Protein AF-A0A961AG88-F1 (afdb_monomer_lite)

pLDDT: mean 72.42, std 17.37, range [23.28, 97.0]

Structure (mmCIF, N/CA/C/O backbone):
data_AF-A0A961AG88-F1
#
_entry.id   AF-A0A961AG88-F1
#
loop_
_atom_site.group_PDB
_atom_site.id
_atom_site.type_symbol
_atom_site.label_atom_id
_atom_site.label_alt_id
_atom_site.label_comp_id
_atom_site.label_asym_id
_atom_site.label_entity_id
_atom_site.label_seq_id
_atom_site.pdbx_PDB_ins_code
_atom_site.Cartn_x
_atom_site.Cartn_y
_atom_site.Cartn_z
_atom_site.occupancy
_atom_site.B_iso_or_equiv
_atom_site.auth_seq_id
_atom_site.auth_comp_id
_atom_site.auth_asym_id
_atom_site.auth_atom_id
_atom_site.pdbx_PDB_model_num
ATOM 1 N N . SER A 1 1 ? -13.755 -5.975 45.907 1.00 48.03 1 SER A N 1
ATOM 2 C CA . SER A 1 1 ? -14.496 -4.710 46.078 1.00 48.03 1 SER A CA 1
ATOM 3 C C . SER A 1 1 ? -15.415 -4.742 47.292 1.00 48.03 1 SER A C 1
ATOM 5 O O . SER A 1 1 ? -16.555 -4.309 47.218 1.00 48.03 1 SER A O 1
ATOM 7 N N . ASN A 1 2 ? -14.910 -5.211 48.432 1.00 53.22 2 ASN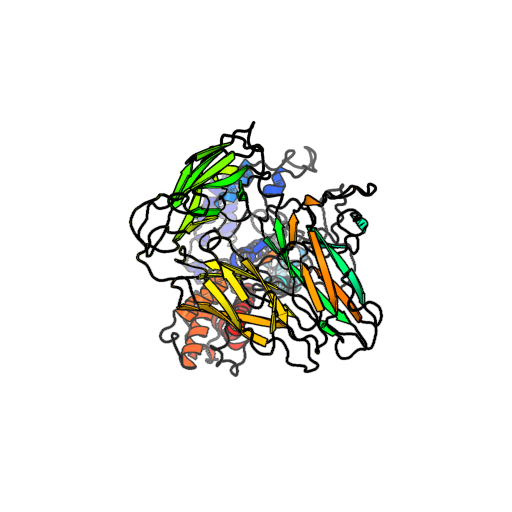 A N 1
ATOM 8 C CA . ASN A 1 2 ? -15.678 -5.271 49.670 1.00 53.22 2 ASN A CA 1
ATOM 9 C C . ASN A 1 2 ? -14.879 -4.540 50.759 1.00 53.22 2 ASN A C 1
ATOM 11 O O . ASN A 1 2 ? -14.230 -5.205 51.568 1.00 53.22 2 ASN A O 1
ATOM 15 N N . PRO A 1 3 ? -14.762 -3.196 50.687 1.00 64.69 3 PRO A N 1
ATOM 16 C CA . PRO A 1 3 ? -14.126 -2.444 51.763 1.00 64.69 3 PRO A CA 1
ATOM 17 C C . PRO A 1 3 ? -14.855 -2.747 53.069 1.00 64.69 3 PRO A C 1
ATOM 19 O O . PRO A 1 3 ? -16.078 -2.906 53.063 1.00 64.69 3 PRO A O 1
ATOM 22 N N . SER A 1 4 ? -14.133 -2.831 54.187 1.00 71.94 4 SER A N 1
ATOM 23 C CA . SER A 1 4 ? -14.816 -3.060 55.455 1.00 71.94 4 SER A CA 1
ATOM 24 C C . SER A 1 4 ? -15.794 -1.911 55.730 1.00 71.94 4 SER A C 1
ATOM 26 O O . SER A 1 4 ? -15.588 -0.768 55.301 1.00 71.94 4 SER A O 1
ATOM 28 N N . ALA A 1 5 ? -16.848 -2.182 56.501 1.00 74.38 5 ALA A N 1
ATOM 29 C CA . ALA A 1 5 ? -17.736 -1.122 56.976 1.00 74.38 5 ALA A CA 1
ATOM 30 C C . ALA A 1 5 ? -16.952 -0.006 57.703 1.00 74.38 5 ALA A C 1
ATOM 32 O O . ALA A 1 5 ? -17.310 1.167 57.615 1.00 74.38 5 ALA A O 1
ATOM 33 N N . GLY A 1 6 ? -15.834 -0.356 58.355 1.00 79.75 6 GLY A N 1
ATOM 34 C CA . GLY A 1 6 ? -14.929 0.600 58.986 1.00 79.75 6 GLY A CA 1
ATOM 35 C C . GLY A 1 6 ? -14.221 1.517 57.985 1.00 79.75 6 GLY A C 1
ATOM 36 O O . GLY A 1 6 ? -14.134 2.718 58.235 1.00 79.75 6 GLY A O 1
ATOM 37 N N . TYR A 1 7 ? -13.750 0.988 56.853 1.00 81.06 7 TYR A N 1
ATOM 38 C CA . TYR A 1 7 ? -13.145 1.785 55.780 1.00 81.06 7 TYR A CA 1
ATOM 39 C C . TYR A 1 7 ? -14.138 2.793 55.200 1.00 81.06 7 TYR A C 1
ATOM 41 O O . TYR A 1 7 ? -13.842 3.986 55.119 1.00 81.06 7 TYR A O 1
ATOM 49 N N . LEU A 1 8 ? -15.343 2.328 54.851 1.00 81.25 8 LEU A N 1
ATOM 50 C CA . LEU A 1 8 ? -16.390 3.192 54.300 1.00 81.25 8 LEU A CA 1
ATOM 51 C C . LEU A 1 8 ? -16.777 4.302 55.279 1.00 81.25 8 LEU A C 1
ATOM 53 O O . LEU A 1 8 ? -16.873 5.461 54.877 1.00 81.25 8 LEU A O 1
ATOM 57 N N . TYR A 1 9 ? -16.926 3.964 56.563 1.00 87.81 9 TYR A N 1
ATOM 58 C CA . TYR A 1 9 ? -17.217 4.938 57.610 1.00 87.81 9 TYR A CA 1
ATOM 59 C C . TYR A 1 9 ? -16.157 6.047 57.657 1.00 87.81 9 TYR A C 1
ATOM 61 O O . TYR A 1 9 ? -16.510 7.222 57.563 1.00 87.81 9 TYR A O 1
ATOM 69 N N . ARG A 1 10 ? -14.863 5.699 57.707 1.00 92.88 10 ARG A N 1
ATOM 70 C CA . ARG A 1 10 ? -13.766 6.683 57.782 1.00 92.88 10 ARG A CA 1
ATOM 71 C C . ARG A 1 10 ? -13.736 7.625 56.576 1.00 92.88 10 ARG A C 1
ATOM 73 O O . ARG A 1 10 ? -13.651 8.836 56.761 1.00 92.88 10 ARG A O 1
ATOM 80 N N . VAL A 1 11 ? -13.871 7.093 55.360 1.00 90.38 11 VAL A N 1
ATOM 81 C CA . VAL A 1 11 ? -13.905 7.908 54.131 1.00 90.38 11 VAL A CA 1
ATOM 82 C C . VAL A 1 11 ? -15.136 8.821 54.102 1.00 90.38 11 VAL A C 1
ATOM 84 O O . VAL A 1 11 ? -15.022 10.006 53.780 1.00 90.38 11 VAL A O 1
ATOM 87 N N . SER A 1 12 ? -16.308 8.294 54.471 1.00 89.06 12 SER A N 1
ATOM 88 C CA . SER A 1 12 ? -17.557 9.065 54.497 1.00 89.06 12 SER A CA 1
ATOM 89 C C . SER A 1 12 ? -17.539 10.188 55.540 1.00 89.06 12 SER A C 1
ATOM 91 O O . SER A 1 12 ? -18.032 11.286 55.275 1.00 89.06 12 SER A O 1
ATOM 93 N N . GLU A 1 13 ? -16.901 9.958 56.690 1.00 95.06 13 GLU A N 1
ATOM 94 C CA . GLU A 1 13 ? -16.718 10.978 57.717 1.00 95.06 13 GLU A CA 1
ATOM 95 C C . GLU A 1 13 ? -15.782 12.089 57.240 1.00 95.06 13 GLU A C 1
ATOM 97 O O . GLU A 1 13 ? -16.112 13.259 57.416 1.00 95.06 13 GLU A O 1
ATOM 102 N N . THR A 1 14 ? -14.682 11.772 56.543 1.00 94.88 14 THR A N 1
ATOM 103 C CA . THR A 1 14 ? -13.840 12.809 55.921 1.00 94.88 14 THR A CA 1
ATOM 104 C C . THR A 1 14 ? -14.620 13.624 54.891 1.00 94.88 14 THR A C 1
ATOM 106 O O . THR A 1 14 ? -14.507 14.848 54.876 1.00 94.88 14 THR A O 1
ATOM 109 N N . PHE A 1 15 ? -15.459 12.990 54.064 1.00 92.25 15 PHE A N 1
ATOM 110 C CA . PHE A 1 15 ? -16.312 13.710 53.112 1.00 92.25 15 PHE A CA 1
ATOM 111 C C . PHE A 1 15 ? -17.271 14.678 53.821 1.00 92.25 15 PHE A C 1
ATOM 113 O O . PHE A 1 15 ? -17.354 15.845 53.437 1.00 92.25 15 PHE A O 1
ATOM 120 N N . ARG A 1 16 ? -17.948 14.232 54.888 1.00 93.50 16 ARG A N 1
ATOM 121 C CA . ARG A 1 16 ? -18.853 15.084 55.680 1.00 93.50 16 ARG A CA 1
ATOM 122 C C . ARG A 1 16 ? -18.123 16.224 56.385 1.00 93.50 16 ARG A C 1
ATOM 124 O O . ARG A 1 16 ? -18.576 17.361 56.316 1.00 93.50 16 ARG A O 1
ATOM 131 N N . GLN A 1 17 ? -17.022 15.928 57.070 1.00 95.50 17 GLN A N 1
ATOM 132 C CA . GLN A 1 17 ? -16.299 16.899 57.899 1.00 95.50 17 GLN A CA 1
ATOM 133 C C . GLN A 1 17 ? -15.582 17.959 57.059 1.00 95.50 17 GLN A C 1
ATOM 135 O O . GLN A 1 17 ? -15.515 19.117 57.459 1.00 95.50 17 GLN A O 1
ATOM 140 N N . SER A 1 18 ? -15.100 17.579 55.875 1.00 94.31 18 SER A N 1
ATOM 141 C CA . SER A 1 18 ? -14.437 18.492 54.938 1.00 94.31 18 SER A CA 1
ATOM 142 C C . SER A 1 18 ? -15.403 19.237 54.010 1.00 94.31 18 SER A C 1
ATOM 144 O O . SER A 1 18 ? -14.960 19.992 53.144 1.00 94.31 18 SER A O 1
ATOM 146 N N . ASN A 1 19 ? -16.715 19.011 54.157 1.00 92.31 19 ASN A N 1
ATOM 147 C CA . ASN A 1 19 ? -17.754 19.518 53.261 1.00 92.31 19 ASN A CA 1
ATOM 148 C C . ASN A 1 19 ? -17.472 19.200 51.775 1.00 92.31 19 ASN A C 1
ATOM 150 O O . ASN A 1 19 ? -17.634 20.046 50.897 1.00 92.31 19 ASN A O 1
ATOM 154 N N . GLY A 1 20 ? -17.008 17.977 51.501 1.00 86.19 20 GLY A N 1
ATOM 155 C CA . GLY A 1 20 ? -16.732 17.493 50.149 1.00 86.19 20 GLY A CA 1
ATOM 156 C C . GLY A 1 20 ? -15.387 17.923 49.554 1.00 86.19 20 GLY A C 1
ATOM 157 O O . GLY A 1 20 ? -15.240 17.896 48.332 1.00 86.19 20 GLY A O 1
ATOM 158 N N . ASN A 1 21 ? -14.389 18.297 50.367 1.00 94.44 21 ASN A N 1
ATOM 159 C CA . ASN A 1 21 ? -13.051 18.594 49.850 1.00 94.44 21 ASN A CA 1
ATOM 160 C C . ASN A 1 21 ? -12.413 17.335 49.239 1.00 94.44 21 ASN A C 1
ATOM 162 O O . ASN A 1 21 ? -11.932 16.442 49.941 1.00 94.44 21 ASN A O 1
ATOM 166 N N . LEU A 1 22 ? -12.365 17.285 47.907 1.00 85.44 22 LEU A N 1
ATOM 167 C CA . LEU A 1 22 ? -11.886 16.117 47.168 1.00 85.44 22 LEU A CA 1
ATOM 168 C C . LEU A 1 22 ? -10.435 15.749 47.490 1.00 85.44 22 LEU A C 1
ATOM 170 O O . LEU A 1 22 ? -10.106 14.568 47.476 1.00 85.44 22 LEU A O 1
ATOM 174 N N . GLY A 1 23 ? -9.577 16.719 47.818 1.00 88.56 23 GLY A N 1
ATOM 175 C CA . GLY A 1 23 ? -8.185 16.455 48.181 1.00 88.56 23 GLY A CA 1
ATOM 176 C C . GLY A 1 23 ? -8.052 15.709 49.510 1.00 88.56 23 GLY A C 1
ATOM 177 O O . GLY A 1 23 ? -7.218 14.811 49.635 1.00 88.56 23 GLY A O 1
ATOM 178 N N . GLU A 1 24 ? -8.887 16.039 50.496 1.00 89.06 24 GLU A N 1
ATOM 179 C CA . GLU A 1 24 ? -8.915 15.338 51.786 1.00 89.06 24 GLU A CA 1
ATOM 180 C C . GLU A 1 24 ? -9.569 13.964 51.671 1.00 89.06 24 GLU A C 1
ATOM 182 O O . GLU A 1 24 ? -9.057 12.989 52.219 1.00 89.06 24 GLU A O 1
ATOM 187 N N . VAL A 1 25 ? -10.635 13.861 50.879 1.00 89.44 25 VAL A N 1
ATOM 188 C CA . VAL A 1 25 ? -11.312 12.589 50.601 1.00 89.44 25 VAL A CA 1
ATOM 189 C C . VAL A 1 25 ? -10.383 11.629 49.855 1.00 89.44 25 VAL A C 1
ATOM 191 O O . VAL A 1 25 ? -10.290 10.463 50.230 1.00 89.44 25 VAL A O 1
ATOM 194 N N . LEU A 1 26 ? -9.619 12.107 48.863 1.00 87.12 26 LEU A N 1
ATOM 195 C CA . LEU A 1 26 ? -8.619 11.281 48.176 1.00 87.12 26 LEU A CA 1
ATOM 196 C C . LEU A 1 26 ? -7.548 10.773 49.145 1.00 87.12 26 LEU A C 1
ATOM 198 O O . LEU A 1 26 ? -7.159 9.608 49.080 1.00 87.12 26 LEU A O 1
ATOM 202 N N . LYS A 1 27 ? -7.073 11.633 50.055 1.00 88.50 27 LYS A N 1
ATOM 203 C CA . LYS A 1 27 ? -6.107 11.234 51.085 1.00 88.50 27 LYS A CA 1
ATOM 204 C C . LYS A 1 27 ? -6.699 10.180 52.014 1.00 88.50 27 LYS A C 1
ATOM 206 O O . LYS A 1 27 ? -6.023 9.193 52.272 1.00 88.50 27 LYS A O 1
ATOM 211 N N . ALA A 1 28 ? -7.940 10.346 52.467 1.00 90.69 28 ALA A N 1
ATOM 212 C CA . ALA A 1 28 ? -8.614 9.352 53.298 1.00 90.69 28 ALA A CA 1
ATOM 213 C C . ALA A 1 28 ? -8.752 8.004 52.577 1.00 90.69 28 ALA A C 1
ATOM 215 O O . ALA A 1 28 ? -8.484 6.972 53.174 1.00 90.69 28 ALA A O 1
ATOM 216 N N . ILE A 1 29 ? -9.076 8.007 51.282 1.00 83.69 29 ILE A N 1
ATOM 217 C CA . ILE A 1 29 ? -9.180 6.791 50.462 1.00 83.69 29 ILE A CA 1
ATOM 218 C C . ILE A 1 29 ? -7.825 6.083 50.318 1.00 83.69 29 ILE A C 1
ATOM 220 O O . ILE A 1 29 ? -7.751 4.868 50.503 1.00 83.69 29 ILE A O 1
ATOM 224 N N . LEU A 1 30 ? -6.773 6.827 49.957 1.00 85.69 30 LEU A N 1
ATOM 225 C CA . LEU A 1 30 ? -5.467 6.274 49.568 1.00 85.69 30 LEU A CA 1
ATOM 226 C C . LEU A 1 30 ? -4.540 5.990 50.753 1.00 85.69 30 LEU A C 1
ATOM 228 O O . LEU A 1 30 ? -3.652 5.144 50.652 1.00 85.69 30 LEU A O 1
ATOM 232 N N . LEU A 1 31 ? -4.699 6.722 51.857 1.00 87.62 31 LEU A N 1
ATOM 233 C CA . LEU A 1 31 ? -3.831 6.614 53.031 1.00 87.62 31 LEU A CA 1
ATOM 234 C C . LEU A 1 31 ? -4.418 5.749 54.146 1.00 87.62 31 LEU A C 1
ATOM 236 O O . LEU A 1 31 ? -3.722 5.518 55.137 1.00 87.62 31 LEU A O 1
ATOM 240 N N . ASP A 1 32 ? -5.642 5.249 53.978 1.00 88.56 32 ASP A N 1
ATOM 241 C CA . ASP A 1 32 ? -6.254 4.315 54.915 1.00 88.56 32 ASP A CA 1
ATOM 242 C C . ASP A 1 32 ? -5.397 3.054 55.095 1.00 88.56 32 ASP A C 1
ATOM 244 O O . ASP A 1 32 ? -4.801 2.535 54.144 1.00 88.56 32 ASP A O 1
ATOM 248 N N . TYR A 1 33 ? -5.351 2.529 56.318 1.00 83.44 33 TYR A N 1
ATOM 249 C CA . TYR A 1 33 ? -4.552 1.344 56.612 1.00 83.44 33 TYR A CA 1
ATOM 250 C C . TYR A 1 33 ? -5.040 0.110 55.839 1.00 83.44 33 TYR A C 1
ATOM 252 O O . TYR A 1 33 ? -4.214 -0.713 55.450 1.00 83.44 33 TYR A O 1
ATOM 260 N N . GLU A 1 34 ? -6.346 -0.021 55.570 1.00 77.75 34 GLU A N 1
ATOM 261 C CA . GLU A 1 34 ? -6.880 -1.135 54.776 1.00 77.75 34 GLU A CA 1
ATOM 262 C C . GLU A 1 34 ? -6.455 -1.029 53.313 1.00 77.75 34 GLU A C 1
ATOM 264 O O . GLU A 1 34 ? -6.118 -2.040 52.703 1.00 77.75 34 GLU A O 1
ATOM 269 N N . ALA A 1 35 ? -6.387 0.192 52.769 1.00 72.94 35 ALA A N 1
ATOM 270 C CA . ALA A 1 35 ? -5.930 0.435 51.402 1.00 72.94 35 ALA A CA 1
ATOM 271 C C . ALA A 1 35 ? -4.419 0.194 51.219 1.00 72.94 35 ALA A C 1
ATOM 273 O O . ALA A 1 35 ? -3.967 -0.057 50.104 1.00 72.94 35 ALA A O 1
ATOM 274 N N . ARG A 1 36 ? -3.629 0.267 52.300 1.00 75.25 36 ARG A N 1
ATOM 275 C CA . ARG A 1 36 ? -2.157 0.173 52.264 1.00 75.25 36 ARG A CA 1
ATOM 276 C C . ARG A 1 36 ? -1.581 -1.116 52.851 1.00 75.25 36 ARG A C 1
ATOM 278 O O . ARG A 1 36 ? -0.367 -1.317 52.796 1.00 75.25 36 ARG A O 1
ATOM 285 N N . SER A 1 37 ? -2.408 -1.972 53.441 1.00 72.56 37 SER A N 1
ATOM 286 C CA . SER A 1 37 ? -1.944 -3.185 54.115 1.00 72.56 37 SER A CA 1
ATOM 287 C C . SER A 1 37 ? -1.631 -4.301 53.119 1.00 72.56 37 SER A C 1
ATOM 289 O O . SER A 1 37 ? -2.529 -4.905 52.537 1.00 72.56 37 SER A O 1
ATOM 291 N N . LEU A 1 38 ? -0.343 -4.632 52.987 1.00 59.12 38 LEU A N 1
ATOM 292 C CA . LEU A 1 38 ? 0.123 -5.779 52.197 1.00 59.12 38 LEU A CA 1
ATOM 293 C C . LEU A 1 38 ? -0.358 -7.115 52.778 1.00 59.12 38 LEU A C 1
ATOM 295 O O . LEU A 1 38 ? -0.675 -8.035 52.036 1.00 59.12 38 LEU A O 1
ATOM 299 N N . VAL A 1 39 ? -0.493 -7.203 54.106 1.00 60.62 39 VAL A N 1
ATOM 300 C CA . VAL A 1 39 ? -1.014 -8.404 54.773 1.00 60.62 39 VAL A CA 1
ATOM 301 C C . VAL A 1 39 ? -2.475 -8.630 54.394 1.00 60.62 39 VAL A C 1
ATOM 303 O O . VAL A 1 39 ? -2.836 -9.754 54.065 1.00 60.62 39 VAL A O 1
ATOM 306 N N . LEU A 1 40 ? -3.309 -7.584 54.376 1.00 62.06 40 LEU A N 1
ATOM 307 C CA . LEU A 1 40 ? -4.697 -7.700 53.908 1.00 62.06 40 LEU A CA 1
ATOM 308 C C . LEU A 1 40 ? -4.757 -7.978 52.398 1.00 62.06 40 LEU A C 1
ATOM 310 O O . LEU A 1 40 ? -5.582 -8.775 51.966 1.00 62.06 40 LEU A O 1
ATOM 314 N N . ALA A 1 41 ? -3.847 -7.397 51.610 1.00 54.06 41 ALA A N 1
ATOM 315 C CA . ALA A 1 41 ? -3.756 -7.633 50.169 1.00 54.06 41 ALA A CA 1
ATOM 316 C C . ALA A 1 41 ? -3.365 -9.079 49.789 1.00 54.06 41 ALA A C 1
ATOM 318 O O . ALA A 1 41 ? -3.823 -9.565 48.753 1.00 54.06 41 ALA A O 1
ATOM 319 N N . ASP A 1 42 ? -2.552 -9.758 50.607 1.00 50.44 42 ASP A N 1
ATOM 320 C CA . ASP A 1 42 ? -2.034 -11.108 50.328 1.00 50.44 42 ASP A CA 1
ATOM 321 C C . ASP A 1 42 ? -2.794 -12.241 51.045 1.00 50.44 42 ASP A C 1
ATOM 323 O O . ASP A 1 42 ? -2.814 -13.368 50.552 1.00 50.44 42 ASP A O 1
ATOM 327 N N . SER A 1 43 ? -3.431 -11.980 52.194 1.00 52.84 43 SER A N 1
ATOM 328 C CA . SER A 1 43 ? -4.083 -13.026 53.011 1.00 52.84 43 SER A CA 1
ATOM 329 C C . SER A 1 43 ? -5.552 -13.294 52.671 1.00 52.84 43 SER A C 1
ATOM 331 O O . SER A 1 43 ? -6.104 -14.314 53.086 1.00 52.84 43 SER A O 1
ATOM 333 N N . ALA A 1 44 ? -6.193 -12.429 51.888 1.00 52.91 44 ALA A N 1
ATOM 334 C CA . ALA A 1 44 ? -7.579 -12.599 51.485 1.00 52.91 44 ALA A CA 1
ATOM 335 C C . ALA A 1 44 ? -7.670 -12.929 49.991 1.00 52.91 44 ALA A C 1
ATOM 337 O O . ALA A 1 44 ? -7.483 -12.090 49.111 1.00 52.91 44 ALA A O 1
ATOM 338 N N . VAL A 1 45 ? -8.035 -14.181 49.709 1.00 45.69 45 VAL A N 1
ATOM 339 C CA . VAL A 1 45 ? -8.207 -14.797 48.375 1.00 45.69 45 VAL A CA 1
ATOM 340 C C . VAL A 1 45 ? -9.346 -14.150 47.543 1.00 45.69 45 VAL A C 1
ATOM 342 O O . VAL A 1 45 ? -9.804 -14.708 46.555 1.00 45.69 45 VAL A O 1
ATOM 345 N N . GLY A 1 46 ? -9.828 -12.958 47.907 1.00 49.31 46 GLY A N 1
ATOM 346 C CA . GLY A 1 46 ? -11.011 -12.305 47.330 1.00 49.31 46 GLY A CA 1
ATOM 347 C C . GLY A 1 46 ? -10.800 -10.848 46.917 1.00 49.31 46 GLY A C 1
ATOM 348 O O . GLY A 1 46 ? -11.762 -10.081 46.843 1.00 49.31 46 GLY A O 1
ATOM 349 N N . HIS A 1 47 ? -9.558 -10.410 46.711 1.00 51.50 47 HIS A N 1
ATOM 350 C CA . HIS A 1 47 ? -9.264 -9.015 46.386 1.00 51.50 47 HIS A CA 1
ATOM 351 C C . HIS A 1 47 ? -8.823 -8.853 44.935 1.00 51.50 47 HIS A C 1
ATOM 353 O O . HIS A 1 47 ? -7.663 -9.001 44.558 1.00 51.50 47 HIS A O 1
ATOM 359 N N . GLY A 1 48 ? -9.811 -8.513 44.123 1.00 52.91 48 GLY A N 1
ATOM 360 C CA . GLY A 1 48 ? -9.672 -7.904 42.815 1.00 52.91 48 GLY A CA 1
ATOM 361 C C . GLY A 1 48 ? -10.948 -7.118 42.549 1.00 52.91 48 GLY A C 1
ATOM 362 O O . GLY A 1 48 ? -12.016 -7.481 43.051 1.00 52.91 48 GLY A O 1
ATOM 363 N N . ARG A 1 49 ? -10.849 -6.005 41.829 1.00 63.66 49 ARG A N 1
ATOM 364 C CA . ARG A 1 49 ? -12.037 -5.402 41.220 1.00 63.66 49 ARG A CA 1
ATOM 365 C C . ARG A 1 49 ? -12.144 -5.976 39.820 1.00 63.66 49 ARG A C 1
ATOM 367 O O . ARG A 1 49 ? -11.119 -6.244 39.188 1.00 63.66 49 ARG A O 1
ATOM 374 N N . MET A 1 50 ? -13.363 -6.179 39.326 1.00 72.56 50 MET A N 1
ATOM 375 C CA . MET A 1 50 ? -13.518 -6.408 37.892 1.00 72.56 50 MET A CA 1
ATOM 376 C C . MET A 1 50 ? -12.816 -5.256 37.157 1.00 72.56 50 MET A C 1
ATOM 378 O O . MET A 1 50 ? -12.749 -4.145 37.666 1.00 72.56 50 MET A O 1
ATOM 382 N N . LYS A 1 51 ? -12.220 -5.495 35.999 1.00 76.50 51 LYS A N 1
ATOM 383 C CA . LYS A 1 51 ? -11.716 -4.413 35.161 1.00 76.50 51 LYS A CA 1
ATOM 384 C C . LYS A 1 51 ? -12.908 -3.810 34.438 1.00 76.50 51 LYS A C 1
ATOM 386 O O . LYS A 1 51 ? -13.666 -4.559 33.804 1.00 76.50 51 LYS A O 1
ATOM 391 N N . GLU A 1 52 ? -13.027 -2.487 34.515 1.00 81.38 52 GLU A N 1
ATOM 392 C CA . GLU A 1 52 ? -14.066 -1.722 33.832 1.00 81.38 52 GLU A CA 1
ATOM 393 C C . GLU A 1 52 ? -14.250 -2.240 32.397 1.00 81.38 52 GLU A C 1
ATOM 395 O O . GLU A 1 52 ? -13.253 -2.357 31.663 1.00 81.38 52 GLU A O 1
ATOM 400 N N . PRO A 1 53 ? -15.481 -2.614 31.993 1.00 80.06 53 PRO A N 1
ATOM 401 C CA . PRO A 1 53 ? -15.746 -3.172 30.678 1.00 80.06 53 PRO A CA 1
ATOM 402 C C . PRO A 1 53 ? -15.110 -2.408 29.530 1.00 80.06 53 PRO A C 1
ATOM 404 O O . PRO A 1 53 ? -14.390 -3.000 28.717 1.00 80.06 53 PRO A O 1
ATOM 407 N N . LEU A 1 54 ? -15.312 -1.093 29.534 1.00 78.75 54 LEU A N 1
ATOM 408 C CA . LEU A 1 54 ? -14.809 -0.210 28.503 1.00 78.75 54 LEU A CA 1
ATOM 409 C C . LEU A 1 54 ? -13.283 -0.077 28.566 1.00 78.75 54 LEU A C 1
ATOM 411 O O . LEU A 1 54 ? -12.626 -0.193 27.537 1.00 78.75 54 LEU A O 1
ATOM 415 N N . VAL A 1 55 ? -12.683 0.072 29.752 1.00 82.38 55 VAL A N 1
ATOM 416 C CA . VAL A 1 55 ? -11.215 0.178 29.895 1.00 82.38 55 VAL A CA 1
ATOM 417 C C . VAL A 1 55 ? -10.511 -1.101 29.455 1.00 82.38 55 VAL A C 1
ATOM 419 O O . VAL A 1 55 ? -9.441 -1.039 28.850 1.00 82.38 55 VAL A O 1
ATOM 422 N N . HIS A 1 56 ? -11.090 -2.269 29.732 1.00 82.25 56 HIS A N 1
ATOM 423 C CA . HIS A 1 56 ? -10.558 -3.528 29.219 1.00 82.25 56 HIS A CA 1
ATOM 424 C C . HIS A 1 56 ? -10.591 -3.555 27.688 1.00 82.25 56 HIS A C 1
ATOM 426 O O . HIS A 1 56 ? -9.570 -3.850 27.069 1.00 82.25 56 HIS A O 1
ATOM 432 N N . PHE A 1 57 ? -11.726 -3.187 27.088 1.00 77.94 57 PHE A N 1
ATOM 433 C CA . PHE A 1 57 ? -11.863 -3.113 25.637 1.00 77.94 57 PHE A CA 1
ATOM 434 C C . PHE A 1 57 ? -10.871 -2.106 25.027 1.00 77.94 57 PHE A C 1
ATOM 436 O O . PHE A 1 57 ? -10.177 -2.432 24.069 1.00 77.94 57 PHE A O 1
ATOM 443 N N . MET A 1 58 ? -10.689 -0.936 25.648 1.00 77.69 58 MET A N 1
ATOM 444 C CA . MET A 1 58 ? -9.691 0.064 25.237 1.00 77.69 58 MET A CA 1
ATOM 445 C C . MET A 1 58 ? -8.255 -0.443 25.381 1.00 77.69 58 MET A C 1
ATOM 447 O O . MET A 1 58 ? -7.386 -0.076 24.594 1.00 77.69 58 MET A O 1
ATOM 451 N N . GLY A 1 59 ? -7.990 -1.280 26.384 1.00 78.31 59 GLY A N 1
ATOM 452 C CA . GLY A 1 59 ? -6.708 -1.961 26.542 1.00 78.31 59 GLY A CA 1
ATOM 453 C C . GLY A 1 59 ? -6.410 -2.887 25.366 1.00 78.31 59 GLY A C 1
ATOM 454 O O . GLY A 1 59 ? -5.282 -2.894 24.882 1.00 78.31 59 GLY A O 1
ATOM 455 N N . LEU A 1 60 ? -7.422 -3.598 24.858 1.00 76.75 60 LEU A N 1
ATOM 456 C CA . LEU A 1 60 ? -7.292 -4.407 23.646 1.00 76.75 60 LEU A CA 1
ATOM 457 C C . LEU A 1 60 ? -7.040 -3.548 22.405 1.00 76.75 60 LEU A C 1
ATOM 459 O O . LEU A 1 60 ? -6.129 -3.864 21.646 1.00 76.75 60 LEU A O 1
ATOM 463 N N . LEU A 1 61 ? -7.774 -2.441 22.236 1.00 75.12 61 LEU A N 1
ATOM 464 C CA . LEU A 1 61 ? -7.536 -1.495 21.135 1.00 75.12 61 LEU A CA 1
ATOM 465 C C . LEU A 1 61 ? -6.083 -1.025 21.109 1.00 75.12 61 LEU A C 1
ATOM 467 O O . LEU A 1 61 ? -5.417 -1.100 20.082 1.00 75.12 61 LEU A O 1
ATOM 471 N N . ARG A 1 62 ? -5.581 -0.586 22.266 1.00 76.06 62 ARG A N 1
ATOM 472 C CA . ARG A 1 62 ? -4.204 -0.111 22.417 1.00 76.06 62 ARG A CA 1
ATOM 473 C C . ARG A 1 62 ? -3.185 -1.218 22.180 1.00 76.06 62 ARG A C 1
ATOM 475 O O . ARG A 1 62 ? -2.184 -0.985 21.517 1.00 76.06 62 ARG A O 1
ATOM 482 N N . ALA A 1 63 ? -3.435 -2.422 22.695 1.00 76.25 63 ALA A N 1
ATOM 483 C CA . ALA A 1 63 ? -2.525 -3.550 22.519 1.00 76.25 63 ALA A CA 1
ATOM 484 C C . ALA A 1 63 ? -2.379 -3.977 21.051 1.00 76.25 63 ALA A C 1
ATOM 486 O O . ALA A 1 63 ? -1.325 -4.477 20.661 1.00 76.25 63 ALA A O 1
ATOM 487 N N . LEU A 1 64 ? -3.434 -3.777 20.259 1.00 73.06 64 LEU A N 1
ATOM 488 C CA . LEU A 1 64 ? -3.504 -4.119 18.841 1.00 73.06 64 LEU A CA 1
ATOM 489 C C . LEU A 1 64 ? -3.382 -2.892 17.929 1.00 73.06 64 LEU A C 1
ATOM 491 O O . LEU A 1 64 ? -3.815 -2.964 16.782 1.00 73.06 64 LEU A O 1
ATOM 495 N N . ASN A 1 65 ? -2.868 -1.767 18.447 1.00 71.44 65 ASN A N 1
ATOM 496 C CA . ASN A 1 65 ? -2.693 -0.509 17.711 1.00 71.44 65 ASN A CA 1
ATOM 497 C C . ASN A 1 65 ? -3.889 -0.176 16.802 1.00 71.44 65 ASN A C 1
ATOM 499 O O . ASN A 1 65 ? -3.724 0.145 15.626 1.00 71.44 65 ASN A O 1
ATOM 503 N N . ALA A 1 66 ? -5.104 -0.334 17.326 1.00 70.81 66 ALA A N 1
ATOM 504 C CA . ALA A 1 66 ? -6.309 -0.162 16.537 1.00 70.81 66 ALA A CA 1
ATOM 505 C C . ALA A 1 66 ? -6.476 1.306 16.133 1.00 70.81 66 ALA A C 1
ATOM 507 O O . ALA A 1 66 ? -6.379 2.178 16.997 1.00 70.81 66 ALA A O 1
ATOM 508 N N . TYR A 1 67 ? -6.812 1.565 14.868 1.00 64.44 67 TYR A N 1
ATOM 509 C CA . TYR A 1 67 ? -7.096 2.899 14.321 1.00 64.44 67 TYR A CA 1
ATOM 510 C C . TYR A 1 67 ? -8.403 2.922 13.523 1.00 64.44 67 TYR A C 1
ATOM 512 O O . TYR A 1 67 ? -8.972 1.874 13.225 1.00 64.44 67 TYR A O 1
ATOM 520 N N . SER A 1 68 ? -8.908 4.107 13.185 1.00 62.16 68 SER A N 1
ATOM 521 C CA . SER A 1 68 ? -9.990 4.264 12.204 1.00 62.16 68 SER A CA 1
ATOM 522 C C . SER A 1 68 ? -9.491 5.048 10.995 1.00 62.16 68 SER A C 1
ATOM 524 O O . SER A 1 68 ? -8.497 5.758 11.079 1.00 62.16 68 SER A O 1
ATOM 526 N N . ASN A 1 69 ? -10.199 4.978 9.872 1.00 56.28 69 ASN A N 1
ATOM 527 C CA . ASN A 1 69 ? -9.866 5.798 8.701 1.00 56.28 69 ASN A CA 1
ATOM 528 C C . ASN A 1 69 ? -10.449 7.219 8.778 1.00 56.28 69 ASN A C 1
ATOM 530 O O . ASN A 1 69 ? -10.592 7.869 7.748 1.00 56.28 69 ASN A O 1
ATOM 534 N N . ILE A 1 70 ? -10.850 7.688 9.965 1.00 60.00 70 ILE A N 1
ATOM 535 C CA . ILE A 1 70 ? -11.441 9.015 10.136 1.00 60.00 70 ILE A CA 1
ATOM 536 C C . ILE A 1 70 ? -10.471 9.885 10.935 1.00 60.00 70 ILE A C 1
ATOM 538 O O . ILE A 1 70 ? -10.362 9.708 12.157 1.00 60.00 70 ILE A O 1
ATOM 542 N N . PRO A 1 71 ? -9.784 10.830 10.272 1.00 68.06 71 PRO A N 1
ATOM 543 C CA . PRO A 1 71 ? -8.873 11.743 10.940 1.00 68.06 71 PRO A CA 1
ATOM 544 C C . PRO A 1 71 ? -9.593 12.610 11.969 1.00 68.06 71 PRO A C 1
ATOM 546 O O . PRO A 1 71 ? -10.727 13.054 11.760 1.00 68.06 71 PRO A O 1
ATOM 549 N N . LEU A 1 72 ? -8.922 12.888 13.083 1.00 70.19 72 LEU A N 1
ATOM 550 C CA . LEU A 1 72 ? -9.418 13.795 14.117 1.00 70.19 72 LEU A CA 1
ATOM 551 C C . LEU A 1 72 ? -9.575 15.228 13.583 1.00 70.19 72 LEU A C 1
ATOM 553 O O . LEU A 1 72 ? -10.489 15.938 13.998 1.00 70.19 72 LEU A O 1
ATOM 557 N N . THR A 1 73 ? -8.734 15.613 12.620 1.00 66.56 73 THR A N 1
ATOM 558 C CA . THR A 1 73 ? -8.744 16.906 11.916 1.00 66.56 73 THR A CA 1
ATOM 559 C C . THR A 1 73 ? -10.101 17.225 11.290 1.00 66.56 73 THR A C 1
ATOM 561 O O . THR A 1 73 ? -10.496 18.384 11.272 1.00 66.56 73 THR A O 1
ATOM 564 N N . THR A 1 74 ? -10.886 16.212 10.909 1.00 64.69 74 THR A N 1
ATOM 565 C CA . THR A 1 74 ? -12.253 16.394 10.383 1.00 64.69 74 THR A CA 1
ATOM 566 C C . THR A 1 74 ? -13.221 17.081 11.358 1.00 64.69 74 THR A C 1
ATOM 568 O O . THR A 1 74 ? -14.247 17.598 10.930 1.00 64.69 74 THR A O 1
ATOM 571 N N . LEU A 1 75 ? -12.930 17.118 12.666 1.00 65.44 75 LEU A N 1
ATOM 572 C CA . LEU A 1 75 ? -13.768 17.809 13.656 1.00 65.44 75 LEU A CA 1
ATOM 573 C C . LEU A 1 75 ? -13.662 19.341 13.600 1.00 65.44 75 LEU A C 1
ATOM 575 O O . LEU A 1 75 ? -14.567 20.015 14.094 1.00 65.44 75 LEU A O 1
ATOM 579 N N . LYS A 1 76 ? -12.588 19.891 13.017 1.00 63.12 76 LYS A N 1
ATOM 580 C CA . LYS A 1 76 ? -12.404 21.348 12.883 1.00 63.12 76 LYS A CA 1
ATOM 581 C C . LYS A 1 76 ? -13.338 21.964 11.840 1.00 63.12 76 LYS A C 1
ATOM 583 O O . LYS A 1 76 ? -13.633 23.149 11.906 1.00 63.12 76 LYS A O 1
ATOM 588 N N . ASP A 1 77 ? -13.782 21.146 10.889 1.00 61.22 77 ASP A N 1
ATOM 589 C CA . ASP A 1 77 ? -14.645 21.547 9.776 1.00 61.22 77 ASP A CA 1
ATOM 590 C C . ASP A 1 77 ? -16.077 21.018 9.953 1.00 61.22 77 ASP A C 1
ATOM 592 O O . ASP A 1 77 ? -16.954 21.302 9.139 1.00 61.22 77 ASP A O 1
ATOM 596 N N . ALA A 1 78 ? -16.326 20.238 11.012 1.00 55.78 78 ALA A N 1
ATOM 597 C CA . ALA A 1 78 ? -17.640 19.683 11.295 1.00 55.78 78 ALA A CA 1
ATOM 598 C C . ALA A 1 78 ? -18.607 20.805 11.722 1.00 55.78 78 ALA A C 1
ATOM 600 O O . ALA A 1 78 ? -18.287 21.555 12.656 1.00 55.78 78 ALA A O 1
ATOM 601 N N . PRO A 1 79 ? -19.794 20.914 11.094 1.00 54.31 79 PRO A N 1
ATOM 602 C CA . PRO A 1 79 ? -20.859 21.772 11.597 1.00 54.31 79 PRO A CA 1
ATOM 603 C C . PRO A 1 79 ? -21.168 21.381 13.043 1.00 54.31 79 PRO A C 1
ATOM 605 O O . PRO A 1 79 ? -21.204 20.196 13.361 1.00 54.31 79 PRO A O 1
ATOM 608 N N . THR A 1 80 ? -21.381 22.343 13.941 1.00 56.00 80 THR A N 1
ATOM 609 C CA . THR A 1 80 ? -21.869 22.031 15.290 1.00 56.00 80 THR A CA 1
ATOM 610 C C . THR A 1 80 ? -23.386 21.894 15.243 1.00 56.00 80 THR A C 1
ATOM 612 O O . THR A 1 80 ? -24.063 22.916 15.108 1.00 56.00 80 THR A O 1
ATOM 615 N N . PRO A 1 81 ? -23.952 20.682 15.369 1.00 48.91 81 PRO A N 1
ATOM 616 C CA . PRO A 1 81 ? -25.380 20.462 15.145 1.00 48.91 81 PRO A CA 1
ATOM 617 C C . PRO A 1 81 ? -26.236 20.837 16.366 1.00 48.91 81 PRO A C 1
ATOM 619 O O . PRO A 1 81 ? -27.433 20.573 16.389 1.00 48.91 81 PRO A O 1
ATOM 622 N N . PHE A 1 82 ? -25.633 21.428 17.400 1.00 48.97 82 PHE A N 1
ATOM 623 C CA . PHE A 1 82 ? -26.253 21.648 18.700 1.00 48.97 82 PHE A CA 1
ATOM 624 C C . PHE A 1 82 ? -26.384 23.139 18.996 1.00 48.97 82 PHE A C 1
ATOM 626 O O . PHE A 1 82 ? -25.436 23.911 18.822 1.00 48.97 82 PHE A O 1
ATOM 633 N N . SER A 1 83 ? -27.554 23.540 19.488 1.00 55.97 83 SER A N 1
ATOM 634 C CA . SER A 1 83 ? -27.768 24.891 20.004 1.00 55.97 83 SER A CA 1
ATOM 635 C C . SER A 1 83 ? -27.015 25.111 21.328 1.00 55.97 83 SER A C 1
ATOM 637 O O . SER A 1 83 ? -26.588 24.163 21.992 1.00 55.97 83 SER A O 1
ATOM 639 N N . THR A 1 84 ? -26.897 26.369 21.769 1.00 51.88 84 THR A N 1
ATOM 640 C CA . THR A 1 84 ? -26.278 26.754 23.058 1.00 51.88 84 THR A CA 1
ATOM 641 C C . THR A 1 84 ? -26.923 26.098 24.289 1.00 51.88 84 THR A C 1
ATOM 643 O O . THR A 1 84 ? -26.339 26.143 25.369 1.00 51.88 84 THR A O 1
ATOM 646 N N . GLY A 1 85 ? -28.112 25.495 24.153 1.00 51.28 85 GLY A N 1
ATOM 647 C CA . GLY A 1 85 ? -28.788 24.744 25.215 1.00 51.28 85 GLY A CA 1
ATOM 648 C C . GLY A 1 85 ? -28.485 23.239 25.242 1.00 51.28 85 GLY A C 1
ATOM 649 O O . GLY A 1 85 ? -28.801 22.588 26.234 1.00 51.28 85 GLY A O 1
ATOM 650 N N . GLU A 1 86 ? -27.883 22.684 24.186 1.00 45.97 86 GLU A N 1
ATOM 651 C CA . GLU A 1 86 ? -27.726 21.231 23.978 1.00 45.97 86 GLU A CA 1
ATOM 652 C C . GLU A 1 86 ? -26.264 20.770 24.026 1.00 45.97 86 GLU A C 1
ATOM 654 O O . GLU A 1 86 ? -25.990 19.607 24.318 1.00 45.97 86 GLU A O 1
ATOM 659 N N . SER A 1 87 ? -25.314 21.675 23.780 1.00 50.12 87 SER A N 1
ATOM 660 C CA . SER A 1 87 ? -23.881 21.391 23.838 1.00 50.12 87 SER A CA 1
ATOM 661 C C . SER A 1 87 ? -23.104 22.605 24.351 1.00 50.12 87 SER A C 1
ATOM 663 O O . SER A 1 87 ? -23.366 23.727 23.914 1.00 50.12 87 SER A O 1
ATOM 665 N N . PRO A 1 88 ? -22.093 22.410 25.218 1.00 53.50 88 PRO A N 1
ATOM 666 C CA . PRO A 1 88 ? -21.160 23.474 25.588 1.00 53.50 88 PRO A CA 1
ATOM 667 C C . PRO A 1 88 ? -20.227 23.876 24.430 1.00 53.50 88 PRO A C 1
ATOM 669 O O . PRO A 1 88 ? -19.534 24.885 24.527 1.00 53.50 88 PRO A O 1
ATOM 672 N N . LEU A 1 89 ? -20.188 23.091 23.347 1.00 55.09 89 LEU A N 1
ATOM 673 C CA . LEU A 1 89 ? -19.424 23.363 22.131 1.00 55.09 89 LEU A CA 1
ATOM 674 C C . LEU A 1 89 ? -20.381 23.779 21.010 1.00 55.09 89 LEU A C 1
ATOM 676 O O . LEU A 1 89 ? -21.062 22.935 20.427 1.00 55.09 89 LEU A O 1
ATOM 680 N N . THR A 1 90 ? -20.408 25.080 20.726 1.00 60.50 90 THR A N 1
ATOM 681 C CA . THR A 1 90 ? -21.202 25.719 19.656 1.00 60.50 90 THR A CA 1
ATOM 682 C C . THR A 1 90 ? -20.338 26.244 18.509 1.00 60.50 90 THR A C 1
ATOM 684 O O . THR A 1 90 ? -20.807 26.991 17.656 1.00 60.50 90 THR A O 1
ATOM 687 N N . THR A 1 91 ? -19.048 25.919 18.535 1.00 66.25 91 THR A N 1
ATOM 688 C CA . THR A 1 91 ? -18.074 26.212 17.484 1.00 66.25 91 THR A CA 1
ATOM 689 C C . THR A 1 91 ? -17.394 24.913 17.068 1.00 66.25 91 THR A C 1
ATOM 691 O O . THR A 1 91 ? -17.287 24.008 17.906 1.00 66.25 91 THR A O 1
ATOM 694 N N . PRO A 1 92 ? -16.898 24.816 15.822 1.00 68.12 92 PRO A N 1
ATOM 695 C CA . PRO A 1 92 ? -16.108 23.670 15.394 1.00 68.12 92 PRO A CA 1
ATOM 696 C C . PRO A 1 92 ? -14.961 23.380 16.366 1.00 68.12 92 PRO A C 1
ATOM 698 O O . PRO A 1 92 ? -14.491 24.275 17.079 1.00 68.12 92 PRO A O 1
ATOM 701 N N . TYR A 1 93 ? -14.541 22.117 16.434 1.00 71.31 93 TYR A N 1
ATOM 702 C CA . TYR A 1 93 ? -13.588 21.685 17.452 1.00 71.31 93 TYR A CA 1
ATOM 703 C C . TYR A 1 93 ? -12.258 22.447 17.286 1.00 71.31 93 TYR A C 1
ATOM 705 O O . TYR A 1 93 ? -11.694 22.424 16.189 1.00 71.31 93 TYR A O 1
ATOM 713 N N . PRO A 1 94 ? -11.752 23.151 18.319 1.00 76.12 94 PRO A N 1
ATOM 714 C CA . PRO A 1 94 ? -10.618 24.056 18.149 1.00 76.12 94 PRO A CA 1
ATOM 715 C C . PRO A 1 94 ? -9.352 23.336 17.678 1.00 76.12 94 PRO A C 1
ATOM 717 O O . PRO A 1 94 ? -8.993 22.292 18.222 1.00 76.12 94 PRO A O 1
ATOM 720 N N . GLN A 1 95 ? -8.615 23.939 16.739 1.00 76.38 95 GLN A N 1
ATOM 721 C CA . GLN A 1 95 ? -7.341 23.390 16.254 1.00 76.38 95 GLN A CA 1
ATOM 722 C C . GLN A 1 95 ? -6.347 23.154 17.402 1.00 76.38 95 GLN A C 1
ATOM 724 O O . GLN A 1 95 ? -5.723 22.103 17.468 1.00 76.38 95 GLN A O 1
ATOM 729 N N . SER A 1 96 ? -6.305 24.056 18.387 1.00 80.44 96 SER A N 1
ATOM 730 C CA . SER A 1 96 ? -5.471 23.910 19.586 1.00 80.44 96 SER A CA 1
ATOM 731 C C . SER A 1 96 ? -5.796 22.672 20.432 1.00 80.44 96 SER A C 1
ATOM 733 O O . SER A 1 96 ? -4.938 22.205 21.177 1.00 80.44 96 SER A O 1
ATOM 735 N N . GLU A 1 97 ? -7.018 22.139 20.356 1.00 77.50 97 GLU A N 1
ATOM 736 C CA . GLU A 1 97 ? -7.390 20.875 20.997 1.00 77.50 97 GLU A CA 1
ATOM 737 C C . GLU A 1 97 ? -6.985 19.666 20.139 1.00 77.50 97 GLU A C 1
ATOM 739 O O . GLU A 1 97 ? -6.618 18.631 20.687 1.00 77.50 97 GLU A O 1
ATOM 744 N N . ILE A 1 98 ? -6.981 19.801 18.809 1.00 73.19 98 ILE A N 1
ATOM 745 C CA . ILE A 1 98 ? -6.521 18.771 17.860 1.00 73.19 98 ILE A CA 1
ATOM 746 C C . ILE A 1 98 ? -5.000 18.602 17.939 1.00 73.19 98 ILE A C 1
ATOM 748 O O . ILE A 1 98 ? -4.504 17.475 18.005 1.00 73.19 98 ILE A O 1
ATOM 752 N N . ASP A 1 99 ? -4.263 19.709 18.012 1.00 77.50 99 ASP A N 1
ATOM 753 C CA . ASP A 1 99 ? -2.796 19.735 18.047 1.00 77.50 99 ASP A CA 1
ATOM 754 C C . ASP A 1 99 ? -2.229 18.980 19.262 1.00 77.50 99 ASP A C 1
ATOM 756 O O . ASP A 1 99 ? -1.145 18.393 19.197 1.00 77.50 99 ASP A O 1
ATOM 760 N N . LYS A 1 100 ? -2.998 18.884 20.359 1.00 76.00 100 LYS A N 1
ATOM 761 C CA . LYS A 1 100 ? -2.637 18.074 21.538 1.00 76.00 100 LYS A CA 1
ATOM 762 C C . LYS A 1 100 ? -2.432 16.596 21.200 1.00 76.00 100 LYS A C 1
ATOM 764 O O . LYS A 1 100 ? -1.667 15.922 21.886 1.00 76.00 100 LYS A O 1
ATOM 769 N N . PHE A 1 101 ? -3.083 16.092 20.152 1.00 68.75 101 PHE A N 1
ATOM 770 C CA . PHE A 1 101 ? -3.004 14.692 19.737 1.00 68.75 101 PHE A CA 1
ATOM 771 C C . PHE A 1 101 ? -1.934 14.433 18.667 1.00 68.75 101 PHE A C 1
ATOM 773 O O . PHE A 1 101 ? -1.487 13.295 18.539 1.00 68.75 101 PHE A O 1
ATOM 780 N N . GLN A 1 102 ? -1.469 15.458 17.942 1.00 61.16 102 GLN A N 1
ATOM 781 C CA . GLN A 1 102 ? -0.451 15.313 16.888 1.00 61.16 102 GLN A CA 1
ATOM 782 C C . GLN A 1 102 ? 0.921 14.899 17.449 1.00 61.16 102 GLN A C 1
ATOM 784 O O . GLN A 1 102 ? 1.594 14.049 16.873 1.00 61.16 102 GLN A O 1
ATOM 789 N N . SER A 1 103 ? 1.305 15.416 18.624 1.00 55.84 103 SER A N 1
ATOM 790 C CA . SER A 1 103 ? 2.577 15.065 19.292 1.00 55.84 103 SER A CA 1
ATOM 791 C C . SER A 1 103 ? 2.640 13.634 19.853 1.00 55.84 103 SER A C 1
ATOM 793 O O . SER A 1 103 ? 3.717 13.155 20.204 1.00 55.84 103 SER A O 1
ATOM 795 N N . LEU A 1 104 ? 1.495 12.949 19.949 1.00 50.12 104 LEU A N 1
ATOM 796 C CA . LEU A 1 104 ? 1.372 11.596 20.503 1.00 50.12 104 LEU A CA 1
ATOM 797 C C . LEU A 1 104 ? 1.299 10.509 19.417 1.00 50.12 104 LEU A C 1
ATOM 799 O O . LEU A 1 104 ? 1.202 9.326 19.752 1.00 50.12 104 LEU A O 1
ATOM 803 N N . SER A 1 105 ? 1.328 10.894 18.137 1.00 49.56 105 SER A N 1
ATOM 804 C CA . SER A 1 105 ? 1.235 9.967 17.008 1.00 49.56 105 SER A CA 1
ATOM 805 C C . SER A 1 105 ? 2.529 9.147 16.872 1.00 49.56 105 SER A C 1
ATOM 807 O O . SER A 1 105 ? 3.608 9.732 16.746 1.00 49.56 105 SER A O 1
ATOM 809 N N . PRO A 1 106 ? 2.484 7.800 16.901 1.00 50.16 106 PRO A N 1
ATOM 810 C CA . PRO A 1 106 ? 3.642 6.979 16.553 1.00 50.16 106 PRO A CA 1
ATOM 811 C C . PRO A 1 106 ? 4.101 7.287 15.121 1.00 50.16 106 PRO A C 1
ATOM 813 O O . PRO A 1 106 ? 3.269 7.567 14.266 1.00 50.16 106 PRO A O 1
ATOM 816 N N . ALA A 1 107 ? 5.398 7.152 14.823 1.00 47.59 107 ALA A N 1
ATOM 817 C CA . ALA A 1 107 ? 5.980 7.465 13.506 1.00 47.59 107 ALA A CA 1
ATOM 818 C C . ALA A 1 107 ? 5.327 6.742 12.303 1.00 47.59 107 ALA A C 1
ATOM 820 O O . ALA A 1 107 ? 5.573 7.100 11.158 1.00 47.59 107 ALA A O 1
ATOM 821 N N . THR A 1 108 ? 4.512 5.715 12.553 1.00 44.19 108 THR A N 1
ATOM 822 C CA . THR A 1 108 ? 3.770 4.951 11.543 1.00 44.19 108 THR A CA 1
ATOM 823 C C . THR A 1 108 ? 2.349 5.459 11.278 1.00 44.19 108 THR A C 1
ATOM 825 O O . THR A 1 108 ? 1.684 4.935 10.389 1.00 44.19 108 THR A O 1
ATOM 828 N N . TRP A 1 109 ? 1.856 6.438 12.037 1.00 48.81 109 TRP A N 1
ATOM 829 C CA . TRP A 1 109 ? 0.500 6.970 11.918 1.00 48.81 109 TRP A CA 1
ATOM 830 C C . TRP A 1 109 ? 0.562 8.355 11.287 1.00 48.81 109 TRP A C 1
ATOM 832 O O . TRP A 1 109 ? 1.153 9.273 11.856 1.00 48.81 109 TRP A O 1
ATOM 842 N N . THR A 1 110 ? -0.058 8.501 10.119 1.00 50.38 110 THR A N 1
ATOM 843 C CA . THR A 1 110 ? -0.041 9.751 9.352 1.00 50.38 110 THR A CA 1
ATOM 844 C C . THR A 1 110 ? -0.801 10.878 10.056 1.00 50.38 110 THR A C 1
ATOM 846 O O . THR A 1 110 ? -0.349 12.011 9.975 1.00 50.38 110 THR A O 1
ATOM 849 N N . GLU A 1 111 ? -1.881 10.582 10.801 1.00 58.72 111 GLU A N 1
ATOM 850 C CA . GLU A 1 111 ? -2.617 11.533 11.659 1.00 58.72 111 GLU A CA 1
ATOM 851 C C . GLU A 1 111 ? -3.361 10.823 12.823 1.00 58.72 111 GLU A C 1
ATOM 853 O O . GLU A 1 111 ? -3.651 9.625 12.725 1.00 58.72 111 GLU A O 1
ATOM 858 N N . PRO A 1 112 ? -3.729 11.528 13.919 1.00 65.69 112 PRO A N 1
ATOM 859 C CA . PRO A 1 112 ? -4.611 10.994 14.962 1.00 65.69 112 PRO A CA 1
ATOM 860 C C . PRO A 1 112 ? -5.998 10.655 14.406 1.00 65.69 112 PRO A C 1
ATOM 862 O O . PRO A 1 112 ? -6.577 11.428 13.643 1.00 65.69 112 PRO A O 1
ATOM 865 N N . THR A 1 113 ? -6.572 9.528 14.829 1.00 65.31 113 THR A N 1
ATOM 866 C CA . THR A 1 113 ? -7.864 9.033 14.321 1.00 65.31 113 THR A CA 1
ATOM 867 C C . THR A 1 113 ? -8.900 8.940 15.437 1.00 65.31 113 THR A C 1
ATOM 869 O O . THR A 1 113 ? -8.555 8.808 16.614 1.00 65.31 113 THR A O 1
ATOM 872 N N . ARG A 1 114 ? -10.188 9.052 15.088 1.00 65.00 114 ARG A N 1
ATOM 873 C CA . ARG A 1 114 ? -11.291 9.024 16.065 1.00 65.00 114 ARG A CA 1
ATOM 874 C C . ARG A 1 114 ? -12.071 7.713 16.034 1.00 65.00 114 ARG A C 1
ATOM 876 O O . ARG A 1 114 ? -12.274 7.133 14.972 1.00 65.00 114 ARG A O 1
ATOM 883 N N . PHE A 1 115 ? -12.570 7.299 17.194 1.00 63.97 115 PHE A N 1
ATOM 884 C CA . PHE A 1 115 ? -13.525 6.199 17.336 1.00 63.97 115 PHE A CA 1
ATOM 885 C C . PHE A 1 115 ? -14.835 6.723 17.913 1.00 63.97 115 PHE A C 1
ATOM 887 O O . PHE A 1 115 ? -14.839 7.303 19.000 1.00 63.97 115 PHE A O 1
ATOM 894 N N . ARG A 1 116 ? -15.955 6.480 17.236 1.00 60.69 116 ARG A N 1
ATOM 895 C CA . ARG A 1 116 ? -17.289 6.663 17.801 1.00 60.69 116 ARG A CA 1
ATOM 896 C C . ARG A 1 116 ? -17.686 5.405 18.546 1.00 60.69 116 ARG A C 1
ATOM 898 O O . ARG A 1 116 ? -17.747 4.300 18.002 1.00 60.69 116 ARG A O 1
ATOM 905 N N . PHE A 1 117 ? -18.001 5.601 19.817 1.00 57.00 117 PHE A N 1
ATOM 906 C CA . PHE A 1 117 ? -18.598 4.568 20.637 1.00 57.00 117 PHE A CA 1
ATOM 907 C C . PHE A 1 117 ? -20.115 4.733 20.607 1.00 57.00 117 PHE A C 1
ATOM 909 O O . PHE A 1 117 ? -20.634 5.768 21.014 1.00 57.00 117 PHE A O 1
ATOM 916 N N . GLY A 1 118 ? -20.813 3.721 20.090 1.00 58.34 118 GLY A N 1
ATOM 917 C CA . GLY A 1 118 ? -22.256 3.593 20.272 1.00 58.34 118 GLY A CA 1
ATOM 918 C C . GLY A 1 118 ? -22.597 3.078 21.671 1.00 58.34 118 GLY A C 1
ATOM 919 O O . GLY A 1 118 ? -21.726 2.945 22.535 1.00 58.34 118 GLY A O 1
ATOM 920 N N . ASP A 1 119 ? -23.866 2.734 21.880 1.00 67.12 119 ASP A N 1
ATOM 921 C CA . ASP A 1 119 ? -24.279 2.067 23.111 1.00 67.12 119 ASP A CA 1
ATOM 922 C C . ASP A 1 119 ? -23.765 0.615 23.145 1.00 67.12 119 ASP A C 1
ATOM 924 O O . ASP A 1 119 ? -24.194 -0.248 22.381 1.00 67.12 119 ASP A O 1
ATOM 928 N N . TYR A 1 120 ? -22.822 0.355 24.048 1.00 70.44 120 TYR A N 1
ATOM 929 C CA . TYR A 1 120 ? -22.234 -0.946 24.345 1.00 70.44 120 TYR A CA 1
ATOM 930 C C . TYR A 1 120 ? -22.771 -1.573 25.634 1.00 70.44 120 TYR A C 1
ATOM 932 O O . TYR A 1 120 ? -22.261 -2.616 26.053 1.00 70.44 120 TYR A O 1
ATOM 940 N N . THR A 1 121 ? -23.798 -1.001 26.264 1.00 73.06 121 THR A N 1
ATOM 941 C CA . THR A 1 121 ? -24.331 -1.504 27.538 1.00 73.06 121 THR A CA 1
ATOM 942 C C . THR A 1 121 ? -24.779 -2.962 27.423 1.00 73.06 121 THR A C 1
ATOM 944 O O . THR A 1 121 ? -24.433 -3.777 28.272 1.00 73.06 121 THR A O 1
ATOM 947 N N . SER A 1 122 ? -25.448 -3.334 26.330 1.00 70.88 122 SER A N 1
ATOM 948 C CA . SER A 1 122 ? -25.922 -4.706 26.082 1.00 70.88 122 SER A CA 1
ATOM 949 C C . SER A 1 122 ? -24.825 -5.702 25.672 1.00 70.88 122 SER A C 1
ATOM 951 O O . SER A 1 122 ? -25.047 -6.914 25.697 1.00 70.88 122 SER A O 1
ATOM 953 N N . VAL A 1 123 ? -23.640 -5.212 25.287 1.00 69.50 123 VAL A N 1
ATOM 954 C CA . VAL A 1 123 ? -22.558 -6.029 24.709 1.00 69.50 123 VAL A CA 1
ATOM 955 C C . VAL A 1 123 ? -21.381 -6.176 25.670 1.00 69.50 123 VAL A C 1
ATOM 957 O O . VAL A 1 123 ? -20.865 -7.274 25.869 1.00 69.50 123 VAL A O 1
ATOM 960 N N . LEU A 1 124 ? -20.931 -5.066 26.253 1.00 72.88 124 LEU A N 1
ATOM 961 C CA . LEU A 1 124 ? -19.806 -5.013 27.183 1.00 72.88 124 LEU A CA 1
ATOM 962 C C . LEU A 1 124 ? -20.267 -4.869 28.639 1.00 72.88 124 LEU A C 1
ATOM 964 O O . LEU A 1 124 ? -19.501 -5.201 29.540 1.00 72.88 124 LEU A O 1
ATOM 968 N N . GLY A 1 125 ? -21.496 -4.405 28.881 1.00 76.25 125 GLY A N 1
ATOM 969 C CA . GLY A 1 125 ? -22.001 -4.092 30.222 1.00 76.25 125 GLY A CA 1
ATOM 970 C C . GLY A 1 125 ? -21.798 -2.633 30.639 1.00 76.25 125 GLY A C 1
ATOM 971 O O . GLY A 1 125 ? -22.107 -2.293 31.775 1.00 76.25 125 GLY A O 1
ATOM 972 N N . GLN A 1 126 ? -21.262 -1.778 29.757 1.00 77.12 126 GLN A N 1
ATOM 973 C CA . GLN A 1 126 ? -21.071 -0.348 30.013 1.00 77.12 126 GLN A CA 1
ATOM 974 C C . GLN A 1 126 ? -20.831 0.433 28.711 1.00 77.12 126 GLN A C 1
ATOM 976 O O . GLN A 1 126 ? -20.095 -0.035 27.837 1.00 77.12 126 GLN A O 1
ATOM 981 N N . SER A 1 127 ? -21.378 1.647 28.637 1.00 76.31 127 SER A N 1
ATOM 982 C CA . SER A 1 127 ? -21.123 2.628 27.574 1.00 76.31 127 SER A CA 1
ATOM 983 C C . SER A 1 127 ? -20.298 3.813 28.065 1.00 76.31 127 SER A C 1
ATOM 985 O O . SER A 1 127 ? -20.250 4.114 29.261 1.00 76.31 127 SER A O 1
ATOM 987 N N . THR A 1 128 ? -19.651 4.510 27.130 1.00 72.56 128 THR A N 1
ATOM 988 C CA . THR A 1 128 ? -18.969 5.782 27.406 1.00 72.56 128 THR A CA 1
ATOM 989 C C . THR A 1 128 ? -19.921 6.746 28.105 1.00 72.56 128 THR A C 1
ATOM 991 O O . THR A 1 128 ? -21.036 6.945 27.633 1.00 72.56 128 THR A O 1
ATOM 994 N N . LEU A 1 129 ? -19.474 7.343 29.214 1.00 73.62 129 LEU A N 1
ATOM 995 C CA . LEU A 1 129 ? -20.245 8.303 30.021 1.00 73.62 129 LEU A CA 1
ATOM 996 C C . LEU A 1 129 ? -21.547 7.754 30.643 1.00 73.62 129 LEU A C 1
ATOM 998 O O . LEU A 1 129 ? -22.302 8.520 31.230 1.00 73.62 129 LEU A O 1
ATOM 1002 N N . ALA A 1 130 ? -21.788 6.441 30.586 1.00 74.19 130 ALA A N 1
ATOM 1003 C CA . ALA A 1 130 ? -22.982 5.794 31.136 1.00 74.19 130 ALA A CA 1
ATOM 1004 C C . ALA A 1 130 ? -22.682 4.983 32.413 1.00 74.19 130 ALA A C 1
ATOM 1006 O O . ALA A 1 130 ? -23.299 3.950 32.666 1.00 74.19 130 ALA A O 1
ATOM 1007 N N . ALA A 1 131 ? -21.692 5.405 33.207 1.00 74.25 131 ALA A N 1
ATOM 1008 C CA . ALA A 1 131 ? -21.410 4.756 34.483 1.00 74.25 131 ALA A CA 1
ATOM 1009 C C . ALA A 1 131 ? -22.540 5.065 35.491 1.00 74.25 131 ALA A C 1
ATOM 1011 O O . ALA A 1 131 ? -22.885 6.234 35.666 1.00 74.25 131 ALA A O 1
ATOM 1012 N N . PRO A 1 132 ? -23.104 4.060 36.187 1.00 70.38 132 PRO A N 1
ATOM 1013 C CA . PRO A 1 132 ? -24.184 4.268 37.155 1.00 70.38 132 PRO A CA 1
ATOM 1014 C C . PRO A 1 132 ? -23.738 5.015 38.423 1.00 70.38 132 PRO A C 1
ATOM 1016 O O . PRO A 1 132 ? -24.576 5.494 39.182 1.00 70.38 132 PRO A O 1
ATOM 1019 N N . SER A 1 133 ? -22.429 5.115 38.676 1.00 68.88 133 SER A N 1
ATOM 1020 C CA . SER A 1 133 ? -21.849 5.881 39.778 1.00 68.88 133 SER A CA 1
ATOM 1021 C C . SER A 1 133 ? -20.546 6.556 39.341 1.00 68.88 133 SER A C 1
ATOM 1023 O O . SER A 1 133 ? -19.823 6.055 38.485 1.00 68.88 133 SER A O 1
ATOM 1025 N N . VAL A 1 134 ? -20.201 7.677 39.979 1.00 59.53 134 VAL A N 1
ATOM 1026 C CA . VAL A 1 134 ? -18.906 8.361 39.787 1.00 59.53 134 VAL A CA 1
ATOM 1027 C C . VAL A 1 134 ? -17.728 7.591 40.394 1.00 59.53 134 VAL A C 1
ATOM 1029 O O . VAL A 1 134 ? -16.579 7.849 40.049 1.00 59.53 134 VAL A O 1
ATOM 1032 N N . PHE A 1 135 ? -18.001 6.651 41.305 1.00 59.81 135 PHE A N 1
ATOM 1033 C CA . PHE A 1 135 ? -16.973 5.868 41.996 1.00 59.81 135 PHE A CA 1
ATOM 1034 C C . PHE A 1 135 ? -16.759 4.482 41.389 1.00 59.81 135 PHE A C 1
ATOM 1036 O O . PHE A 1 135 ? -15.759 3.829 41.701 1.00 59.81 135 PHE A O 1
ATOM 1043 N N . ASN A 1 136 ? -17.714 3.998 40.587 1.00 65.62 136 ASN A N 1
ATOM 1044 C CA . ASN A 1 136 ? -17.663 2.664 40.010 1.00 65.62 136 ASN A CA 1
ATOM 1045 C C . ASN A 1 136 ? -18.645 2.500 38.838 1.00 65.62 136 ASN A C 1
ATOM 1047 O O . ASN A 1 136 ? -19.664 3.180 38.764 1.00 65.62 136 ASN A O 1
ATOM 1051 N N . TRP A 1 137 ? -18.384 1.542 37.952 1.00 75.25 137 TRP A N 1
ATOM 1052 C CA . TRP A 1 137 ? -19.251 1.242 36.802 1.00 75.25 137 TRP A CA 1
ATOM 1053 C C . TRP A 1 137 ? -20.401 0.270 37.142 1.00 75.25 137 TRP A C 1
ATOM 1055 O O . TRP A 1 137 ? -21.095 -0.223 36.257 1.00 75.25 137 TRP A O 1
ATOM 1065 N N . PHE A 1 138 ? -20.601 0.002 38.431 1.00 79.62 138 PHE A N 1
ATOM 1066 C CA . PHE A 1 138 ? -21.747 -0.693 39.011 1.00 79.62 138 PHE A CA 1
ATOM 1067 C C . PHE A 1 138 ? -22.128 -0.030 40.342 1.00 79.62 138 PHE A C 1
ATOM 1069 O O . PHE A 1 138 ? -21.327 0.689 40.945 1.00 79.62 138 PHE A O 1
ATOM 1076 N N . LEU A 1 139 ? -23.349 -0.263 40.808 1.00 77.31 139 LEU A N 1
ATOM 1077 C CA . LEU A 1 139 ? -23.878 0.284 42.051 1.00 77.31 139 LEU A CA 1
ATOM 1078 C C . LEU A 1 139 ? -23.243 -0.418 43.267 1.00 77.31 139 LEU A C 1
ATOM 1080 O O . LEU A 1 139 ? -23.327 -1.644 43.360 1.00 77.31 139 LEU A O 1
ATOM 1084 N N . PRO A 1 140 ? -22.611 0.316 44.207 1.00 70.25 140 PRO A N 1
ATOM 1085 C CA . PRO A 1 140 ? -21.934 -0.277 45.368 1.00 70.25 140 PRO A CA 1
ATOM 1086 C C . PRO A 1 140 ? -22.841 -1.073 46.316 1.00 70.25 140 PRO A C 1
ATOM 1088 O O . PRO A 1 140 ? -22.347 -1.886 47.092 1.00 70.25 140 PRO A O 1
ATOM 1091 N N . ASP A 1 141 ? -24.144 -0.821 46.272 1.00 74.81 141 ASP A N 1
ATOM 1092 C CA . ASP A 1 141 ? -25.185 -1.423 47.103 1.00 74.81 141 ASP A CA 1
ATOM 1093 C C . ASP A 1 141 ? -26.003 -2.494 46.364 1.00 74.81 141 ASP A C 1
ATOM 1095 O O . ASP A 1 141 ? -26.950 -3.048 46.925 1.00 74.81 141 ASP A O 1
ATOM 1099 N N . TYR A 1 142 ? -25.639 -2.828 45.121 1.00 80.31 142 TYR A N 1
ATOM 1100 C CA . TYR A 1 142 ? -26.346 -3.855 44.366 1.00 80.31 142 TYR A CA 1
ATOM 1101 C C . TYR A 1 142 ? -26.220 -5.224 45.046 1.00 80.31 142 TYR A C 1
ATOM 1103 O O . TYR A 1 142 ? -25.125 -5.708 45.346 1.00 80.31 142 TYR A O 1
ATOM 1111 N N . THR A 1 143 ? -27.366 -5.863 45.263 1.00 81.00 143 THR A N 1
ATOM 1112 C CA . THR A 1 143 ? -27.502 -7.205 45.834 1.00 81.00 143 THR A CA 1
ATOM 1113 C C . THR A 1 143 ? -28.112 -8.125 44.782 1.00 81.00 143 THR A C 1
ATOM 1115 O O . THR A 1 143 ? -29.098 -7.780 44.131 1.00 81.00 143 THR A O 1
ATOM 1118 N N . VAL A 1 144 ? -27.526 -9.308 44.593 1.00 83.69 144 VAL A N 1
ATOM 1119 C CA . VAL A 1 144 ? -28.129 -10.329 43.726 1.00 83.69 144 VAL A CA 1
ATOM 1120 C C . VAL A 1 144 ? -29.227 -11.046 44.505 1.00 83.69 144 VAL A C 1
ATOM 1122 O O . VAL A 1 144 ? -28.937 -11.545 45.596 1.00 83.69 144 VAL A O 1
ATOM 1125 N N . PRO A 1 145 ? -30.457 -11.145 43.968 1.00 86.50 145 PRO A N 1
ATOM 1126 C CA . PRO A 1 145 ? -31.518 -11.923 44.596 1.00 86.50 145 PRO A CA 1
ATOM 1127 C C . PRO A 1 145 ? -31.080 -13.367 44.882 1.00 86.50 145 PRO A C 1
ATOM 1129 O O . PRO A 1 145 ? -30.503 -14.028 44.019 1.00 86.50 145 PRO A O 1
ATOM 1132 N N . GLY A 1 146 ? -31.369 -13.860 46.088 1.00 86.94 146 GLY A N 1
ATOM 1133 C CA . GLY A 1 146 ? -31.011 -15.206 46.542 1.00 86.94 146 GLY A CA 1
ATOM 1134 C C . GLY A 1 146 ? -30.198 -15.191 47.835 1.00 86.94 146 GLY A C 1
ATOM 1135 O O . GLY A 1 146 ? -30.277 -14.248 48.620 1.00 86.94 146 GLY A O 1
ATOM 1136 N N . THR A 1 147 ? -29.383 -16.227 48.040 1.00 82.94 147 THR A N 1
ATOM 1137 C CA . THR A 1 147 ? -28.657 -16.477 49.300 1.00 82.94 147 THR A CA 1
ATOM 1138 C C . THR A 1 147 ? -27.727 -15.337 49.726 1.00 82.94 147 THR A C 1
ATOM 1140 O O . THR A 1 147 ? -27.503 -15.141 50.918 1.00 82.94 147 THR A O 1
ATOM 1143 N N . LEU A 1 148 ? -27.200 -14.558 48.774 1.00 74.56 148 LEU A N 1
ATOM 1144 C CA . LEU A 1 148 ? -26.359 -13.388 49.050 1.00 74.56 148 LEU A CA 1
ATOM 1145 C C . LEU A 1 148 ? -27.181 -12.220 49.611 1.00 74.56 148 LEU A C 1
ATOM 1147 O O . LEU A 1 148 ? -26.820 -11.673 50.653 1.00 74.56 148 LEU A O 1
ATOM 1151 N N . ALA A 1 149 ? -28.315 -11.893 48.981 1.00 81.56 149 ALA A N 1
ATOM 1152 C CA . ALA A 1 149 ? -29.244 -10.887 49.495 1.00 81.56 149 ALA A CA 1
ATOM 1153 C C . ALA A 1 149 ? -29.853 -11.303 50.848 1.00 81.56 149 ALA A C 1
ATOM 1155 O O . ALA A 1 149 ? -29.950 -10.475 51.750 1.00 81.56 149 ALA A O 1
ATOM 1156 N N . GLU A 1 150 ? -30.200 -12.584 51.023 1.00 87.19 150 GLU A N 1
ATOM 1157 C CA . GLU A 1 150 ? -30.706 -13.137 52.293 1.00 87.19 150 GLU A CA 1
ATOM 1158 C C . GLU A 1 150 ? -29.679 -13.037 53.431 1.00 87.19 150 GLU A C 1
ATOM 1160 O O . GLU A 1 150 ? -30.048 -12.815 54.584 1.00 87.19 150 GLU A O 1
ATOM 1165 N N . ALA A 1 151 ? -28.386 -13.142 53.112 1.00 80.00 151 ALA A N 1
ATOM 1166 C CA . ALA A 1 151 ? -27.289 -12.951 54.058 1.00 80.00 151 ALA A CA 1
ATOM 1167 C C . ALA A 1 151 ? -26.935 -11.469 54.306 1.00 80.00 151 ALA A C 1
ATOM 1169 O O . ALA A 1 151 ? -25.985 -11.185 55.038 1.00 80.00 151 ALA A O 1
ATOM 1170 N N . GLY A 1 152 ? -27.656 -10.520 53.694 1.00 76.88 152 GLY A N 1
ATOM 1171 C CA . GLY A 1 152 ? -27.362 -9.086 53.783 1.00 76.88 152 GLY A CA 1
ATOM 1172 C C . GLY A 1 152 ? -26.054 -8.681 53.094 1.00 76.88 152 GLY A C 1
ATOM 1173 O O . GLY A 1 152 ? -25.484 -7.639 53.418 1.00 76.88 152 GLY A O 1
ATOM 1174 N N . LEU A 1 153 ? -25.550 -9.509 52.174 1.00 73.00 153 LEU A N 1
ATOM 1175 C CA . LEU A 1 153 ? -24.310 -9.265 51.447 1.00 73.00 153 LEU A CA 1
ATOM 1176 C C . LEU A 1 153 ? -24.599 -8.557 50.123 1.00 73.00 153 LEU A C 1
ATOM 1178 O O . LEU A 1 153 ? -25.439 -8.990 49.334 1.00 73.00 153 LEU A O 1
ATOM 1182 N N . VAL A 1 154 ? -23.847 -7.494 49.850 1.00 72.12 154 VAL A N 1
ATOM 1183 C CA . VAL A 1 154 ? -23.826 -6.840 48.537 1.00 72.12 154 VAL A CA 1
ATOM 1184 C C . VAL A 1 154 ? -22.960 -7.640 47.570 1.00 72.12 154 VAL A C 1
ATOM 1186 O O . VAL A 1 154 ? -21.972 -8.266 47.957 1.00 72.12 154 VAL A O 1
ATOM 1189 N N . SER A 1 155 ? -23.321 -7.643 46.291 1.00 74.81 155 SER A N 1
ATOM 1190 C CA . SER A 1 155 ? -22.504 -8.241 45.229 1.00 74.81 155 SER A CA 1
ATOM 1191 C C . SER A 1 155 ? -22.475 -7.350 43.989 1.00 74.81 155 SER A C 1
ATOM 1193 O O . SER A 1 155 ? -23.009 -7.726 42.941 1.00 74.81 155 SER A O 1
ATOM 1195 N N . PRO A 1 156 ? -21.855 -6.163 44.103 1.00 76.25 156 PRO A N 1
ATOM 1196 C CA . PRO A 1 156 ? -21.907 -5.120 43.082 1.00 76.25 156 PRO A CA 1
ATOM 1197 C C . PRO A 1 156 ? -21.443 -5.566 41.688 1.00 76.25 156 PRO A C 1
ATOM 1199 O O . PRO A 1 156 ? -22.013 -5.168 40.675 1.00 76.25 156 PRO A O 1
ATOM 1202 N N . GLU A 1 157 ? -20.454 -6.460 41.619 1.00 75.81 157 GLU A N 1
ATOM 1203 C CA . GLU A 1 157 ? -19.910 -6.993 40.366 1.00 75.81 157 GLU A CA 1
ATOM 1204 C C . GLU A 1 157 ? -20.947 -7.733 39.518 1.00 75.81 157 GLU A C 1
ATOM 1206 O O . GLU A 1 157 ? -20.874 -7.701 38.288 1.00 75.81 157 GLU A O 1
ATOM 1211 N N . PHE A 1 158 ? -21.921 -8.399 40.143 1.00 82.00 158 PHE A N 1
ATOM 1212 C CA . PHE A 1 158 ? -22.916 -9.194 39.424 1.00 82.00 158 PHE A CA 1
ATOM 1213 C C . PHE A 1 158 ? -23.954 -8.349 38.682 1.00 82.00 158 PHE A C 1
ATOM 1215 O O . PHE A 1 158 ? -24.723 -8.899 37.898 1.00 82.00 158 PHE A O 1
ATOM 1222 N N . GLN A 1 159 ? -23.951 -7.023 38.853 1.00 80.75 159 GLN A N 1
ATOM 1223 C CA . GLN A 1 159 ? -24.738 -6.134 38.000 1.00 80.75 159 GLN A CA 1
ATOM 1224 C C . GLN A 1 159 ? -24.265 -6.187 36.537 1.00 80.75 159 GLN A C 1
ATOM 1226 O O . GLN A 1 159 ? -25.059 -6.005 35.617 1.00 80.75 159 GLN A O 1
ATOM 1231 N N . ILE A 1 160 ? -22.977 -6.466 36.315 1.00 80.38 160 ILE A N 1
ATOM 1232 C CA . ILE A 1 160 ? -22.374 -6.516 34.977 1.00 80.38 160 ILE A CA 1
ATOM 1233 C C . ILE A 1 160 ? -21.791 -7.887 34.623 1.00 80.38 160 ILE A C 1
ATOM 1235 O O . ILE A 1 160 ? -21.738 -8.230 33.445 1.00 80.38 160 ILE A O 1
ATOM 1239 N N . ALA A 1 161 ? -21.383 -8.690 35.609 1.00 79.69 161 ALA A N 1
ATOM 1240 C CA . ALA A 1 161 ? -20.822 -10.026 35.425 1.00 79.69 161 ALA A CA 1
ATOM 1241 C C . ALA A 1 161 ? -21.915 -11.110 35.417 1.00 79.69 161 ALA A C 1
ATOM 1243 O O . ALA A 1 161 ? -21.832 -12.094 36.149 1.00 79.69 161 ALA A O 1
ATOM 1244 N N . THR A 1 162 ? -22.959 -10.913 34.613 1.00 82.44 162 THR A N 1
ATOM 1245 C CA . THR A 1 162 ? -24.015 -11.915 34.405 1.00 82.44 162 THR A CA 1
ATOM 1246 C C . THR A 1 162 ? -23.563 -12.972 33.398 1.00 82.44 162 THR A C 1
ATOM 1248 O O . THR A 1 162 ? -22.677 -12.712 32.580 1.00 82.44 162 THR A O 1
ATOM 1251 N N . GLU A 1 163 ? -24.187 -14.152 33.410 1.00 80.81 163 GLU A N 1
ATOM 1252 C CA . GLU A 1 163 ? -23.892 -15.225 32.445 1.00 80.81 163 GLU A CA 1
ATOM 1253 C C . GLU A 1 163 ? -23.962 -14.718 30.995 1.00 80.81 163 GLU A C 1
ATOM 1255 O O . GLU A 1 163 ? -23.035 -14.920 30.209 1.00 80.81 163 GLU A O 1
ATOM 1260 N N . THR A 1 164 ? -25.009 -13.955 30.673 1.00 80.62 164 THR A N 1
ATOM 1261 C CA . THR A 1 164 ? -25.209 -13.340 29.357 1.00 80.62 164 THR A CA 1
ATOM 1262 C C . THR A 1 164 ? -24.101 -12.350 29.002 1.00 80.62 164 THR A C 1
ATOM 1264 O O . THR A 1 164 ? -23.526 -12.429 27.917 1.00 80.62 164 THR A O 1
ATOM 1267 N N . ASN A 1 165 ? -23.760 -11.429 29.908 1.00 79.19 165 ASN A N 1
ATOM 1268 C CA . ASN A 1 165 ? -22.767 -10.391 29.620 1.00 79.19 165 ASN A CA 1
ATOM 1269 C C . ASN A 1 165 ? -21.351 -10.955 29.504 1.00 79.19 165 ASN A C 1
ATOM 1271 O O . ASN A 1 165 ? -20.568 -10.477 28.684 1.00 79.19 165 ASN A O 1
ATOM 1275 N N . VAL A 1 166 ? -21.009 -11.983 30.285 1.00 79.69 166 VAL A N 1
ATOM 1276 C CA . VAL A 1 166 ? -19.709 -12.656 30.177 1.00 79.69 166 VAL A CA 1
ATOM 1277 C C . VAL A 1 166 ? -19.560 -13.300 28.797 1.00 79.69 166 VAL A C 1
ATOM 1279 O O . VAL A 1 166 ? -18.537 -13.095 28.139 1.00 79.69 166 VAL A O 1
ATOM 1282 N N . VAL A 1 167 ? -20.591 -14.000 28.314 1.00 81.31 167 VAL A N 1
ATOM 1283 C CA . VAL A 1 167 ? -20.594 -14.604 26.972 1.00 81.31 167 VAL A CA 1
ATOM 1284 C C . VAL A 1 167 ? -20.556 -13.534 25.878 1.00 81.31 167 VAL A C 1
ATOM 1286 O O . VAL A 1 167 ? -19.729 -13.622 24.969 1.00 81.31 167 VAL A O 1
ATOM 1289 N N . ASN A 1 168 ? -21.372 -12.481 25.984 1.00 78.44 168 ASN A N 1
ATOM 1290 C CA . ASN A 1 168 ? -21.381 -11.375 25.020 1.00 78.44 168 ASN A CA 1
ATOM 1291 C C . ASN A 1 168 ? -20.022 -10.677 24.932 1.00 78.44 168 ASN A C 1
ATOM 1293 O O . ASN A 1 168 ? -19.557 -10.372 23.834 1.00 78.44 168 ASN A O 1
ATOM 1297 N N . ARG A 1 169 ? -19.343 -10.484 26.066 1.00 77.56 169 ARG A N 1
ATOM 1298 C CA . ARG A 1 169 ? -18.011 -9.878 26.108 1.00 77.56 169 ARG A CA 1
ATOM 1299 C C . ARG A 1 169 ? -16.968 -10.771 25.444 1.00 77.56 169 ARG A C 1
ATOM 1301 O O . ARG A 1 169 ? -16.169 -10.263 24.664 1.00 77.56 169 ARG A O 1
ATOM 1308 N N . VAL A 1 170 ? -16.992 -12.084 25.683 1.00 79.62 170 VAL A N 1
ATOM 1309 C CA . VAL A 1 170 ? -16.109 -13.044 24.990 1.00 79.62 170 VAL A CA 1
ATOM 1310 C C . VAL A 1 170 ? -16.365 -13.033 23.482 1.00 79.62 170 VAL A C 1
ATOM 1312 O O . VAL A 1 170 ? -15.418 -12.886 22.711 1.00 79.62 170 VAL A O 1
ATOM 1315 N N . ASN A 1 171 ? -17.629 -13.092 23.060 1.00 73.94 171 ASN A N 1
ATOM 1316 C CA . ASN A 1 171 ? -18.011 -13.021 21.649 1.00 73.94 171 ASN A CA 1
ATOM 1317 C C . ASN A 1 171 ? -17.569 -11.701 21.013 1.00 73.94 171 ASN A C 1
ATOM 1319 O O . ASN A 1 171 ? -17.032 -11.692 19.910 1.00 73.94 171 ASN A O 1
ATOM 1323 N N . ARG A 1 172 ? -17.713 -10.579 21.727 1.00 74.88 172 ARG A N 1
ATOM 1324 C CA . ARG A 1 172 ? -17.268 -9.274 21.239 1.00 74.88 172 ARG A CA 1
ATOM 1325 C C . ARG A 1 172 ? -15.755 -9.220 21.077 1.00 74.88 172 ARG A C 1
ATOM 1327 O O . ARG A 1 172 ? -15.288 -8.708 20.066 1.00 74.88 172 ARG A O 1
ATOM 1334 N N . LEU A 1 173 ? -14.994 -9.758 22.030 1.00 75.50 173 LEU A N 1
ATOM 1335 C CA . LEU A 1 173 ? -13.534 -9.853 21.937 1.00 75.50 173 LEU A CA 1
ATOM 1336 C C . LEU A 1 173 ? -13.102 -10.793 20.803 1.00 75.50 173 LEU A C 1
ATOM 1338 O O . LEU A 1 173 ? -12.117 -10.503 20.133 1.00 75.50 173 LEU A O 1
ATOM 1342 N N . TYR A 1 174 ? -13.851 -11.869 20.547 1.00 69.94 174 TYR A N 1
ATOM 1343 C CA . TYR A 1 174 ? -13.644 -12.757 19.403 1.00 69.94 174 TYR A CA 1
ATOM 1344 C C . TYR A 1 174 ? -13.886 -12.034 18.071 1.00 69.94 174 TYR A C 1
ATOM 1346 O O . TYR A 1 174 ? -12.996 -11.998 17.225 1.00 69.94 174 TYR A O 1
ATOM 1354 N N . SER A 1 175 ? -15.047 -11.397 17.888 1.00 61.56 175 SER A N 1
ATOM 1355 C CA . SER A 1 175 ? -15.345 -10.613 16.681 1.00 61.56 175 SER A CA 1
ATOM 1356 C C . SER A 1 175 ? -14.313 -9.513 16.459 1.00 61.56 175 SER A C 1
ATOM 1358 O O . SER A 1 175 ? -13.878 -9.290 15.335 1.00 61.56 175 SER A O 1
ATOM 1360 N N . PHE A 1 176 ? -13.866 -8.873 17.542 1.00 66.44 176 PHE A N 1
ATOM 1361 C CA . PHE A 1 176 ? -12.847 -7.840 17.484 1.00 66.44 176 PHE A CA 1
ATOM 1362 C C . PHE A 1 176 ? -11.481 -8.406 17.073 1.00 66.44 176 PHE A C 1
ATOM 1364 O O . PHE A 1 176 ? -10.924 -7.977 16.075 1.00 66.44 176 PHE A O 1
ATOM 1371 N N . ALA A 1 177 ? -10.951 -9.397 17.792 1.00 65.25 177 ALA A N 1
ATOM 1372 C CA . ALA A 1 177 ? -9.593 -9.901 17.581 1.00 65.25 177 ALA A CA 1
ATOM 1373 C C . ALA A 1 177 ? -9.448 -10.888 16.406 1.00 65.25 177 ALA A C 1
ATOM 1375 O O . ALA A 1 177 ? -8.328 -11.099 15.938 1.00 65.25 177 ALA A O 1
ATOM 1376 N N . LEU A 1 178 ? -10.535 -11.539 15.970 1.00 59.28 178 LEU A N 1
ATOM 1377 C CA . LEU A 1 178 ? -10.488 -12.663 15.027 1.00 59.28 178 LEU A CA 1
ATOM 1378 C C . LEU A 1 178 ? -11.477 -12.575 13.854 1.00 59.28 178 LEU A C 1
ATOM 1380 O O . LEU A 1 178 ? -11.100 -13.006 12.766 1.00 59.28 178 LEU A O 1
ATOM 1384 N N . ALA A 1 179 ? -12.701 -12.060 14.033 1.00 45.06 179 ALA A N 1
ATOM 1385 C CA . ALA A 1 179 ? -13.810 -12.322 13.097 1.00 45.06 179 ALA A CA 1
ATOM 1386 C C . ALA A 1 179 ? -14.577 -11.090 12.567 1.00 45.06 179 ALA A C 1
ATOM 1388 O O . ALA A 1 179 ? -15.784 -11.179 12.360 1.00 45.06 179 ALA A O 1
ATOM 1389 N N . ALA A 1 180 ? -13.870 -9.987 12.289 1.00 46.69 180 ALA A N 1
ATOM 1390 C CA . ALA A 1 180 ? -14.400 -8.719 11.764 1.00 46.69 180 ALA A CA 1
ATOM 1391 C C . ALA A 1 180 ? -15.485 -8.043 12.638 1.00 46.69 180 ALA A C 1
ATOM 1393 O O . ALA A 1 180 ? -16.301 -8.673 13.312 1.00 46.69 180 ALA A O 1
ATOM 1394 N N . LEU A 1 181 ? -15.530 -6.704 12.622 1.00 44.25 181 LEU A N 1
ATOM 1395 C CA . LEU A 1 181 ? -16.594 -5.947 13.289 1.00 44.25 181 LEU A CA 1
ATOM 1396 C C . LEU A 1 181 ? -17.921 -6.086 12.524 1.00 44.25 181 LEU A C 1
ATOM 1398 O O . LEU A 1 181 ? -18.271 -5.245 11.699 1.00 44.25 181 LEU A O 1
ATOM 1402 N N . ALA A 1 182 ? -18.708 -7.105 12.848 1.00 37.91 182 ALA A N 1
ATOM 1403 C CA . ALA A 1 182 ? -20.150 -7.056 12.637 1.00 37.91 182 ALA A CA 1
ATOM 1404 C C . ALA A 1 182 ? -20.817 -6.397 13.862 1.00 37.91 182 ALA A C 1
ATOM 1406 O O . ALA A 1 182 ? -20.535 -6.764 15.005 1.00 37.91 182 ALA A O 1
ATOM 1407 N N . GLY A 1 183 ? -21.686 -5.405 13.637 1.00 38.00 183 GLY A N 1
ATOM 1408 C CA . GLY A 1 183 ? -22.640 -4.932 14.652 1.00 38.00 183 GLY A CA 1
ATOM 1409 C C . GLY A 1 183 ? -22.219 -3.771 15.563 1.00 38.00 183 GLY A C 1
ATOM 1410 O O . GLY A 1 183 ? -22.537 -3.800 16.747 1.00 38.00 183 GLY A O 1
ATOM 1411 N N . THR A 1 184 ? -21.545 -2.730 15.065 1.00 34.72 184 THR A N 1
ATOM 1412 C CA . THR A 1 184 ? -21.682 -1.403 15.705 1.00 34.72 184 THR A CA 1
ATOM 1413 C C . THR A 1 184 ? -23.009 -0.787 15.254 1.00 34.72 184 THR A C 1
ATOM 1415 O O . THR A 1 184 ? -23.373 -0.885 14.083 1.00 34.72 184 THR A O 1
ATOM 1418 N N . THR A 1 185 ? -23.791 -0.278 16.203 1.00 35.16 185 THR A N 1
ATOM 1419 C CA . THR A 1 185 ? -25.191 0.116 16.000 1.00 35.16 185 THR A CA 1
ATOM 1420 C C . THR A 1 185 ? -25.348 1.386 15.157 1.00 35.16 185 THR A C 1
ATOM 1422 O O . THR A 1 185 ? -24.447 2.214 15.048 1.00 35.16 185 THR A O 1
ATOM 1425 N N . THR A 1 186 ? -26.534 1.520 14.565 1.00 31.53 186 THR A N 1
ATOM 1426 C CA . THR A 1 186 ? -27.063 2.675 13.829 1.00 31.53 186 THR A CA 1
ATOM 1427 C C . THR A 1 186 ? -27.713 3.701 14.786 1.00 31.53 186 THR A C 1
ATOM 1429 O O . THR A 1 186 ? -28.800 3.421 15.282 1.00 31.53 186 THR A O 1
ATOM 1432 N N . TYR A 1 187 ? -27.095 4.886 14.963 1.00 25.39 187 TYR A N 1
ATOM 1433 C CA . TYR A 1 187 ? -27.647 6.167 15.503 1.00 25.39 187 TYR A CA 1
ATOM 1434 C C . TYR A 1 187 ? -27.928 6.290 17.029 1.00 25.39 187 TYR A C 1
ATOM 1436 O O . TYR A 1 187 ? -28.275 5.285 17.647 1.00 25.39 187 TYR A O 1
ATOM 1444 N N . PRO A 1 188 ? -27.735 7.484 17.674 1.00 27.03 188 PRO A N 1
ATOM 1445 C CA . PRO A 1 188 ? -28.340 8.785 17.304 1.00 27.03 188 PRO A CA 1
ATOM 1446 C C . PRO A 1 188 ? -27.420 10.033 17.270 1.00 27.03 188 PRO A C 1
ATOM 1448 O O . PRO A 1 188 ? -26.488 10.169 18.057 1.00 27.03 188 PRO A O 1
ATOM 1451 N N . GLY A 1 189 ? -27.753 10.968 16.366 1.00 28.80 189 GLY A N 1
ATOM 1452 C CA . GLY A 1 189 ? -27.104 12.272 16.156 1.00 28.80 189 GLY A CA 1
ATOM 1453 C C . GLY A 1 189 ? -27.011 12.601 14.662 1.00 28.80 189 GLY A C 1
ATOM 1454 O O . GLY A 1 189 ? -26.081 12.167 13.995 1.00 28.80 189 GLY A O 1
ATOM 1455 N N . VAL A 1 190 ? -28.035 13.271 14.138 1.00 27.41 190 VAL A N 1
ATOM 1456 C CA . VAL A 1 190 ? -28.238 13.660 12.731 1.00 27.41 190 VAL A CA 1
ATOM 1457 C C . VAL A 1 190 ? -27.118 14.569 12.210 1.00 27.41 190 VAL A C 1
ATOM 1459 O O . VAL A 1 190 ? -26.894 15.622 12.789 1.00 27.41 190 VAL A O 1
ATOM 1462 N N . ASP A 1 191 ? -26.524 14.209 11.071 1.00 31.17 191 ASP A N 1
ATOM 1463 C CA . ASP A 1 191 ? -26.179 15.182 10.028 1.00 31.17 191 ASP A CA 1
ATOM 1464 C C . ASP A 1 191 ? -27.037 14.821 8.814 1.00 31.17 191 ASP A C 1
ATOM 1466 O O . ASP A 1 191 ? -26.780 13.857 8.087 1.00 31.17 191 ASP A O 1
ATOM 1470 N N . VAL A 1 192 ? -28.141 15.548 8.683 1.00 29.62 192 VAL A N 1
ATOM 1471 C CA . VAL A 1 192 ? -28.879 15.678 7.432 1.00 29.62 192 VAL A CA 1
ATOM 1472 C C . VAL A 1 192 ? -28.097 16.614 6.503 1.00 29.62 192 VAL A C 1
ATOM 1474 O O . VAL A 1 192 ? -27.472 17.563 6.964 1.00 29.62 192 VAL A O 1
ATOM 1477 N N . ASP A 1 193 ? -28.192 16.327 5.204 1.00 27.31 193 ASP A N 1
ATOM 1478 C CA . ASP A 1 193 ? -27.875 17.198 4.060 1.00 27.31 193 ASP A CA 1
ATOM 1479 C C . ASP A 1 193 ? -26.443 17.191 3.487 1.00 27.31 193 ASP A C 1
ATOM 1481 O O . ASP A 1 193 ? -25.720 18.181 3.518 1.00 27.31 193 ASP A O 1
ATOM 1485 N N . ALA A 1 194 ? -26.085 16.088 2.816 1.00 23.28 194 ALA A N 1
ATOM 1486 C CA . ALA A 1 194 ? -25.915 16.067 1.350 1.00 23.28 194 ALA A CA 1
ATOM 1487 C C . ALA A 1 194 ? -25.645 14.625 0.865 1.00 23.28 194 ALA A C 1
ATOM 1489 O O . ALA A 1 194 ? -24.722 13.977 1.366 1.00 23.28 194 ALA A O 1
ATOM 1490 N N . PRO A 1 195 ? -26.400 14.088 -0.113 1.00 23.73 195 PRO A N 1
ATOM 1491 C CA . PRO A 1 1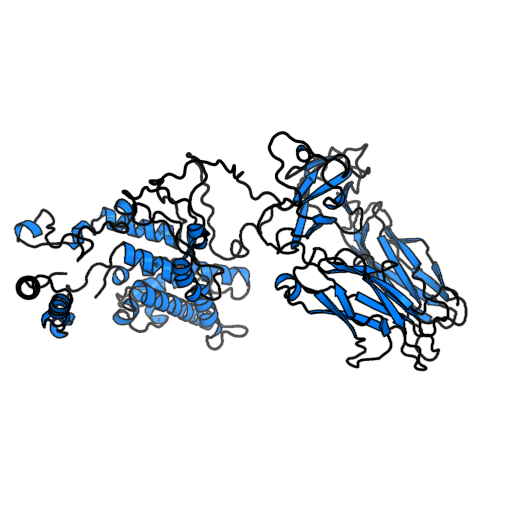95 ? -26.128 12.768 -0.658 1.00 23.73 195 PRO A CA 1
ATOM 1492 C C . PRO A 1 195 ? -24.894 12.848 -1.563 1.00 23.73 195 PRO A C 1
ATOM 1494 O O . PRO A 1 195 ? -25.007 13.070 -2.767 1.00 23.73 195 PRO A O 1
ATOM 1497 N N . ILE A 1 196 ? -23.699 12.635 -1.008 1.00 28.59 196 ILE A N 1
ATOM 1498 C CA . ILE A 1 196 ? -22.590 12.152 -1.832 1.00 28.59 196 ILE A CA 1
ATOM 1499 C C . ILE A 1 196 ? -22.894 10.686 -2.113 1.00 28.59 196 ILE A C 1
ATOM 1501 O O . ILE A 1 196 ? -22.720 9.808 -1.272 1.00 28.59 196 ILE A O 1
ATOM 1505 N N . SER A 1 197 ? -23.398 10.441 -3.317 1.00 24.64 197 SER A N 1
ATOM 1506 C CA . SER A 1 197 ? -23.533 9.104 -3.877 1.00 24.64 197 SER A CA 1
ATOM 1507 C C . SER A 1 197 ? -22.144 8.478 -4.007 1.00 24.64 197 SER A C 1
ATOM 1509 O O . SER A 1 197 ? -21.464 8.674 -5.007 1.00 24.64 197 SER A O 1
ATOM 1511 N N . ILE A 1 198 ? -21.706 7.729 -2.995 1.00 25.80 198 ILE A N 1
ATOM 1512 C CA . ILE A 1 198 ? -20.532 6.860 -3.116 1.00 25.80 198 ILE A CA 1
ATOM 1513 C C . ILE A 1 198 ? -20.990 5.549 -3.755 1.00 25.80 198 ILE A C 1
ATOM 1515 O O . ILE A 1 198 ? -21.495 4.644 -3.087 1.00 25.80 198 ILE A O 1
ATOM 1519 N N . THR A 1 199 ? -20.832 5.456 -5.073 1.00 26.67 199 THR A N 1
ATOM 1520 C CA . THR A 1 199 ? -20.877 4.190 -5.807 1.00 26.67 199 THR A CA 1
ATOM 1521 C C . THR A 1 199 ? -19.870 3.213 -5.201 1.00 26.67 199 THR A C 1
ATOM 1523 O O . THR A 1 199 ? -18.661 3.440 -5.220 1.00 26.67 199 THR A O 1
ATOM 1526 N N . THR A 1 200 ? -20.380 2.117 -4.647 1.00 33.44 200 THR A N 1
ATOM 1527 C CA . THR A 1 200 ? -19.633 0.994 -4.080 1.00 33.44 200 THR A CA 1
ATOM 1528 C C . THR A 1 200 ? -19.048 0.110 -5.180 1.00 33.44 200 THR A C 1
ATOM 1530 O O . THR A 1 200 ? -19.576 -0.929 -5.546 1.00 33.44 200 THR A O 1
ATOM 1533 N N . SER A 1 201 ? -17.905 0.518 -5.704 1.00 32.19 201 SER A N 1
ATOM 1534 C CA . SER A 1 201 ? -16.818 -0.352 -6.163 1.00 32.19 201 SER A CA 1
ATOM 1535 C C . SER A 1 201 ? -15.633 0.585 -6.314 1.00 32.19 201 SER A C 1
ATOM 1537 O O . SER A 1 201 ? -15.865 1.680 -6.822 1.00 32.19 201 SER A O 1
ATOM 1539 N N . ALA A 1 202 ? -14.422 0.227 -5.876 1.00 39.72 202 ALA A N 1
ATOM 1540 C CA . ALA A 1 202 ? -13.249 1.043 -6.195 1.00 39.72 202 ALA A CA 1
ATOM 1541 C C . ALA A 1 202 ? -13.299 1.345 -7.701 1.00 39.72 202 ALA A C 1
ATOM 1543 O O . ALA A 1 202 ? -13.270 0.417 -8.519 1.00 39.72 202 ALA A O 1
ATOM 1544 N N . ALA A 1 203 ? -13.566 2.610 -8.040 1.00 47.44 203 ALA A N 1
ATOM 1545 C CA . ALA A 1 203 ? -13.597 3.032 -9.423 1.00 47.44 203 ALA A CA 1
ATOM 1546 C C . ALA A 1 203 ? -12.168 2.828 -9.932 1.00 47.44 203 ALA A C 1
ATOM 1548 O O . ALA A 1 203 ? -11.232 3.145 -9.193 1.00 47.44 203 ALA A O 1
ATOM 1549 N N . PRO A 1 204 ? -11.982 2.218 -11.110 1.00 56.03 204 PRO A N 1
ATOM 1550 C CA . PRO A 1 204 ? -10.643 2.107 -11.656 1.00 56.03 204 PRO A CA 1
ATOM 1551 C C . PRO A 1 204 ? -10.061 3.518 -11.804 1.00 56.03 204 PRO A C 1
ATOM 1553 O O . PRO A 1 204 ? -10.793 4.448 -12.158 1.00 56.03 204 PRO A O 1
ATOM 1556 N N . GLU A 1 205 ? -8.771 3.662 -11.490 1.00 64.62 205 GLU A N 1
ATOM 1557 C CA . GLU A 1 205 ? -8.032 4.930 -11.618 1.00 64.62 205 GLU A CA 1
ATOM 1558 C C . GLU A 1 205 ? -8.101 5.471 -13.037 1.00 64.62 205 GLU A C 1
ATOM 1560 O O . GLU A 1 205 ? -8.077 6.675 -13.242 1.00 64.62 205 GLU A O 1
ATOM 1565 N N . VAL A 1 206 ? -8.264 4.583 -14.017 1.00 70.94 206 VAL A N 1
ATOM 1566 C CA . VAL A 1 206 ? -8.529 4.957 -15.397 1.00 70.94 206 VAL A CA 1
ATOM 1567 C C . VAL A 1 206 ? -9.819 4.326 -15.900 1.00 70.94 206 VAL A C 1
ATOM 1569 O O . VAL A 1 206 ? -10.178 3.199 -15.559 1.00 70.94 206 VAL A O 1
ATOM 1572 N N . LYS A 1 207 ? -10.536 5.051 -16.748 1.00 80.56 207 LYS A N 1
ATOM 1573 C CA . LYS A 1 207 ? -11.692 4.553 -17.495 1.00 80.56 207 LYS A CA 1
ATOM 1574 C C . LYS A 1 207 ? -11.334 4.458 -18.965 1.00 80.56 207 LYS A C 1
ATOM 1576 O O . LYS A 1 207 ? -10.475 5.188 -19.455 1.00 80.56 207 LYS A O 1
ATOM 1581 N N . VAL A 1 208 ? -12.042 3.589 -19.677 1.00 84.44 208 VAL A N 1
ATOM 1582 C CA . VAL A 1 208 ? -11.812 3.340 -21.101 1.00 84.44 208 VAL A CA 1
ATOM 1583 C C . VAL A 1 208 ? -13.056 3.627 -21.933 1.00 84.44 208 VAL A C 1
ATOM 1585 O O . VAL A 1 208 ? -14.193 3.407 -21.505 1.00 84.44 208 VAL A O 1
ATOM 1588 N N . SER A 1 209 ? -12.844 4.128 -23.143 1.00 84.12 209 SER A N 1
ATOM 1589 C CA . SER A 1 209 ? -13.884 4.445 -24.119 1.00 84.12 209 SER A CA 1
ATOM 1590 C C . SER A 1 209 ? -13.552 3.844 -25.480 1.00 84.12 209 SER A C 1
ATOM 1592 O O . SER A 1 209 ? -12.387 3.712 -25.854 1.00 84.12 209 SER A O 1
ATOM 1594 N N . THR A 1 210 ? -14.594 3.501 -26.238 1.00 82.19 210 THR A N 1
ATOM 1595 C CA . THR A 1 210 ? -14.488 3.136 -27.659 1.00 82.19 210 THR A CA 1
ATOM 1596 C C . THR A 1 210 ? -14.513 4.365 -28.580 1.00 82.19 210 THR A C 1
ATOM 1598 O O . THR A 1 210 ? -14.401 4.220 -29.796 1.00 82.19 210 THR A O 1
ATOM 1601 N N . ALA A 1 211 ? -14.754 5.565 -28.038 1.00 75.88 211 ALA A N 1
ATOM 1602 C CA . ALA A 1 211 ? -14.803 6.815 -28.791 1.00 75.88 211 ALA A CA 1
ATOM 1603 C C . ALA A 1 211 ? -13.412 7.457 -28.876 1.00 75.88 211 ALA A C 1
ATOM 1605 O O . ALA A 1 211 ? -12.687 7.467 -27.890 1.00 75.88 211 ALA A O 1
ATOM 1606 N N . LEU A 1 212 ? -13.071 8.036 -30.033 1.00 74.31 212 LEU A N 1
ATOM 1607 C CA . LEU A 1 212 ? -11.774 8.685 -30.264 1.00 74.31 212 LEU A CA 1
ATOM 1608 C C . LEU A 1 212 ? -11.565 9.919 -29.354 1.00 74.31 212 LEU A C 1
ATOM 1610 O O . LEU A 1 212 ? -12.554 10.579 -29.021 1.00 74.31 212 LEU A O 1
ATOM 1614 N N . PRO A 1 213 ? -10.311 10.325 -29.050 1.00 59.22 213 PRO A N 1
ATOM 1615 C CA . PRO A 1 213 ? -9.997 11.421 -28.116 1.00 59.22 213 PRO A CA 1
ATOM 1616 C C . PRO A 1 213 ? -10.653 12.788 -28.411 1.00 59.22 213 PRO A C 1
ATOM 1618 O O . PRO A 1 213 ? -10.775 13.610 -27.512 1.00 59.22 213 PRO A O 1
ATOM 1621 N N . GLY A 1 214 ? -11.120 13.037 -29.644 1.00 61.03 214 GLY A N 1
ATOM 1622 C CA . GLY A 1 214 ? -11.855 14.258 -30.031 1.00 61.03 214 GLY A CA 1
ATOM 1623 C C . GLY A 1 214 ? -13.386 14.128 -30.094 1.00 61.03 214 GLY A C 1
ATOM 1624 O O . GLY A 1 214 ? -14.075 15.118 -30.329 1.00 61.03 214 GLY A O 1
ATOM 1625 N N . ALA A 1 215 ? -13.925 12.920 -29.916 1.00 64.38 215 ALA A N 1
ATOM 1626 C CA . ALA A 1 215 ? -15.360 12.617 -29.950 1.00 64.38 215 ALA A CA 1
ATOM 1627 C C . ALA A 1 215 ? -15.870 11.972 -28.647 1.00 64.38 215 ALA A C 1
ATOM 1629 O O . ALA A 1 215 ? -17.075 11.761 -28.494 1.00 64.38 215 ALA A O 1
ATOM 1630 N N . ALA A 1 216 ? -14.968 11.641 -27.719 1.00 64.75 216 ALA A N 1
ATOM 1631 C CA . ALA A 1 216 ? -15.300 11.041 -26.439 1.00 64.75 216 ALA A CA 1
ATOM 1632 C C . ALA A 1 216 ? -15.971 12.059 -25.504 1.00 64.75 216 ALA A C 1
ATOM 1634 O O . ALA A 1 216 ? -15.480 13.167 -25.286 1.00 64.75 216 ALA A O 1
ATOM 1635 N N . THR A 1 217 ? -17.098 11.660 -24.918 1.00 65.94 217 THR A N 1
ATOM 1636 C CA . THR A 1 217 ? -17.781 12.415 -23.860 1.00 65.94 217 THR A CA 1
ATOM 1637 C C . THR A 1 217 ? -17.722 11.646 -22.546 1.00 65.94 217 THR A C 1
ATOM 1639 O O . THR A 1 217 ? -17.523 10.429 -22.554 1.00 65.94 217 THR A O 1
ATOM 1642 N N . ALA A 1 218 ? -17.941 12.314 -21.410 1.00 60.44 218 ALA A N 1
ATOM 1643 C CA . ALA A 1 218 ? -17.863 11.693 -20.081 1.00 60.44 218 ALA A CA 1
ATOM 1644 C C . ALA A 1 218 ? -18.711 10.409 -19.945 1.00 60.44 218 ALA A C 1
ATOM 1646 O O . ALA A 1 218 ? -18.301 9.461 -19.283 1.00 60.44 218 ALA A O 1
ATOM 1647 N N . SER A 1 219 ? -19.857 10.340 -20.630 1.00 65.56 219 SER A N 1
ATOM 1648 C CA . SER A 1 219 ? -20.744 9.167 -20.677 1.00 65.56 219 SER A CA 1
ATOM 1649 C C . SER A 1 219 ? -20.214 7.965 -21.474 1.00 65.56 219 SER A C 1
ATOM 1651 O O . SER A 1 219 ? -20.757 6.872 -21.339 1.00 65.56 219 SER A O 1
ATOM 1653 N N . THR A 1 220 ? -19.192 8.147 -22.314 1.00 69.12 220 THR A N 1
ATOM 1654 C CA . THR A 1 220 ? -18.592 7.070 -23.128 1.00 69.12 220 THR A CA 1
ATOM 1655 C C . THR A 1 220 ? -17.492 6.305 -22.390 1.00 69.12 220 THR A C 1
ATOM 1657 O O . THR A 1 220 ? -17.131 5.204 -22.798 1.00 69.12 220 THR A O 1
ATOM 1660 N N . PHE A 1 221 ? -16.978 6.866 -21.293 1.00 73.88 221 PHE A N 1
ATOM 1661 C CA . PHE A 1 221 ? -15.948 6.248 -20.468 1.00 73.88 221 PHE A CA 1
ATOM 1662 C C . PHE A 1 221 ? -16.570 5.314 -19.435 1.00 73.88 221 PHE A C 1
ATOM 1664 O O . PHE A 1 221 ? -17.302 5.740 -18.540 1.00 73.88 221 PHE A O 1
ATOM 1671 N N . LEU A 1 222 ? -16.241 4.032 -19.550 1.00 73.12 222 LEU A N 1
ATOM 1672 C CA . LEU A 1 222 ? -16.730 2.968 -18.686 1.00 73.12 222 LEU A CA 1
ATOM 1673 C C . LEU A 1 222 ? -15.558 2.302 -17.947 1.00 73.12 222 LEU A C 1
ATOM 1675 O O . LEU A 1 222 ? -14.420 2.349 -18.416 1.00 73.12 222 LEU A O 1
ATOM 1679 N N . PRO A 1 223 ? -15.815 1.677 -16.784 1.00 67.12 223 PRO A N 1
ATOM 1680 C CA . PRO A 1 223 ? -14.799 0.924 -16.045 1.00 67.12 223 PRO A CA 1
ATOM 1681 C C . PRO A 1 223 ? -14.383 -0.384 -16.738 1.00 67.12 223 PRO A C 1
ATOM 1683 O O . PRO A 1 223 ? -13.447 -1.030 -16.287 1.00 67.12 223 PRO A O 1
ATOM 1686 N N . GLU A 1 224 ? -15.092 -0.791 -17.790 1.00 78.44 224 GLU A N 1
ATOM 1687 C CA . GLU A 1 224 ? -14.794 -1.946 -18.633 1.00 78.44 224 GLU A CA 1
ATOM 1688 C C . GLU A 1 224 ? -15.425 -1.707 -20.010 1.00 78.44 224 GLU A C 1
ATOM 1690 O O . GLU A 1 224 ? -16.519 -1.142 -20.099 1.00 78.44 224 GLU A O 1
ATOM 1695 N N . GLN A 1 225 ? -14.743 -2.123 -21.075 1.00 85.94 225 GLN A N 1
ATOM 1696 C CA . GLN A 1 225 ? -15.246 -2.063 -22.448 1.00 85.94 225 GLN A CA 1
ATOM 1697 C C . GLN A 1 225 ? -15.053 -3.407 -23.144 1.00 85.94 225 GLN A C 1
ATOM 1699 O O . GLN A 1 225 ? -14.132 -4.156 -22.826 1.00 85.94 225 GLN A O 1
ATOM 1704 N N . THR A 1 226 ? -15.904 -3.709 -24.124 1.00 87.44 226 THR A N 1
ATOM 1705 C CA . THR A 1 226 ? -15.798 -4.941 -24.918 1.00 87.44 226 THR A CA 1
ATOM 1706 C C . THR A 1 226 ? -15.686 -4.639 -26.405 1.00 87.44 226 THR A C 1
ATOM 1708 O O . THR A 1 226 ? -16.321 -3.724 -26.931 1.00 87.44 226 THR A O 1
ATOM 1711 N N . PHE A 1 227 ? -14.872 -5.432 -27.096 1.00 89.81 227 PHE A N 1
ATOM 1712 C CA . PHE A 1 227 ? -14.620 -5.331 -28.526 1.00 89.81 227 PHE A CA 1
ATOM 1713 C C . PHE A 1 227 ? -14.819 -6.702 -29.167 1.00 89.81 227 PHE A C 1
ATOM 1715 O O . PHE A 1 227 ? -14.152 -7.667 -28.809 1.00 89.81 227 PHE A O 1
ATOM 1722 N N . VAL A 1 228 ? -15.741 -6.791 -30.126 1.00 91.00 228 VAL A N 1
ATOM 1723 C CA . VAL A 1 228 ? -16.016 -8.041 -30.848 1.00 91.00 228 VAL A CA 1
ATOM 1724 C C . VAL A 1 228 ? -15.218 -8.081 -32.144 1.00 91.00 228 VAL A C 1
ATOM 1726 O O . VAL A 1 228 ? -15.446 -7.251 -33.031 1.00 91.00 228 VAL A O 1
ATOM 1729 N N . PHE A 1 229 ? -14.329 -9.062 -32.259 1.00 89.12 229 PHE A N 1
ATOM 1730 C CA . PHE A 1 229 ? -13.557 -9.376 -33.454 1.00 89.12 229 PHE A CA 1
ATOM 1731 C C . PHE A 1 229 ? -14.107 -10.636 -34.127 1.00 89.12 229 PHE A C 1
ATOM 1733 O O . PHE A 1 229 ? -14.445 -11.608 -33.462 1.00 89.12 229 PHE A O 1
ATOM 1740 N N . ASN A 1 230 ? -14.202 -10.623 -35.451 1.00 89.88 230 ASN A N 1
ATOM 1741 C CA . ASN A 1 230 ? -14.688 -11.731 -36.265 1.00 89.88 230 ASN A CA 1
ATOM 1742 C C . ASN A 1 230 ? -13.797 -11.921 -37.498 1.00 89.88 230 ASN A C 1
ATOM 1744 O O . ASN A 1 230 ? -12.880 -11.136 -37.752 1.00 89.88 230 ASN A O 1
ATOM 1748 N N . THR A 1 231 ? -14.104 -12.933 -38.307 1.00 86.19 231 THR A N 1
ATOM 1749 C CA . THR A 1 231 ? -13.338 -13.299 -39.514 1.00 86.19 231 THR A CA 1
ATOM 1750 C C . THR A 1 231 ? -13.122 -12.154 -40.510 1.00 86.19 231 THR A C 1
ATOM 1752 O O . THR A 1 231 ? -12.191 -12.217 -41.306 1.00 86.19 231 THR A O 1
ATOM 1755 N N . SER A 1 232 ? -13.943 -11.099 -40.473 1.00 85.25 232 SER A N 1
ATOM 1756 C CA . SER A 1 232 ? -13.862 -9.957 -41.394 1.00 85.25 232 SER A CA 1
ATOM 1757 C C . SER A 1 232 ? -13.126 -8.732 -40.846 1.00 85.25 232 SER A C 1
ATOM 1759 O O . SER A 1 232 ? -12.768 -7.855 -41.627 1.00 85.25 232 SER A O 1
ATOM 1761 N N . ASN A 1 233 ? -12.911 -8.636 -39.528 1.00 82.81 233 ASN A N 1
ATOM 1762 C CA . ASN A 1 233 ? -12.376 -7.421 -38.895 1.00 82.81 233 ASN A CA 1
ATOM 1763 C C . ASN A 1 233 ? -11.269 -7.672 -37.856 1.00 82.81 233 ASN A C 1
ATOM 1765 O O . ASN A 1 233 ? -10.806 -6.717 -37.234 1.00 82.81 233 ASN A O 1
ATOM 1769 N N . TRP A 1 234 ? -10.848 -8.925 -37.670 1.00 83.31 234 TRP A N 1
ATOM 1770 C CA . TRP A 1 234 ? -9.882 -9.338 -36.649 1.00 83.31 234 TRP A CA 1
ATOM 1771 C C . TRP A 1 234 ? -8.551 -8.578 -36.700 1.00 83.31 234 TRP A C 1
ATOM 1773 O O . TRP A 1 234 ? -8.005 -8.243 -35.653 1.00 83.31 234 TRP A O 1
ATOM 1783 N N . SER A 1 235 ? -8.076 -8.250 -37.903 1.00 80.81 235 SER A N 1
ATOM 1784 C CA . SER A 1 235 ? -6.806 -7.558 -38.142 1.00 80.81 235 SER A CA 1
ATOM 1785 C C . SER A 1 235 ? -6.932 -6.034 -38.188 1.00 80.81 235 SER A C 1
ATOM 1787 O O . SER A 1 235 ? -5.929 -5.334 -38.314 1.00 80.81 235 SER A O 1
ATOM 1789 N N . THR A 1 236 ? -8.147 -5.485 -38.092 1.00 82.94 236 THR A N 1
ATOM 1790 C CA . THR A 1 236 ? -8.355 -4.032 -38.109 1.00 82.94 236 THR A CA 1
ATOM 1791 C C . THR A 1 236 ? -8.120 -3.460 -36.706 1.00 82.94 236 THR A C 1
ATOM 1793 O O . THR A 1 236 ? -8.863 -3.829 -35.792 1.00 82.94 236 THR A O 1
ATOM 1796 N N . PRO A 1 237 ? -7.141 -2.550 -36.510 1.00 80.69 237 PRO A N 1
ATOM 1797 C CA . PRO A 1 237 ? -6.906 -1.917 -35.214 1.00 80.69 237 PRO A CA 1
ATOM 1798 C C . PRO A 1 237 ? -8.149 -1.186 -34.709 1.00 80.69 237 PRO A C 1
ATOM 1800 O O . PRO A 1 237 ? -8.773 -0.416 -35.441 1.00 80.69 237 PRO A O 1
ATOM 1803 N N . ARG A 1 238 ? -8.490 -1.401 -33.440 1.00 83.94 238 ARG A N 1
ATOM 1804 C CA . ARG A 1 238 ? -9.541 -0.665 -32.738 1.00 83.94 238 ARG A CA 1
ATOM 1805 C C . ARG A 1 238 ? -8.931 0.198 -31.656 1.00 83.94 238 ARG A C 1
ATOM 1807 O O . ARG A 1 238 ? -8.175 -0.301 -30.831 1.00 83.94 238 ARG A O 1
ATOM 1814 N N . THR A 1 239 ? -9.273 1.479 -31.662 1.00 84.81 239 THR A N 1
ATOM 1815 C CA . THR A 1 239 ? -8.786 2.435 -30.670 1.00 84.81 239 THR A CA 1
ATOM 1816 C C . THR A 1 239 ? -9.505 2.252 -29.339 1.00 84.81 239 THR A C 1
ATOM 1818 O O . THR A 1 239 ? -10.735 2.183 -29.287 1.00 84.81 239 THR A O 1
ATOM 1821 N N . VAL A 1 240 ? -8.720 2.219 -28.269 1.00 86.56 240 VAL A N 1
ATOM 1822 C CA . VAL A 1 240 ? -9.154 2.363 -26.885 1.00 86.56 240 VAL A CA 1
ATOM 1823 C C . VAL A 1 240 ? -8.658 3.721 -26.407 1.00 86.56 240 VAL A C 1
ATOM 1825 O O . VAL A 1 240 ? -7.460 3.986 -26.437 1.00 86.56 240 VAL A O 1
ATOM 1828 N N . THR A 1 241 ? -9.567 4.587 -25.973 1.00 85.75 241 THR A N 1
ATOM 1829 C CA . THR A 1 241 ? -9.208 5.874 -25.365 1.00 85.75 241 THR A CA 1
ATOM 1830 C C . THR A 1 241 ? -9.271 5.756 -23.852 1.00 85.75 241 THR A C 1
ATOM 1832 O O . THR A 1 241 ? -10.222 5.186 -23.316 1.00 85.75 241 THR A O 1
ATOM 1835 N N . VAL A 1 242 ? -8.261 6.289 -23.171 1.00 84.25 242 VAL A N 1
ATOM 1836 C CA . VAL A 1 242 ? -8.028 6.164 -21.732 1.00 84.25 242 VAL A CA 1
ATOM 1837 C C . VAL A 1 242 ? -8.141 7.542 -21.078 1.00 84.25 242 VAL A C 1
ATOM 1839 O O . VAL A 1 242 ? -7.665 8.537 -21.621 1.00 84.25 242 VAL A O 1
ATOM 1842 N N . ALA A 1 243 ? -8.792 7.601 -19.918 1.00 80.25 243 ALA A N 1
ATOM 1843 C CA . ALA A 1 243 ? -8.907 8.802 -19.093 1.00 80.25 243 ALA A CA 1
ATOM 1844 C C . ALA A 1 243 ? -8.630 8.458 -17.630 1.00 80.25 243 ALA A C 1
ATOM 1846 O O . ALA A 1 243 ? -9.219 7.495 -17.136 1.00 80.25 243 ALA A O 1
ATOM 1847 N N . ALA A 1 244 ? -7.821 9.255 -16.930 1.00 73.25 244 ALA A N 1
ATOM 1848 C CA . ALA A 1 244 ? -7.682 9.147 -15.478 1.00 73.25 244 ALA A CA 1
ATOM 1849 C C . ALA A 1 244 ? -8.910 9.724 -14.756 1.00 73.25 244 ALA A C 1
ATOM 1851 O O . ALA A 1 244 ? -9.501 10.711 -15.200 1.00 73.25 244 ALA A O 1
ATOM 1852 N N . ALA A 1 245 ? -9.329 9.084 -13.669 1.00 69.44 245 ALA A N 1
ATOM 1853 C CA . ALA A 1 245 ? -10.413 9.536 -12.814 1.00 69.44 245 ALA A CA 1
ATOM 1854 C C . ALA A 1 245 ? -9.892 10.592 -11.831 1.00 69.44 245 ALA A C 1
ATOM 1856 O O . ALA A 1 245 ? -9.024 10.296 -11.031 1.00 69.44 245 ALA A O 1
ATOM 1857 N N . ASP A 1 246 ? -10.465 11.791 -11.881 1.00 61.12 246 ASP A N 1
ATOM 1858 C CA . ASP A 1 246 ? -10.129 12.918 -11.000 1.00 61.12 246 ASP A CA 1
ATOM 1859 C C . ASP A 1 246 ? -10.638 12.696 -9.574 1.00 61.12 246 ASP A C 1
ATOM 1861 O O . ASP A 1 246 ? -11.801 12.285 -9.402 1.00 61.12 246 ASP A O 1
ATOM 1865 N N . ASP A 1 247 ? -9.838 13.029 -8.558 1.00 55.62 247 ASP A N 1
ATOM 1866 C CA . ASP A 1 247 ? -10.369 13.188 -7.212 1.00 55.62 247 ASP A CA 1
ATOM 1867 C C . ASP A 1 247 ? -9.865 14.431 -6.456 1.00 55.62 247 ASP A C 1
ATOM 1869 O O . ASP A 1 247 ? -9.992 15.541 -6.953 1.00 55.62 247 ASP A O 1
ATOM 1873 N N . ARG A 1 248 ? -9.585 14.330 -5.155 1.00 50.66 248 ARG A N 1
ATOM 1874 C CA . ARG A 1 248 ? -9.132 15.452 -4.304 1.00 50.66 248 ARG A CA 1
ATOM 1875 C C . ARG A 1 248 ? -7.996 15.047 -3.365 1.00 50.66 248 ARG A C 1
ATOM 1877 O O . ARG A 1 248 ? -7.657 15.787 -2.437 1.00 50.66 248 ARG A O 1
ATOM 1884 N N . ARG A 1 249 ? -7.465 13.842 -3.536 1.00 48.97 249 ARG A N 1
ATOM 1885 C CA . ARG A 1 249 ? -6.412 13.266 -2.728 1.00 48.97 249 ARG A CA 1
ATOM 1886 C C . ARG A 1 249 ? -5.068 13.473 -3.414 1.00 48.97 249 ARG A C 1
ATOM 1888 O O . ARG A 1 249 ? -4.895 13.111 -4.554 1.00 48.97 249 ARG A O 1
ATOM 1895 N N . VAL A 1 250 ? -4.095 13.974 -2.662 1.00 51.53 250 VAL A N 1
ATOM 1896 C CA . VAL A 1 250 ? -2.693 14.009 -3.095 1.00 51.53 250 VAL A CA 1
ATOM 1897 C C . VAL A 1 250 ? -2.151 12.577 -3.131 1.00 51.53 250 VAL A C 1
ATOM 1899 O O . VAL A 1 250 ? -2.029 11.947 -2.073 1.00 51.53 250 VAL A O 1
ATOM 1902 N N . GLU A 1 251 ? -1.834 12.065 -4.314 1.00 53.22 251 GLU A N 1
ATOM 1903 C CA . GLU A 1 251 ? -1.378 10.685 -4.543 1.00 53.22 251 GLU A CA 1
ATOM 1904 C C . GLU A 1 251 ? 0.038 10.627 -5.148 1.00 53.22 251 GLU A C 1
ATOM 1906 O O . GLU A 1 251 ? 0.757 9.649 -4.928 1.00 53.22 251 GLU A O 1
ATOM 1911 N N . GLY A 1 252 ? 0.487 11.711 -5.790 1.00 54.41 252 GLY A N 1
ATOM 1912 C CA . GLY A 1 252 ? 1.722 11.782 -6.570 1.00 54.41 252 GLY A CA 1
ATOM 1913 C C . GLY A 1 252 ? 1.612 11.039 -7.906 1.00 54.41 252 GLY A C 1
ATOM 1914 O O . GLY A 1 252 ? 0.709 10.230 -8.116 1.00 54.41 252 GLY A O 1
ATOM 1915 N N . ASN A 1 253 ? 2.548 11.292 -8.828 1.00 62.47 253 ASN A N 1
ATOM 1916 C CA . ASN A 1 253 ? 2.582 10.566 -10.100 1.00 62.47 253 ASN A CA 1
ATOM 1917 C C . ASN A 1 253 ? 2.779 9.069 -9.852 1.00 62.47 253 ASN A C 1
ATOM 1919 O O . ASN A 1 253 ? 3.671 8.658 -9.104 1.00 62.47 253 ASN A O 1
ATOM 1923 N N . HIS A 1 254 ? 1.961 8.260 -10.507 1.00 59.00 254 HIS A N 1
ATOM 1924 C CA . HIS A 1 254 ? 1.924 6.821 -10.307 1.00 59.00 254 HIS A CA 1
ATOM 1925 C C . HIS A 1 254 ? 1.536 6.116 -11.606 1.00 59.00 254 HIS A C 1
ATOM 1927 O O . HIS A 1 254 ? 1.323 6.748 -12.640 1.00 59.00 254 HIS A O 1
ATOM 1933 N N . THR A 1 255 ? 1.492 4.789 -11.575 1.00 69.88 255 THR A N 1
ATOM 1934 C CA . THR A 1 255 ? 1.095 3.982 -12.726 1.00 69.88 255 THR A CA 1
ATOM 1935 C C . THR A 1 255 ? -0.019 3.019 -12.348 1.00 69.88 255 THR A C 1
ATOM 1937 O O . THR A 1 255 ? -0.121 2.583 -11.200 1.00 69.88 255 THR A O 1
ATOM 1940 N N . THR A 1 256 ? -0.848 2.678 -13.330 1.00 68.25 256 THR A N 1
ATOM 1941 C CA . THR A 1 256 ? -1.884 1.647 -13.223 1.00 68.25 256 THR A CA 1
ATOM 1942 C C . THR A 1 256 ? -1.801 0.716 -14.430 1.00 68.25 256 THR A C 1
ATOM 1944 O O . THR A 1 256 ? -1.099 1.015 -15.396 1.00 68.25 256 THR A O 1
ATOM 1947 N N . GLN A 1 257 ? -2.489 -0.423 -14.401 1.00 79.69 257 GLN A N 1
ATOM 1948 C CA . GLN A 1 257 ? -2.496 -1.361 -15.528 1.00 79.69 257 GLN A CA 1
ATOM 1949 C C . GLN A 1 257 ? -3.859 -1.421 -16.217 1.00 79.69 257 GLN A C 1
ATOM 1951 O O . GLN A 1 257 ? -4.895 -1.193 -15.600 1.00 79.69 257 GLN A O 1
ATOM 1956 N N . ILE A 1 258 ? -3.894 -1.798 -17.492 1.00 79.88 258 ILE A N 1
ATOM 1957 C CA . ILE A 1 258 ? -5.104 -2.240 -18.188 1.00 79.88 258 ILE A CA 1
ATOM 1958 C C . ILE A 1 258 ? -4.903 -3.696 -18.596 1.00 79.88 258 ILE A C 1
ATOM 1960 O O . ILE A 1 258 ? -3.911 -4.039 -19.231 1.00 79.88 258 ILE A O 1
ATOM 1964 N N . ARG A 1 259 ? -5.857 -4.549 -18.213 1.00 79.38 259 ARG A N 1
ATOM 1965 C CA . ARG A 1 259 ? -5.858 -5.983 -18.503 1.00 79.38 259 ARG A CA 1
ATOM 1966 C C . ARG A 1 259 ? -6.762 -6.278 -19.690 1.00 79.38 259 ARG A C 1
ATOM 1968 O O . ARG A 1 259 ? -7.852 -5.707 -19.817 1.00 79.38 259 ARG A O 1
ATOM 1975 N N . HIS A 1 260 ? -6.365 -7.267 -20.480 1.00 82.94 260 HIS A N 1
ATOM 1976 C CA . HIS A 1 260 ? -7.135 -7.734 -21.624 1.00 82.94 260 HIS A CA 1
ATOM 1977 C C . HIS A 1 260 ? -7.421 -9.220 -21.490 1.00 82.94 260 HIS A C 1
ATOM 1979 O O . HIS A 1 260 ? -6.558 -10.025 -21.138 1.00 82.94 260 HIS A O 1
ATOM 1985 N N . SER A 1 261 ? -8.656 -9.600 -21.786 1.00 81.31 261 SER A N 1
ATOM 1986 C CA . SER A 1 261 ? -9.058 -11.003 -21.829 1.00 81.31 261 SER A CA 1
ATOM 1987 C C . SER A 1 261 ? -9.989 -11.256 -22.998 1.00 81.31 261 SER A C 1
ATOM 1989 O O . SER A 1 261 ? -10.536 -10.317 -23.567 1.00 81.31 261 SER A O 1
ATOM 1991 N N . SER A 1 262 ? -10.159 -12.515 -23.385 1.00 80.31 262 SER A N 1
ATOM 1992 C CA . SER A 1 262 ? -11.084 -12.890 -24.451 1.00 80.31 262 SER A CA 1
ATOM 1993 C C . SER A 1 262 ? -12.009 -14.024 -24.050 1.00 80.31 262 SER A C 1
ATOM 1995 O O . SER A 1 262 ? -11.637 -14.937 -23.314 1.00 80.31 262 SER A O 1
ATOM 1997 N N . THR A 1 263 ? -13.227 -13.975 -24.581 1.00 80.31 263 THR A N 1
ATOM 1998 C CA . THR A 1 263 ? -14.168 -15.094 -24.582 1.00 80.31 263 THR A CA 1
ATOM 1999 C C . THR A 1 263 ? -14.531 -15.436 -26.023 1.00 80.31 263 THR A C 1
ATOM 2001 O O . THR A 1 263 ? -14.860 -14.561 -26.827 1.00 80.31 263 THR A O 1
ATOM 2004 N N . SER A 1 264 ? -14.428 -16.719 -26.368 1.00 83.06 264 SER A N 1
ATOM 2005 C CA . SER A 1 264 ? -14.765 -17.237 -27.693 1.00 83.06 264 SER A CA 1
ATOM 2006 C C . SER A 1 264 ? -15.025 -18.743 -27.643 1.00 83.06 264 SER A C 1
ATOM 2008 O O . SER A 1 264 ? -14.543 -19.443 -26.743 1.00 83.06 264 SER A O 1
ATOM 2010 N N . SER A 1 265 ? -15.775 -19.243 -28.627 1.00 78.00 265 SER A N 1
ATOM 2011 C CA . SER A 1 265 ? -15.824 -20.669 -28.968 1.00 78.00 265 SER A CA 1
ATOM 2012 C C . SER A 1 265 ? -14.621 -21.125 -29.795 1.00 78.00 265 SER A C 1
ATOM 2014 O O . SER A 1 265 ? -14.418 -22.328 -29.939 1.00 78.00 265 SER A O 1
ATOM 2016 N N . ASP A 1 266 ? -13.825 -20.192 -30.323 1.00 76.00 266 ASP A N 1
ATOM 2017 C CA . ASP A 1 266 ? -12.523 -20.504 -30.896 1.00 76.00 266 ASP A CA 1
ATOM 2018 C C . ASP A 1 266 ? -11.564 -20.926 -29.780 1.00 76.00 266 ASP A C 1
ATOM 2020 O O . ASP A 1 266 ? -11.309 -20.166 -28.844 1.00 76.00 266 ASP A O 1
ATOM 2024 N N . ILE A 1 267 ? -11.018 -22.138 -29.882 1.00 70.31 267 ILE A N 1
ATOM 2025 C CA . ILE A 1 267 ? -10.090 -22.689 -28.894 1.00 70.31 267 ILE A CA 1
ATOM 2026 C C . ILE A 1 267 ? -8.804 -21.864 -28.764 1.00 70.31 267 ILE A C 1
ATOM 2028 O O . ILE A 1 267 ? -8.222 -21.825 -27.679 1.00 70.31 267 ILE A O 1
ATOM 2032 N N . ALA A 1 268 ? -8.389 -21.166 -29.825 1.00 71.50 268 ALA A N 1
ATOM 2033 C CA . ALA A 1 268 ? -7.249 -20.266 -29.787 1.00 71.50 268 ALA A CA 1
ATOM 2034 C C . ALA A 1 268 ? -7.515 -19.087 -28.841 1.00 71.50 268 ALA A C 1
ATOM 2036 O O . ALA A 1 268 ? -6.612 -18.715 -28.103 1.00 71.50 268 ALA A O 1
ATOM 2037 N N . TYR A 1 269 ? -8.754 -18.586 -28.764 1.00 70.75 269 TYR A N 1
ATOM 2038 C CA . TYR A 1 269 ? -9.151 -17.384 -28.011 1.00 70.75 269 TYR A CA 1
ATOM 2039 C C . TYR A 1 269 ? -10.099 -17.657 -26.828 1.00 70.75 269 TYR A C 1
ATOM 2041 O O . TYR A 1 269 ? -10.698 -16.741 -26.262 1.00 70.75 269 TYR A O 1
ATOM 2049 N N . SER A 1 270 ? -10.288 -18.919 -26.445 1.00 74.94 270 SER A N 1
ATOM 2050 C CA . SER A 1 270 ? -11.246 -19.273 -25.398 1.00 74.94 270 SER A CA 1
ATOM 2051 C C . SER A 1 270 ? -10.679 -18.984 -24.008 1.00 74.94 270 SER A C 1
ATOM 2053 O O . SER A 1 270 ? -9.747 -19.653 -23.564 1.00 74.94 270 SER A O 1
ATOM 2055 N N . ASN A 1 271 ? -11.267 -18.009 -23.306 1.00 66.19 271 ASN A N 1
ATOM 2056 C CA . ASN A 1 271 ? -10.908 -17.626 -21.934 1.00 66.19 271 ASN A CA 1
ATOM 2057 C C . ASN A 1 271 ? -9.420 -17.275 -21.767 1.00 66.19 271 ASN A C 1
ATOM 2059 O O . ASN A 1 271 ? -8.813 -17.613 -20.748 1.00 66.19 271 ASN A O 1
ATOM 2063 N N . ARG A 1 272 ? -8.818 -16.619 -22.769 1.00 61.03 272 ARG A N 1
ATOM 2064 C CA . ARG A 1 272 ? -7.422 -16.181 -22.673 1.00 61.03 272 ARG A CA 1
ATOM 2065 C C . ARG A 1 272 ? -7.286 -14.868 -21.919 1.00 61.03 272 ARG A C 1
ATOM 2067 O O . ARG A 1 272 ? -8.150 -13.999 -22.009 1.00 61.03 272 ARG A O 1
ATOM 2074 N N . THR A 1 273 ? -6.146 -14.713 -21.262 1.00 72.50 273 THR A N 1
ATOM 2075 C CA . THR A 1 273 ? -5.608 -13.444 -20.766 1.00 72.50 273 THR A CA 1
ATOM 2076 C C . THR A 1 273 ? -4.417 -13.044 -21.631 1.00 72.50 273 THR A C 1
ATOM 2078 O O . THR A 1 273 ? -3.648 -13.922 -22.025 1.00 72.50 273 THR A O 1
ATOM 2081 N N . PHE A 1 274 ? -4.267 -11.753 -21.902 1.00 76.44 274 PHE A N 1
ATOM 2082 C CA . PHE A 1 274 ? -3.163 -11.199 -22.690 1.00 76.44 274 PHE A CA 1
ATOM 2083 C C . PHE A 1 274 ? -2.303 -10.258 -21.842 1.00 76.44 274 PHE A C 1
ATOM 2085 O O . PHE A 1 274 ? -2.606 -10.046 -20.664 1.00 76.44 274 PHE A O 1
ATOM 2092 N N . ASP A 1 275 ? -1.243 -9.727 -22.448 1.00 70.69 275 ASP A N 1
ATOM 2093 C CA . ASP A 1 275 ? -0.302 -8.821 -21.796 1.00 70.69 275 ASP A CA 1
ATOM 2094 C C . ASP A 1 275 ? -0.996 -7.562 -21.255 1.00 70.69 275 ASP A C 1
ATOM 2096 O O . ASP A 1 275 ? -2.008 -7.087 -21.776 1.00 70.69 275 ASP A O 1
ATOM 2100 N N . GLU A 1 276 ? -0.462 -7.060 -20.145 1.00 74.06 276 GLU A N 1
ATOM 2101 C CA . GLU A 1 276 ? -0.988 -5.897 -19.438 1.00 74.06 276 GLU A CA 1
ATOM 2102 C C . GLU A 1 276 ? -0.364 -4.620 -20.009 1.00 74.06 276 GLU A C 1
ATOM 2104 O O . GLU A 1 276 ? 0.851 -4.533 -20.182 1.00 74.06 276 GLU A O 1
ATOM 2109 N N . LEU A 1 277 ? -1.191 -3.605 -20.254 1.00 81.06 277 LEU A N 1
ATOM 2110 C CA . LEU A 1 277 ? -0.725 -2.280 -20.658 1.00 81.06 277 LEU A CA 1
ATOM 2111 C C . LEU A 1 277 ? -0.488 -1.415 -19.419 1.00 81.06 277 LEU A C 1
ATOM 2113 O O . LEU A 1 277 ? -1.395 -1.267 -18.602 1.00 81.06 277 LEU A O 1
ATOM 2117 N N . THR A 1 278 ? 0.698 -0.821 -19.285 1.00 78.88 278 THR A N 1
ATOM 2118 C CA . THR A 1 278 ? 0.977 0.150 -18.214 1.00 78.88 278 THR A CA 1
ATOM 2119 C C . THR A 1 278 ? 0.498 1.534 -18.633 1.00 78.88 278 THR A C 1
ATOM 2121 O O . THR A 1 278 ? 0.728 1.952 -19.759 1.00 78.88 278 THR A O 1
ATOM 2124 N N . VAL A 1 279 ? -0.159 2.245 -17.723 1.00 77.44 279 VAL A N 1
ATOM 2125 C CA . VAL A 1 279 ? -0.643 3.612 -17.923 1.00 77.44 279 VAL A CA 1
ATOM 2126 C C . VAL A 1 279 ? 0.007 4.512 -16.884 1.00 77.44 279 VAL A C 1
ATOM 2128 O O . VAL A 1 279 ? -0.085 4.223 -15.688 1.00 77.44 279 VAL A O 1
ATOM 2131 N N . ASN A 1 280 ? 0.638 5.600 -17.319 1.00 75.12 280 ASN A N 1
ATOM 2132 C CA . ASN A 1 280 ? 1.204 6.596 -16.417 1.00 75.12 280 ASN A CA 1
ATOM 2133 C C . ASN A 1 280 ? 0.149 7.654 -16.091 1.00 75.12 280 ASN A C 1
ATOM 2135 O O . ASN A 1 280 ? -0.469 8.231 -16.986 1.00 75.12 280 ASN A O 1
ATOM 2139 N N . ILE A 1 281 ? -0.054 7.903 -14.800 1.00 72.12 281 ILE A N 1
ATOM 2140 C CA . ILE A 1 281 ? -1.036 8.849 -14.278 1.00 72.12 281 ILE A CA 1
ATOM 2141 C C . ILE A 1 281 ? -0.290 10.004 -13.617 1.00 72.12 281 ILE A C 1
ATOM 2143 O O . ILE A 1 281 ? 0.515 9.819 -12.699 1.00 72.12 281 ILE A O 1
ATOM 2147 N N . THR A 1 282 ? -0.570 11.212 -14.097 1.00 66.38 282 THR A N 1
ATOM 2148 C CA . THR A 1 282 ? -0.133 12.451 -13.450 1.00 66.38 282 THR A CA 1
ATOM 2149 C C . THR A 1 282 ? -1.219 12.930 -12.490 1.00 66.38 282 THR A C 1
ATOM 2151 O O . THR A 1 282 ? -2.318 13.254 -12.949 1.00 66.38 282 THR A O 1
ATOM 2154 N N . ASP A 1 283 ? -0.879 12.991 -11.198 1.00 57.47 283 ASP A N 1
ATOM 2155 C CA . ASP A 1 283 ? -1.749 13.491 -10.125 1.00 57.47 283 ASP A CA 1
ATOM 2156 C C . ASP A 1 283 ? -1.856 15.021 -10.184 1.00 57.47 283 ASP A C 1
ATOM 2158 O O . ASP A 1 283 ? -0.842 15.728 -10.258 1.00 57.47 283 ASP A O 1
ATOM 2162 N N . ASN A 1 284 ? -3.081 15.541 -10.177 1.00 57.78 284 ASN A N 1
ATOM 2163 C CA . ASN A 1 284 ? -3.384 16.974 -10.210 1.00 57.78 284 ASN A CA 1
ATOM 2164 C C . ASN A 1 284 ? -3.707 17.563 -8.824 1.00 57.78 284 ASN A C 1
ATOM 2166 O O . ASN A 1 284 ? -3.792 18.791 -8.693 1.00 57.78 284 ASN A O 1
ATOM 2170 N N . GLU A 1 285 ? -3.813 16.734 -7.785 1.00 54.53 285 GLU A N 1
ATOM 2171 C CA . GLU A 1 285 ? -4.151 17.139 -6.424 1.00 54.53 285 GLU A CA 1
ATOM 2172 C C . GLU A 1 285 ? -2.934 17.513 -5.574 1.00 54.53 285 GLU A C 1
ATOM 2174 O O . GLU A 1 285 ? -3.060 18.310 -4.634 1.00 54.53 285 GLU A O 1
ATOM 2179 N N . ALA A 1 286 ? -1.746 16.987 -5.891 1.00 43.00 286 ALA A N 1
ATOM 2180 C CA . ALA A 1 286 ? -0.492 17.378 -5.254 1.00 43.00 286 ALA A CA 1
ATOM 2181 C C . ALA A 1 286 ? -0.202 18.877 -5.440 1.00 43.00 286 ALA A C 1
ATOM 2183 O O . ALA A 1 286 ? 0.278 19.313 -6.484 1.00 43.00 286 ALA A O 1
ATOM 2184 N N . ASN A 1 287 ? -0.461 19.664 -4.388 1.00 47.00 287 ASN A N 1
ATOM 2185 C CA . ASN A 1 287 ? 0.035 21.028 -4.180 1.00 47.00 287 ASN A CA 1
ATOM 2186 C C . ASN A 1 287 ? 0.126 21.878 -5.464 1.00 47.00 287 ASN A C 1
ATOM 2188 O O . ASN A 1 287 ? 1.209 22.281 -5.878 1.00 47.00 287 ASN A O 1
ATOM 2192 N N . GLY A 1 288 ? -1.013 22.155 -6.102 1.00 47.25 288 GLY A N 1
ATOM 2193 C CA . GLY A 1 288 ? -1.121 23.167 -7.155 1.00 47.25 288 GLY A CA 1
ATOM 2194 C C . GLY A 1 288 ? -0.065 23.071 -8.264 1.00 47.25 288 GLY A C 1
ATOM 2195 O O . GLY A 1 288 ? 0.707 24.009 -8.436 1.00 47.25 288 GLY A O 1
ATOM 2196 N N . ASN A 1 289 ? -0.045 21.986 -9.048 1.00 50.47 289 ASN A N 1
ATOM 2197 C CA . ASN A 1 289 ? 0.680 21.890 -10.332 1.00 50.47 289 ASN A CA 1
ATOM 2198 C C . ASN A 1 289 ? 2.199 22.214 -10.296 1.00 50.47 289 ASN A C 1
ATOM 2200 O O . ASN A 1 289 ? 2.799 22.443 -11.350 1.00 50.47 289 ASN A O 1
ATOM 2204 N N . ALA A 1 290 ? 2.841 22.253 -9.125 1.00 66.06 290 ALA A N 1
ATOM 2205 C CA . ALA A 1 290 ? 4.239 22.652 -9.016 1.00 66.06 290 ALA A CA 1
ATOM 2206 C C . ALA A 1 290 ? 5.174 21.546 -9.528 1.00 66.06 290 ALA A C 1
ATOM 2208 O O . ALA A 1 290 ? 5.464 20.577 -8.833 1.00 66.06 290 ALA A O 1
ATOM 2209 N N . ARG A 1 291 ? 5.645 21.689 -10.770 1.00 72.19 291 ARG A N 1
ATOM 2210 C CA . ARG A 1 291 ? 6.604 20.788 -11.433 1.00 72.19 291 ARG A CA 1
ATOM 2211 C C . ARG A 1 291 ? 7.561 21.571 -12.320 1.00 72.19 291 ARG A C 1
ATOM 2213 O O . ARG A 1 291 ? 7.252 22.696 -12.707 1.00 72.19 291 ARG A O 1
ATOM 2220 N N . VAL A 1 292 ? 8.679 20.950 -12.686 1.00 81.06 292 VAL A N 1
ATOM 2221 C CA . VAL A 1 292 ? 9.576 21.429 -13.746 1.00 81.06 292 VAL A CA 1
ATOM 2222 C C . VAL A 1 292 ? 9.379 20.542 -14.970 1.00 81.06 292 VAL A C 1
ATOM 2224 O O . VAL A 1 292 ? 9.521 19.325 -14.879 1.00 81.06 292 VAL A O 1
ATOM 2227 N N . ILE A 1 293 ? 9.028 21.148 -16.098 1.00 82.00 293 ILE A N 1
ATOM 2228 C CA . ILE A 1 293 ? 8.887 20.490 -17.398 1.00 82.00 293 ILE A CA 1
ATOM 2229 C C . ILE A 1 293 ? 10.163 20.764 -18.187 1.00 82.00 293 ILE A C 1
ATOM 2231 O O . ILE A 1 293 ? 10.585 21.916 -18.276 1.00 82.00 293 ILE A O 1
ATOM 2235 N N . LEU A 1 294 ? 10.753 19.709 -18.747 1.00 90.31 294 LEU A N 1
ATOM 2236 C CA . LEU A 1 294 ? 11.944 19.758 -19.588 1.00 90.31 294 LEU A CA 1
ATOM 2237 C C . LEU A 1 294 ? 11.579 19.281 -20.995 1.00 90.31 294 LEU A C 1
ATOM 2239 O O . LEU A 1 294 ? 10.896 18.269 -21.144 1.00 90.31 294 LEU A O 1
ATOM 2243 N N . THR A 1 295 ? 11.999 20.005 -22.029 1.00 85.31 295 THR A N 1
ATOM 2244 C CA . THR A 1 295 ? 11.739 19.634 -23.429 1.00 85.31 295 THR A CA 1
ATOM 2245 C C . THR A 1 295 ? 12.993 19.831 -24.271 1.00 85.31 295 THR A C 1
ATOM 2247 O O . THR A 1 295 ? 13.442 20.956 -24.456 1.00 85.31 295 THR A O 1
ATOM 2250 N N . GLU A 1 296 ? 13.570 18.744 -24.782 1.00 87.62 296 GLU A N 1
ATOM 2251 C CA . GLU A 1 296 ? 14.761 18.782 -25.644 1.00 87.62 296 GLU A CA 1
ATOM 2252 C C . GLU A 1 296 ? 14.395 19.204 -27.077 1.00 87.62 296 GLU A C 1
ATOM 2254 O O . GLU A 1 296 ? 13.385 18.752 -27.621 1.00 87.62 296 GLU A O 1
ATOM 2259 N N . SER A 1 297 ? 15.215 20.050 -27.715 1.00 77.62 297 SER A N 1
ATOM 2260 C CA . SER A 1 297 ? 14.868 20.707 -28.991 1.00 77.62 297 SER A CA 1
ATOM 2261 C C . SER A 1 297 ? 14.803 19.778 -30.218 1.00 77.62 297 SER A C 1
ATOM 2263 O O . SER A 1 297 ? 14.287 20.169 -31.268 1.00 77.62 297 SER A O 1
ATOM 2265 N N . GLY A 1 298 ? 15.241 18.523 -30.068 1.00 67.75 298 GLY A N 1
ATOM 2266 C CA . GLY A 1 298 ? 15.154 17.456 -31.073 1.00 67.75 298 GLY A CA 1
ATOM 2267 C C . GLY A 1 298 ? 14.788 16.078 -30.507 1.00 67.75 298 GLY A C 1
ATOM 2268 O O . GLY A 1 298 ? 14.916 15.081 -31.218 1.00 67.75 298 GLY A O 1
ATOM 2269 N N . GLY A 1 299 ? 14.338 16.017 -29.248 1.00 65.94 299 GLY A N 1
ATOM 2270 C CA . GLY A 1 299 ? 14.020 14.778 -28.523 1.00 65.94 299 GLY A CA 1
ATOM 2271 C C . GLY A 1 299 ? 15.205 14.088 -27.832 1.00 65.94 299 GLY A C 1
ATOM 2272 O O . GLY A 1 299 ? 14.970 13.191 -27.035 1.00 65.94 299 GLY A O 1
ATOM 2273 N N . GLU A 1 300 ? 16.440 14.508 -28.116 1.00 75.44 300 GLU A N 1
ATOM 2274 C CA . GLU A 1 300 ? 17.674 14.130 -27.412 1.00 75.44 300 GLU A CA 1
ATOM 2275 C C . GLU A 1 300 ? 18.647 15.320 -27.476 1.00 75.44 300 GLU A C 1
ATOM 2277 O O . GLU A 1 300 ? 18.598 16.082 -28.443 1.00 75.44 300 GLU A O 1
ATOM 2282 N N . THR A 1 301 ? 19.536 15.456 -26.489 1.00 81.94 301 THR A N 1
ATOM 2283 C CA . THR A 1 301 ? 20.616 16.455 -26.470 1.00 81.94 301 THR A CA 1
ATOM 2284 C C . THR A 1 301 ? 21.905 15.853 -27.039 1.00 81.94 301 THR A C 1
ATOM 2286 O O . THR A 1 301 ? 22.579 15.063 -26.366 1.00 81.94 301 THR A O 1
ATOM 2289 N N . LEU A 1 302 ? 22.281 16.240 -28.262 1.00 80.06 302 LEU A N 1
ATOM 2290 C CA . LEU A 1 302 ? 23.481 15.741 -28.953 1.00 80.06 302 LEU A CA 1
ATOM 2291 C C . LEU A 1 302 ? 24.434 16.882 -29.314 1.00 80.06 302 LEU A C 1
ATOM 2293 O O . LEU A 1 302 ? 24.094 17.767 -30.097 1.00 80.06 302 LEU A O 1
ATOM 2297 N N . VAL A 1 303 ? 25.668 16.813 -28.816 1.00 83.69 303 VAL A N 1
ATOM 2298 C CA . VAL A 1 303 ? 26.704 17.821 -29.076 1.00 83.69 303 VAL A CA 1
ATOM 2299 C C . VAL A 1 303 ? 28.009 17.172 -29.527 1.00 83.69 303 VAL A C 1
ATOM 2301 O O . VAL A 1 303 ? 28.344 16.068 -29.109 1.00 83.69 303 VAL A O 1
ATOM 2304 N N . VAL A 1 304 ? 28.749 17.843 -30.410 1.00 80.31 304 VAL A N 1
ATOM 2305 C CA . VAL A 1 304 ? 30.038 17.362 -30.932 1.00 80.31 304 VAL A CA 1
ATOM 2306 C C . VAL A 1 304 ? 31.118 18.399 -30.676 1.00 80.31 304 VAL A C 1
ATOM 2308 O O . VAL A 1 304 ? 30.949 19.578 -30.999 1.00 80.31 304 VAL A O 1
ATOM 2311 N N . GLU A 1 305 ? 32.251 17.958 -30.146 1.00 79.31 305 GLU A N 1
ATOM 2312 C CA . GLU A 1 305 ? 33.397 18.820 -29.883 1.00 79.31 305 GLU A CA 1
ATOM 2313 C C . GLU A 1 305 ? 33.854 19.559 -31.146 1.00 79.31 305 GLU A C 1
ATOM 2315 O O . GLU A 1 305 ? 33.845 19.039 -32.269 1.00 79.31 305 GLU A O 1
ATOM 2320 N N . GLY A 1 306 ? 34.175 20.845 -30.984 1.00 71.25 306 GLY A N 1
ATOM 2321 C CA . GLY A 1 306 ? 34.650 21.718 -32.064 1.00 71.25 306 GLY A CA 1
ATOM 2322 C C . GLY A 1 306 ? 33.629 21.983 -33.177 1.00 71.25 306 GLY A C 1
ATOM 2323 O O . GLY A 1 306 ? 33.951 22.695 -34.129 1.00 71.25 306 GLY A O 1
ATOM 2324 N N . GLY A 1 307 ? 32.410 21.436 -33.075 1.00 65.31 307 GLY A N 1
ATOM 2325 C CA . GLY A 1 307 ? 31.341 21.597 -34.061 1.00 65.31 307 GLY A CA 1
ATOM 2326 C C . GLY A 1 307 ? 31.633 20.990 -35.429 1.00 65.31 307 GLY A C 1
ATOM 2327 O O . GLY A 1 307 ? 31.111 21.500 -36.412 1.00 65.31 307 GLY A O 1
ATOM 2328 N N . GLY A 1 308 ? 32.493 19.964 -35.503 1.00 64.62 308 GLY A N 1
ATOM 2329 C CA . GLY A 1 308 ? 33.034 19.402 -36.748 1.00 64.62 308 GLY A CA 1
ATOM 2330 C C . GLY A 1 308 ? 31.992 19.112 -37.839 1.00 64.62 308 GLY A C 1
ATOM 2331 O O . GLY A 1 308 ? 31.699 19.963 -38.673 1.00 64.62 308 GLY A O 1
ATOM 2332 N N . ALA A 1 309 ? 31.481 17.878 -37.910 1.00 56.91 309 ALA A N 1
ATOM 2333 C CA . ALA A 1 309 ? 30.403 17.535 -38.846 1.00 56.91 309 ALA A CA 1
ATOM 2334 C C . ALA A 1 309 ? 29.002 17.739 -38.233 1.00 56.91 309 ALA A C 1
ATOM 2336 O O . ALA A 1 309 ? 28.063 17.938 -38.991 1.00 56.91 309 ALA A O 1
ATOM 2337 N N . GLY A 1 310 ? 28.872 17.718 -36.896 1.00 66.31 310 GLY A N 1
ATOM 2338 C CA . GLY A 1 310 ? 27.620 17.900 -36.143 1.00 66.31 310 GLY A CA 1
ATOM 2339 C C . GLY A 1 310 ? 27.553 19.209 -35.344 1.00 66.31 310 GLY A C 1
ATOM 2340 O O . GLY A 1 310 ? 28.501 19.993 -35.375 1.00 66.31 310 GLY A O 1
ATOM 2341 N N . PRO A 1 311 ? 26.438 19.481 -34.639 1.00 75.88 311 PRO A N 1
ATOM 2342 C CA . PRO A 1 311 ? 26.264 20.732 -33.909 1.00 75.88 311 PRO A CA 1
ATOM 2343 C C . PRO A 1 311 ? 27.188 20.801 -32.682 1.00 75.88 311 PRO A C 1
ATOM 2345 O O . PRO A 1 311 ? 27.236 19.879 -31.872 1.00 75.88 311 PRO A O 1
ATOM 2348 N N . ALA A 1 312 ? 27.902 21.920 -32.518 1.00 81.50 312 ALA A N 1
ATOM 2349 C CA . ALA A 1 312 ? 28.710 22.185 -31.317 1.00 81.50 312 ALA A CA 1
ATOM 2350 C C . ALA A 1 312 ? 27.857 22.359 -30.049 1.00 81.50 312 ALA A C 1
ATOM 2352 O O . ALA A 1 312 ? 28.353 22.240 -28.929 1.00 81.50 312 ALA A O 1
ATOM 2353 N N . SER A 1 313 ? 26.580 22.686 -30.236 1.00 87.94 313 SER A N 1
ATOM 2354 C CA . SER A 1 313 ? 25.641 22.999 -29.174 1.00 87.94 313 SER A CA 1
ATOM 2355 C C . SER A 1 313 ? 24.234 22.538 -29.522 1.00 87.94 313 SER A C 1
ATOM 2357 O O . SER A 1 313 ? 23.832 22.625 -30.682 1.00 87.94 313 SER A O 1
ATOM 2359 N N . ASP A 1 314 ? 23.476 22.173 -28.502 1.00 89.06 314 ASP A N 1
ATOM 2360 C CA . ASP A 1 314 ? 22.066 21.806 -28.577 1.00 89.06 314 ASP A CA 1
ATOM 2361 C C . ASP A 1 314 ? 21.287 22.535 -27.472 1.00 89.06 314 ASP A C 1
ATOM 2363 O O . ASP A 1 314 ? 21.882 23.139 -26.574 1.00 89.06 314 ASP A O 1
ATOM 2367 N N . THR A 1 315 ? 19.960 22.538 -27.543 1.00 90.00 315 THR A N 1
ATOM 2368 C CA . THR A 1 315 ? 19.108 23.276 -26.609 1.00 90.00 315 THR A CA 1
ATOM 2369 C C . THR A 1 315 ? 18.007 22.420 -26.004 1.00 90.00 315 THR A C 1
ATOM 2371 O O . THR A 1 315 ? 17.484 21.500 -26.633 1.00 90.00 315 THR A O 1
ATOM 2374 N N . TYR A 1 316 ? 17.618 22.768 -24.782 1.00 90.69 316 TYR A N 1
ATOM 2375 C CA . TYR A 1 316 ? 16.401 22.282 -24.146 1.00 90.69 316 TYR A CA 1
ATOM 2376 C C . TYR A 1 316 ? 15.702 23.425 -23.410 1.00 90.69 316 TYR A C 1
ATOM 2378 O O . TYR A 1 316 ? 16.344 24.370 -22.949 1.00 90.69 316 TYR A O 1
ATOM 2386 N N . ASP A 1 317 ? 14.387 23.330 -23.283 1.00 92.25 317 ASP A N 1
ATOM 2387 C CA . ASP A 1 317 ? 13.562 24.307 -22.587 1.00 92.25 317 ASP A CA 1
ATOM 2388 C C . ASP A 1 317 ? 13.163 23.807 -21.201 1.00 92.25 317 ASP A C 1
ATOM 2390 O O . ASP A 1 317 ? 12.838 22.632 -21.016 1.00 92.25 317 ASP A O 1
ATOM 2394 N N . LEU A 1 318 ? 13.149 24.727 -20.236 1.00 90.88 318 LEU A N 1
ATOM 2395 C CA . LEU A 1 318 ? 12.563 24.537 -18.913 1.00 90.88 318 LEU A CA 1
ATOM 2396 C C . LEU A 1 318 ? 11.323 25.424 -18.752 1.00 90.88 318 LEU A C 1
ATOM 2398 O O . LEU A 1 318 ? 11.343 26.601 -19.115 1.00 90.88 318 LEU A O 1
ATOM 2402 N N . VAL A 1 319 ? 10.257 24.880 -18.166 1.00 89.31 319 VAL A N 1
ATOM 2403 C CA . VAL A 1 319 ? 9.011 25.594 -17.820 1.00 89.31 319 VAL A CA 1
ATOM 2404 C C . VAL A 1 319 ? 8.509 25.104 -16.459 1.00 89.31 319 VAL A C 1
ATOM 2406 O O . VAL A 1 319 ? 8.710 23.940 -16.112 1.00 89.31 319 VAL A O 1
ATOM 2409 N N . LEU A 1 320 ? 7.830 25.955 -15.684 1.00 83.56 320 LEU A N 1
ATOM 2410 C CA . LEU A 1 320 ? 7.117 25.511 -14.485 1.00 83.56 320 LEU A CA 1
ATOM 2411 C C . LEU A 1 320 ? 5.677 25.092 -14.803 1.00 83.56 320 LEU A C 1
ATOM 2413 O O . LEU A 1 320 ? 5.007 25.686 -15.642 1.00 83.56 320 LEU A O 1
ATOM 2417 N N . GLY A 1 321 ? 5.169 24.083 -14.099 1.00 72.44 321 GLY A N 1
ATOM 2418 C CA . GLY A 1 321 ? 3.787 23.618 -14.261 1.00 72.44 321 GLY A CA 1
ATOM 2419 C C . GLY A 1 321 ? 2.725 24.549 -13.663 1.00 72.44 321 GLY A C 1
ATOM 2420 O O . GLY A 1 321 ? 1.567 24.488 -14.076 1.00 72.44 321 GLY A O 1
ATOM 2421 N N . SER A 1 322 ? 3.103 25.428 -12.728 1.00 76.19 322 SER A N 1
ATOM 2422 C CA . SER A 1 322 ? 2.224 26.433 -12.113 1.00 76.19 322 SER A CA 1
ATOM 2423 C C . SER A 1 322 ? 2.953 27.721 -11.752 1.00 76.19 322 SER A C 1
ATOM 2425 O O . SER A 1 322 ? 4.177 27.755 -11.627 1.00 76.19 322 SER A O 1
ATOM 2427 N N . ALA A 1 323 ? 2.181 28.787 -11.530 1.00 78.06 323 ALA A N 1
ATOM 2428 C CA . ALA A 1 323 ? 2.702 30.021 -10.960 1.00 78.06 323 ALA A CA 1
ATOM 2429 C C . ALA A 1 323 ? 3.238 29.762 -9.544 1.00 78.06 323 ALA A C 1
ATOM 2431 O O . ALA A 1 323 ? 2.457 29.343 -8.687 1.00 78.06 323 ALA A O 1
ATOM 2432 N N . PRO A 1 324 ? 4.526 30.023 -9.265 1.00 85.75 324 PRO A N 1
ATOM 2433 C CA . PRO A 1 324 ? 5.033 29.923 -7.913 1.00 85.75 324 PRO A CA 1
ATOM 2434 C C . PRO A 1 324 ? 4.576 31.129 -7.079 1.00 85.75 324 PRO A C 1
ATOM 2436 O O . PRO A 1 324 ? 4.272 32.200 -7.607 1.00 85.75 324 PRO A O 1
ATOM 2439 N N . SER A 1 325 ? 4.534 30.963 -5.761 1.00 84.44 325 SER A N 1
ATOM 2440 C CA . SER A 1 325 ? 4.242 32.010 -4.772 1.00 84.44 325 SER A CA 1
ATOM 2441 C C . SER A 1 325 ? 5.473 32.842 -4.383 1.00 84.44 325 SER A C 1
ATOM 2443 O O . SER A 1 325 ? 5.330 33.944 -3.850 1.00 84.44 325 SER A O 1
ATOM 2445 N N . ALA A 1 326 ? 6.675 32.350 -4.691 1.00 91.12 326 ALA A N 1
ATOM 2446 C CA . ALA A 1 326 ? 7.951 33.053 -4.590 1.00 91.12 326 ALA A CA 1
ATOM 2447 C C . ALA A 1 326 ? 8.894 32.586 -5.710 1.00 91.12 326 ALA A C 1
ATOM 2449 O O . ALA A 1 326 ? 8.649 31.561 -6.335 1.00 91.12 326 ALA A O 1
ATOM 2450 N N . ASP A 1 327 ? 9.979 33.311 -5.972 1.00 96.25 327 ASP A N 1
ATOM 2451 C CA . ASP A 1 327 ? 10.881 32.958 -7.071 1.00 96.25 327 ASP A CA 1
ATOM 2452 C C . ASP A 1 327 ? 11.474 31.544 -6.909 1.00 96.25 327 ASP A C 1
ATOM 2454 O O . ASP A 1 327 ? 11.888 31.124 -5.823 1.00 96.25 327 ASP A O 1
ATOM 2458 N N . VAL A 1 328 ? 11.519 30.804 -8.014 1.00 95.5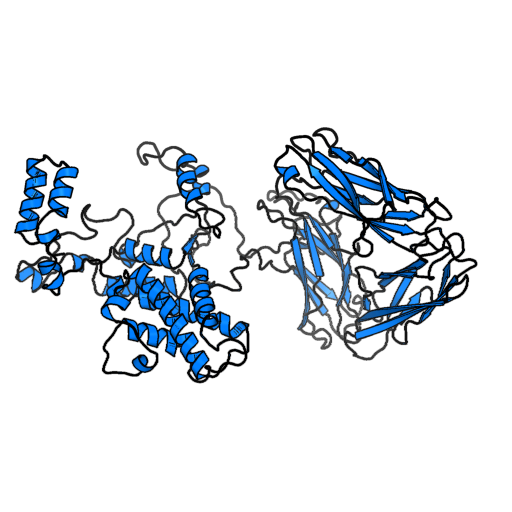6 328 VAL A N 1
ATOM 2459 C CA . VAL A 1 328 ? 12.076 29.457 -8.139 1.00 95.56 328 VAL A CA 1
ATOM 2460 C C . VAL A 1 328 ? 13.333 29.555 -8.980 1.00 95.56 328 VAL A C 1
ATOM 2462 O O . VAL A 1 328 ? 13.279 29.862 -10.169 1.00 95.56 328 VAL A O 1
ATOM 2465 N N . THR A 1 329 ? 14.479 29.295 -8.366 1.00 97.00 329 THR A N 1
ATOM 2466 C CA . THR A 1 329 ? 15.762 29.249 -9.064 1.00 97.00 329 THR A CA 1
ATOM 2467 C C . THR A 1 329 ? 16.155 27.800 -9.291 1.00 97.00 329 THR A C 1
ATOM 2469 O O . THR A 1 329 ? 16.302 27.039 -8.338 1.00 97.00 329 THR A O 1
ATOM 2472 N N . ILE A 1 330 ? 16.351 27.420 -10.550 1.00 96.00 330 ILE A N 1
ATOM 2473 C CA . ILE A 1 330 ? 16.872 26.109 -10.931 1.00 96.00 330 ILE A CA 1
ATOM 2474 C C . ILE A 1 330 ? 18.352 26.281 -11.255 1.00 96.00 330 ILE A C 1
ATOM 2476 O O . ILE A 1 330 ? 18.706 26.969 -12.211 1.00 96.00 330 ILE A O 1
ATOM 2480 N N . GLN A 1 331 ? 19.213 25.680 -10.440 1.00 95.62 331 GLN A N 1
ATOM 2481 C CA . GLN A 1 331 ? 20.646 25.572 -10.696 1.00 95.62 331 GLN A CA 1
ATOM 2482 C C . GLN A 1 331 ? 20.902 24.386 -11.621 1.00 95.62 331 GLN A C 1
ATOM 2484 O O . GLN A 1 331 ? 20.379 23.299 -11.380 1.00 95.62 331 GLN A O 1
ATOM 2489 N N . ILE A 1 332 ? 21.707 24.590 -12.658 1.00 94.00 332 ILE A N 1
ATOM 2490 C CA . ILE A 1 332 ? 21.989 23.604 -13.700 1.00 94.00 332 ILE A CA 1
ATOM 2491 C C . ILE A 1 332 ? 23.465 23.239 -13.595 1.00 94.00 332 ILE A C 1
ATOM 2493 O O . ILE A 1 332 ? 24.341 24.082 -13.793 1.00 94.00 332 ILE A O 1
ATOM 2497 N N . THR A 1 333 ? 23.738 21.979 -13.274 1.00 88.38 333 THR A N 1
ATOM 2498 C CA . THR A 1 333 ? 25.100 21.462 -13.128 1.00 88.38 333 THR A CA 1
ATOM 2499 C C . THR A 1 333 ? 25.329 20.355 -14.153 1.00 88.38 333 THR A C 1
ATOM 2501 O O . THR A 1 333 ? 24.725 19.285 -14.014 1.00 88.38 333 THR A O 1
ATOM 2504 N N . PRO A 1 334 ? 26.185 20.567 -15.170 1.00 83.56 334 PRO A N 1
ATOM 2505 C CA . PRO A 1 334 ? 26.685 19.468 -15.977 1.00 83.56 334 PRO A CA 1
ATOM 2506 C C . PRO A 1 334 ? 27.642 18.639 -15.115 1.00 83.56 334 PRO A C 1
ATOM 2508 O O . PRO A 1 334 ? 28.543 19.176 -14.470 1.00 83.56 334 PRO A O 1
ATOM 2511 N N . ALA A 1 335 ? 27.420 17.333 -15.072 1.00 67.38 335 ALA A N 1
ATOM 2512 C CA . ALA A 1 335 ? 28.285 16.370 -14.420 1.00 67.38 335 ALA A CA 1
ATOM 2513 C C . ALA A 1 335 ? 28.502 15.203 -15.379 1.00 67.38 335 ALA A C 1
ATOM 2515 O O . ALA A 1 335 ? 27.596 14.417 -15.650 1.00 67.38 335 ALA A O 1
ATOM 2516 N N . ILE A 1 336 ? 29.717 15.075 -15.891 1.00 60.25 336 ILE A N 1
ATOM 2517 C CA . ILE A 1 336 ? 30.119 13.887 -16.633 1.00 60.25 336 ILE A CA 1
ATOM 2518 C C . ILE A 1 336 ? 30.792 12.954 -15.638 1.00 60.25 336 ILE A C 1
ATOM 2520 O O . ILE A 1 336 ? 31.696 13.357 -14.909 1.00 60.25 336 ILE A O 1
ATOM 2524 N N . THR A 1 337 ? 30.296 11.721 -15.541 1.00 48.78 337 THR A N 1
ATOM 2525 C CA . THR A 1 337 ? 30.921 10.695 -14.702 1.00 48.78 337 THR A CA 1
ATOM 2526 C C . THR A 1 337 ? 31.529 9.639 -15.610 1.00 48.78 337 THR A C 1
ATOM 2528 O O . THR A 1 337 ? 30.865 8.664 -15.955 1.00 48.78 337 THR A O 1
ATOM 2531 N N . TYR A 1 338 ? 32.804 9.796 -15.963 1.00 46.34 338 TYR A N 1
ATOM 2532 C CA . TYR A 1 338 ? 33.567 8.734 -16.614 1.00 46.34 338 TYR A CA 1
ATOM 2533 C C . TYR A 1 338 ? 34.453 8.040 -15.573 1.00 46.34 338 TYR A C 1
ATOM 2535 O O . TYR A 1 338 ? 35.347 8.644 -14.985 1.00 46.34 338 TYR A O 1
ATOM 2543 N N . PHE A 1 339 ? 34.144 6.778 -15.244 1.00 46.19 339 PHE A N 1
ATOM 2544 C CA . PHE A 1 339 ? 34.868 5.969 -14.242 1.00 46.19 339 PHE A CA 1
ATOM 2545 C C . PHE A 1 339 ? 35.144 6.665 -12.886 1.00 46.19 339 PHE A C 1
ATOM 2547 O O . PHE A 1 339 ? 36.123 6.359 -12.205 1.00 46.19 339 PHE A O 1
ATOM 2554 N N . GLY A 1 340 ? 34.261 7.570 -12.453 1.00 42.72 340 GLY A N 1
ATOM 2555 C CA . GLY A 1 340 ? 34.385 8.263 -11.166 1.00 42.72 340 GLY A CA 1
ATOM 2556 C C . GLY A 1 340 ? 35.307 9.488 -11.172 1.00 42.72 340 GLY A C 1
ATOM 2557 O O . GLY A 1 340 ? 35.690 9.949 -10.096 1.00 42.72 340 GLY A O 1
ATOM 2558 N N . VAL A 1 341 ? 35.648 10.024 -12.346 1.00 42.06 341 VAL A N 1
ATOM 2559 C CA . VAL A 1 341 ? 36.331 11.315 -12.507 1.00 42.06 341 VAL A CA 1
ATOM 2560 C C . VAL A 1 341 ? 35.364 12.299 -13.169 1.00 42.06 341 VAL A C 1
ATOM 2562 O O . VAL A 1 341 ? 34.686 11.939 -14.128 1.00 42.06 341 VAL A O 1
ATOM 2565 N N . ASN A 1 342 ? 35.274 13.519 -12.628 1.00 54.50 342 ASN A N 1
ATOM 2566 C CA . ASN A 1 342 ? 34.534 14.614 -13.258 1.00 54.50 342 ASN A CA 1
ATOM 2567 C C . ASN A 1 342 ? 35.365 15.151 -14.425 1.00 54.50 342 ASN A C 1
ATOM 2569 O O . ASN A 1 342 ? 36.442 15.704 -14.183 1.00 54.50 342 ASN A O 1
ATOM 2573 N N . THR A 1 343 ? 34.869 15.006 -15.646 1.00 58.25 343 THR A N 1
ATOM 2574 C CA . THR A 1 343 ? 35.453 15.616 -16.847 1.00 58.25 343 THR A CA 1
ATOM 2575 C C . THR A 1 343 ? 34.693 16.904 -17.204 1.00 58.25 343 THR A C 1
ATOM 2577 O O . THR A 1 343 ? 33.638 17.200 -16.627 1.00 58.25 343 THR A O 1
ATOM 2580 N N . THR A 1 344 ? 35.279 17.759 -18.047 1.00 66.38 344 THR A N 1
ATOM 2581 C CA . THR A 1 344 ? 34.802 19.132 -18.324 1.00 66.38 344 THR A CA 1
ATOM 2582 C C . THR A 1 344 ? 34.174 19.266 -19.710 1.00 66.38 344 THR A C 1
ATOM 2584 O O . THR A 1 344 ? 34.147 20.364 -20.257 1.00 66.38 344 THR A O 1
ATOM 2587 N N . ASP A 1 345 ? 33.646 18.181 -20.268 1.00 73.25 345 ASP A N 1
ATOM 2588 C CA . ASP A 1 345 ? 33.468 18.062 -21.729 1.00 73.25 345 ASP A CA 1
ATOM 2589 C C . ASP A 1 345 ? 32.119 18.619 -22.205 1.00 73.25 345 ASP A C 1
ATOM 2591 O O . ASP A 1 345 ? 31.820 18.704 -23.395 1.00 73.25 345 ASP A O 1
ATOM 2595 N N . VAL A 1 346 ? 31.298 19.092 -21.262 1.00 82.62 346 VAL A N 1
ATOM 2596 C CA . VAL A 1 346 ? 30.042 19.795 -21.519 1.00 82.62 346 VAL A CA 1
ATOM 2597 C C . VAL A 1 346 ? 29.942 21.033 -20.644 1.00 82.62 346 VAL A C 1
ATOM 2599 O O . VAL A 1 346 ? 30.113 20.994 -19.425 1.00 82.62 346 VAL A O 1
ATOM 2602 N N . THR A 1 347 ? 29.560 22.141 -21.271 1.00 88.75 347 THR A N 1
ATOM 2603 C CA . THR A 1 347 ? 29.150 23.372 -20.594 1.00 88.75 347 THR A CA 1
ATOM 2604 C C . THR A 1 347 ? 27.678 23.653 -20.850 1.00 88.75 347 THR A C 1
ATOM 2606 O O . THR A 1 347 ? 27.113 23.250 -21.866 1.00 88.75 347 THR A O 1
ATOM 2609 N N . VAL A 1 348 ? 27.047 24.358 -19.914 1.00 92.12 348 VAL A N 1
ATOM 2610 C CA . VAL A 1 348 ? 25.657 24.807 -20.034 1.00 92.12 348 VAL A CA 1
ATOM 2611 C C . VAL A 1 348 ? 25.587 26.319 -19.886 1.00 92.12 348 VAL A C 1
ATOM 2613 O O . VAL A 1 348 ? 26.309 26.909 -19.078 1.00 92.12 348 VAL A O 1
ATOM 2616 N N . SER A 1 349 ? 24.712 26.953 -20.658 1.00 93.88 349 SER A N 1
ATOM 2617 C CA . SER A 1 349 ? 24.448 28.385 -20.569 1.00 93.88 349 SER A CA 1
ATOM 2618 C C . SER A 1 349 ? 22.952 28.664 -20.750 1.00 93.88 349 SER A C 1
ATOM 2620 O O . SER A 1 349 ? 22.396 28.281 -21.781 1.00 93.88 349 SER A O 1
ATOM 2622 N N . PRO A 1 350 ? 22.289 29.336 -19.791 1.00 95.81 350 PRO A N 1
ATOM 2623 C CA . PRO A 1 350 ? 22.826 29.778 -18.500 1.00 95.81 350 PRO A CA 1
ATOM 2624 C C . PRO A 1 350 ? 23.025 28.607 -17.511 1.00 95.81 350 PRO A C 1
ATOM 2626 O O . PRO A 1 350 ? 22.422 27.550 -17.656 1.00 95.81 350 PRO A O 1
ATOM 2629 N N . THR A 1 351 ? 23.844 28.798 -16.469 1.00 94.44 351 THR A N 1
ATOM 2630 C CA . THR A 1 351 ? 24.027 27.815 -15.373 1.00 94.44 351 THR A CA 1
ATOM 2631 C C . THR A 1 351 ? 22.924 27.874 -14.315 1.00 94.44 351 THR A C 1
ATOM 2633 O O . THR A 1 351 ? 22.881 27.059 -13.397 1.00 94.44 351 THR A O 1
ATOM 2636 N N . SER A 1 352 ? 22.015 28.841 -14.423 1.00 95.38 352 SER A N 1
ATOM 2637 C CA . SER A 1 352 ? 20.791 28.878 -13.633 1.00 95.38 352 SER A CA 1
ATOM 2638 C C . SER A 1 352 ? 19.697 29.640 -14.365 1.00 95.38 352 SER A C 1
ATOM 2640 O O . SER A 1 352 ? 19.982 30.574 -15.115 1.00 95.38 352 SER A O 1
ATOM 2642 N N . VAL A 1 353 ? 18.451 29.247 -14.126 1.00 96.38 353 VAL A N 1
ATOM 2643 C CA . VAL A 1 353 ? 17.259 29.950 -14.609 1.00 96.38 353 VAL A CA 1
ATOM 2644 C C . VAL A 1 353 ? 16.364 30.294 -13.424 1.00 96.38 353 VAL A C 1
ATOM 2646 O O . VAL A 1 353 ? 16.254 29.513 -12.476 1.00 96.38 353 VAL A O 1
ATOM 2649 N N . THR A 1 354 ? 15.727 31.463 -13.465 1.00 96.81 354 THR A N 1
ATOM 2650 C CA . THR A 1 354 ? 14.815 31.915 -12.409 1.00 96.81 354 THR A CA 1
ATOM 2651 C C . THR A 1 354 ? 13.423 32.133 -12.976 1.00 96.81 354 THR A C 1
ATOM 2653 O O . THR A 1 354 ? 13.210 32.948 -13.877 1.00 96.81 354 THR A O 1
ATOM 2656 N N . PHE A 1 355 ? 12.466 31.429 -12.388 1.00 96.25 355 PHE A N 1
ATOM 2657 C CA . PHE A 1 355 ? 11.049 31.624 -12.616 1.00 96.25 355 PHE A CA 1
ATOM 2658 C C . PHE A 1 355 ? 10.451 32.416 -11.456 1.00 96.25 355 PHE A C 1
ATOM 2660 O O . PHE A 1 355 ? 10.720 32.169 -10.289 1.00 96.25 355 PHE A O 1
ATOM 2667 N N . THR A 1 356 ? 9.614 33.370 -11.803 1.00 94.44 356 THR A N 1
ATOM 2668 C CA . THR A 1 356 ? 8.866 34.283 -10.948 1.00 94.44 356 THR A CA 1
ATOM 2669 C C . THR A 1 356 ? 7.375 33.984 -11.130 1.00 94.44 356 THR A C 1
ATOM 2671 O O . THR A 1 356 ? 6.988 33.371 -12.138 1.00 94.44 356 THR A O 1
ATOM 2674 N N . PRO A 1 357 ? 6.494 34.502 -10.258 1.00 87.88 357 PRO A N 1
ATOM 2675 C CA . PRO A 1 357 ? 5.047 34.397 -10.455 1.00 87.88 357 PRO A CA 1
ATOM 2676 C C . PRO A 1 357 ? 4.548 34.938 -11.812 1.00 87.88 357 PRO A C 1
ATOM 2678 O O . PRO A 1 357 ? 3.444 34.605 -12.233 1.00 87.88 357 PRO A O 1
ATOM 2681 N N . GLY A 1 358 ? 5.333 35.776 -12.506 1.00 82.38 358 GLY A N 1
ATOM 2682 C CA . GLY A 1 358 ? 4.956 36.404 -13.777 1.00 82.38 358 GLY A CA 1
ATOM 2683 C C . GLY A 1 358 ? 5.502 35.744 -15.050 1.00 82.38 358 GLY A C 1
ATOM 2684 O O . GLY A 1 358 ? 4.988 36.036 -16.125 1.00 82.38 358 GLY A O 1
ATOM 2685 N N . ASN A 1 359 ? 6.521 34.879 -14.967 1.00 87.62 359 ASN A N 1
ATOM 2686 C CA . ASN A 1 359 ? 7.162 34.249 -16.140 1.00 87.62 359 ASN A CA 1
ATOM 2687 C C . ASN A 1 359 ? 7.249 32.712 -16.054 1.00 87.62 359 ASN A C 1
ATOM 2689 O O . ASN A 1 359 ? 7.882 32.099 -16.906 1.00 87.62 359 ASN A O 1
ATOM 2693 N N . TRP A 1 360 ? 6.614 32.095 -15.055 1.00 87.25 360 TRP A N 1
ATOM 2694 C CA . TRP A 1 360 ? 6.623 30.648 -14.799 1.00 87.25 360 TRP A CA 1
ATOM 2695 C C . TRP A 1 360 ? 6.262 29.778 -16.015 1.00 87.25 360 TRP A C 1
ATOM 2697 O O . TRP A 1 360 ? 6.849 28.717 -16.203 1.00 87.25 360 TRP A O 1
ATOM 2707 N N . ALA A 1 361 ? 5.328 30.245 -16.850 1.00 81.75 361 ALA A N 1
ATOM 2708 C CA . ALA A 1 361 ? 4.849 29.537 -18.038 1.00 81.75 361 ALA A CA 1
ATOM 2709 C C . ALA A 1 361 ? 5.666 29.841 -19.308 1.00 81.75 361 ALA A C 1
ATOM 2711 O O . ALA A 1 361 ? 5.379 29.289 -20.368 1.00 81.75 361 ALA A O 1
ATOM 2712 N N . THR A 1 362 ? 6.640 30.751 -19.234 1.00 88.56 362 THR A N 1
ATOM 2713 C CA . THR A 1 362 ? 7.463 31.143 -20.381 1.00 88.56 362 THR A CA 1
ATOM 2714 C C . THR A 1 362 ? 8.708 30.254 -20.439 1.00 88.56 362 THR A C 1
ATOM 2716 O O . THR A 1 362 ? 9.511 30.329 -19.503 1.00 88.56 362 THR A O 1
ATOM 2719 N N . PRO A 1 363 ? 8.917 29.474 -21.521 1.00 90.50 363 PRO A N 1
ATOM 2720 C CA . PRO A 1 363 ? 10.107 28.642 -21.687 1.00 90.50 363 PRO A CA 1
ATOM 2721 C C . PRO A 1 363 ? 11.406 29.411 -21.466 1.00 90.50 363 PRO A C 1
ATOM 2723 O O . PRO A 1 363 ? 11.611 30.488 -22.030 1.00 90.50 363 PRO A O 1
ATOM 2726 N N . GLN A 1 364 ? 12.265 28.857 -20.614 1.00 93.19 364 GLN A N 1
ATOM 2727 C CA . GLN A 1 364 ? 13.640 29.301 -20.423 1.00 93.19 364 GLN A CA 1
ATOM 2728 C C . GLN A 1 364 ? 14.556 28.294 -21.112 1.00 93.19 364 GLN A C 1
ATOM 2730 O O . GLN A 1 364 ? 14.714 27.169 -20.637 1.00 93.19 364 GLN A O 1
ATOM 2735 N N . THR A 1 365 ? 15.142 28.704 -22.231 1.00 95.19 365 THR A N 1
ATOM 2736 C CA . THR A 1 365 ? 16.037 27.860 -23.022 1.00 95.19 365 THR A CA 1
ATOM 2737 C C . THR A 1 365 ? 17.417 27.783 -22.382 1.00 95.19 365 THR A C 1
ATOM 2739 O O . THR A 1 365 ? 18.032 28.803 -22.059 1.00 95.19 365 THR A O 1
ATOM 2742 N N . VAL A 1 366 ? 17.927 26.565 -22.249 1.00 94.88 366 VAL A N 1
ATOM 2743 C CA . VAL A 1 366 ? 19.294 26.264 -21.837 1.00 94.88 366 VAL A CA 1
ATOM 2744 C C . VAL A 1 366 ? 20.033 25.675 -23.027 1.00 94.88 366 VAL A C 1
ATOM 2746 O O . VAL A 1 366 ? 19.558 24.753 -23.684 1.00 94.88 366 VAL A O 1
ATOM 2749 N N . THR A 1 367 ? 21.214 26.217 -23.303 1.00 94.06 367 THR A N 1
ATOM 2750 C CA . THR A 1 367 ? 22.123 25.710 -24.329 1.00 94.06 367 THR A CA 1
ATOM 2751 C C . THR A 1 367 ? 23.156 24.802 -23.684 1.00 94.06 367 THR A C 1
ATOM 2753 O O . THR A 1 367 ? 23.838 25.206 -22.743 1.00 94.06 367 THR A O 1
ATOM 2756 N N . VAL A 1 368 ? 23.290 23.594 -24.211 1.00 91.38 368 VAL A N 1
ATOM 2757 C CA . VAL A 1 368 ? 24.333 22.623 -23.885 1.00 91.38 368 VAL A CA 1
ATOM 2758 C C . VAL A 1 368 ? 25.390 22.710 -24.980 1.00 91.38 368 VAL A C 1
ATOM 2760 O O . VAL A 1 368 ? 25.045 22.742 -26.154 1.00 91.38 368 VAL A O 1
ATOM 2763 N N . THR A 1 369 ? 26.669 22.818 -24.632 1.00 89.50 369 THR A N 1
ATOM 2764 C CA . THR A 1 369 ? 27.780 22.967 -25.591 1.00 89.50 369 THR A CA 1
ATOM 2765 C C . THR A 1 369 ? 28.895 21.992 -25.251 1.00 89.50 369 THR A C 1
ATOM 2767 O O . THR A 1 369 ? 29.335 21.959 -24.101 1.00 89.50 369 THR A O 1
ATOM 2770 N N . ALA A 1 370 ? 29.367 21.232 -26.241 1.00 86.56 370 ALA A N 1
ATOM 2771 C CA . ALA A 1 370 ? 30.541 20.377 -26.080 1.00 86.56 370 ALA A CA 1
ATOM 2772 C C . ALA A 1 370 ? 31.808 21.234 -25.923 1.00 86.56 370 ALA A C 1
ATOM 2774 O O . ALA A 1 370 ? 31.999 22.212 -26.656 1.00 86.56 370 ALA A O 1
ATOM 2775 N N . VAL A 1 371 ? 32.679 20.886 -24.979 1.00 85.69 371 VAL A N 1
ATOM 2776 C CA . VAL A 1 371 ? 33.965 21.563 -24.785 1.00 85.69 371 VAL A CA 1
ATOM 2777 C C . VAL A 1 371 ? 35.008 20.863 -25.632 1.00 85.69 371 VAL A C 1
ATOM 2779 O O . VAL A 1 371 ? 35.369 19.734 -25.365 1.00 85.69 371 VAL A O 1
ATOM 2782 N N . ASN A 1 372 ? 35.504 21.552 -26.656 1.00 81.31 372 ASN A N 1
ATOM 2783 C CA . ASN A 1 372 ? 36.544 20.994 -27.509 1.00 81.31 372 ASN A CA 1
ATOM 2784 C C . ASN A 1 372 ? 37.882 20.921 -26.779 1.00 81.31 372 ASN A C 1
ATOM 2786 O O . ASN A 1 372 ? 38.389 21.970 -26.359 1.00 81.31 372 ASN A O 1
ATOM 2790 N N . ASP A 1 373 ? 38.513 19.754 -26.773 1.00 76.31 373 ASP A N 1
ATOM 2791 C CA . ASP A 1 373 ? 39.871 19.610 -26.273 1.00 76.31 373 ASP A CA 1
ATOM 2792 C C . ASP A 1 373 ? 40.833 18.983 -27.312 1.00 76.31 373 ASP A C 1
ATOM 2794 O O . ASP A 1 373 ? 40.798 19.400 -28.473 1.00 76.31 373 ASP A O 1
ATOM 2798 N N . THR A 1 374 ? 41.818 18.192 -26.877 1.00 72.88 374 THR A N 1
ATOM 2799 C CA . THR A 1 374 ? 42.787 17.505 -27.755 1.00 72.88 374 THR A CA 1
ATOM 2800 C C . THR A 1 374 ? 42.949 16.019 -27.396 1.00 72.88 374 THR A C 1
ATOM 2802 O O . THR A 1 374 ? 43.880 15.358 -27.880 1.00 72.88 374 THR A O 1
ATOM 2805 N N . HIS A 1 375 ? 42.144 15.516 -26.457 1.00 69.19 375 HIS A N 1
ATOM 2806 C CA . HIS A 1 375 ? 42.194 14.151 -25.964 1.00 69.19 375 HIS A CA 1
ATOM 2807 C C . HIS A 1 375 ? 41.186 13.304 -26.729 1.00 69.19 375 HIS A C 1
ATOM 2809 O O . HIS A 1 375 ? 40.051 13.684 -26.941 1.00 69.19 375 HIS A O 1
ATOM 2815 N N . SER A 1 376 ? 41.598 12.095 -27.119 1.00 67.25 376 SER A N 1
ATOM 2816 C CA . SER A 1 376 ? 40.654 11.150 -27.714 1.00 67.25 376 SER A CA 1
ATOM 2817 C C . SER A 1 376 ? 40.050 10.283 -26.621 1.00 67.25 376 SER A C 1
ATOM 2819 O O . SER A 1 376 ? 40.696 9.351 -26.126 1.00 67.25 376 SER A O 1
ATOM 2821 N N . GLU A 1 377 ? 38.824 10.615 -26.255 1.00 62.78 377 GLU A N 1
ATOM 2822 C CA . GLU A 1 377 ? 38.109 10.068 -25.099 1.00 62.78 377 GLU A CA 1
ATOM 2823 C C . GLU A 1 377 ? 36.983 9.118 -25.537 1.00 62.78 377 GLU A C 1
ATOM 2825 O O . GLU A 1 377 ? 36.571 8.213 -24.803 1.00 62.78 377 GLU A O 1
ATOM 2830 N N . GLY A 1 378 ? 36.602 9.180 -26.816 1.00 55.44 378 GLY A N 1
ATOM 2831 C CA . GLY A 1 378 ? 35.444 8.475 -27.327 1.00 55.44 378 GLY A CA 1
ATOM 2832 C C . GLY A 1 378 ? 34.128 9.107 -26.844 1.00 55.44 378 GLY A C 1
ATOM 2833 O O . GLY A 1 378 ? 34.094 10.207 -26.322 1.00 55.44 378 GLY A O 1
ATOM 2834 N N . PRO A 1 379 ? 32.995 8.441 -27.079 1.00 57.81 379 PRO A N 1
ATOM 2835 C CA . PRO A 1 379 ? 31.663 8.977 -26.814 1.00 57.81 379 PRO A CA 1
ATOM 2836 C C . PRO A 1 379 ? 31.333 8.987 -25.328 1.00 57.81 379 PRO A C 1
ATOM 2838 O O . PRO A 1 379 ? 31.225 7.927 -24.697 1.00 57.81 379 PRO A O 1
ATOM 2841 N N . GLU A 1 380 ? 31.042 10.172 -24.820 1.00 69.19 380 GLU A N 1
ATOM 2842 C CA . GLU A 1 380 ? 30.705 10.366 -23.421 1.00 69.19 380 GLU A CA 1
ATOM 2843 C C . GLU A 1 380 ? 29.217 10.658 -23.245 1.00 69.19 380 GLU A C 1
ATOM 2845 O O . GLU A 1 380 ? 28.544 11.197 -24.126 1.00 69.19 380 GLU A O 1
ATOM 2850 N N . ILE A 1 381 ? 28.679 10.249 -22.097 1.00 68.94 381 ILE A N 1
ATOM 2851 C CA . ILE A 1 381 ? 27.339 10.647 -21.674 1.00 68.94 381 ILE A CA 1
ATOM 2852 C C . ILE A 1 381 ? 27.522 11.569 -20.477 1.00 68.94 381 ILE A C 1
ATOM 2854 O O . ILE A 1 381 ? 27.888 11.124 -19.387 1.00 68.94 381 ILE A O 1
ATOM 2858 N N . GLY A 1 382 ? 27.263 12.853 -20.693 1.00 70.50 382 GLY A N 1
ATOM 2859 C CA . GLY A 1 382 ? 27.202 13.847 -19.638 1.00 70.50 382 GLY A CA 1
ATOM 2860 C C . GLY A 1 382 ? 25.808 13.904 -19.033 1.00 70.50 382 GLY A C 1
ATOM 2861 O O . GLY A 1 382 ? 24.827 14.074 -19.750 1.00 70.50 382 GLY A O 1
ATOM 2862 N N . LEU A 1 383 ? 25.697 13.797 -17.712 1.00 77.62 383 LEU A N 1
ATOM 2863 C CA . LEU A 1 383 ? 24.435 14.028 -17.019 1.00 77.62 383 LEU A CA 1
ATOM 2864 C C . LEU A 1 383 ? 24.295 15.525 -16.742 1.00 77.62 383 LEU A C 1
ATOM 2866 O O . LEU A 1 383 ? 25.091 16.110 -16.010 1.00 77.62 383 LEU A O 1
ATOM 2870 N N . VAL A 1 384 ? 23.259 16.159 -17.277 1.00 84.81 384 VAL A N 1
ATOM 2871 C CA . VAL A 1 384 ? 22.889 17.521 -16.880 1.00 84.81 384 VAL A CA 1
ATOM 2872 C C . VAL A 1 384 ? 21.859 17.411 -15.766 1.00 84.81 384 VAL A C 1
ATOM 2874 O O . VAL A 1 384 ? 20.757 16.910 -15.979 1.00 84.81 384 VAL A O 1
ATOM 2877 N N . SER A 1 385 ? 22.252 17.844 -14.568 1.00 86.06 385 SER A N 1
ATOM 2878 C CA . SER A 1 385 ? 21.446 17.756 -13.350 1.00 86.06 385 SER A CA 1
ATOM 2879 C C . SER A 1 385 ? 20.913 19.116 -12.914 1.00 86.06 385 SER A C 1
ATOM 2881 O O . SER A 1 385 ? 21.549 20.154 -13.124 1.00 86.06 385 SER A O 1
ATOM 2883 N N . HIS A 1 386 ? 19.756 19.100 -12.257 1.00 91.44 386 HIS A N 1
ATOM 2884 C CA . HIS A 1 386 ? 19.025 20.302 -11.874 1.00 91.44 386 HIS A CA 1
ATOM 2885 C C . HIS A 1 386 ? 18.722 20.290 -10.378 1.00 91.44 386 HIS A C 1
ATOM 2887 O O . HIS A 1 386 ? 18.200 19.315 -9.840 1.00 91.44 386 HIS A O 1
ATOM 2893 N N . VAL A 1 387 ? 19.024 21.394 -9.698 1.00 92.19 387 VAL A N 1
ATOM 2894 C CA . VAL A 1 387 ? 18.736 21.578 -8.270 1.00 92.19 387 VAL A CA 1
ATOM 2895 C C . VAL A 1 387 ? 17.839 22.794 -8.097 1.00 92.19 387 VAL A C 1
ATOM 2897 O O . VAL A 1 387 ? 18.198 23.900 -8.499 1.00 92.19 387 VAL A O 1
ATOM 2900 N N . ILE A 1 388 ? 16.677 22.596 -7.477 1.00 92.12 388 ILE A N 1
ATOM 2901 C CA . ILE A 1 388 ? 15.701 23.661 -7.238 1.00 92.12 388 ILE A CA 1
ATOM 2902 C C . ILE A 1 388 ? 15.984 24.348 -5.899 1.00 92.12 388 ILE A C 1
ATOM 2904 O O . ILE A 1 388 ? 16.211 23.698 -4.881 1.00 92.12 388 ILE A O 1
ATOM 2908 N N . GLN A 1 389 ? 15.949 25.679 -5.897 1.00 94.50 389 GLN A N 1
ATOM 2909 C CA . GLN A 1 389 ? 15.999 26.525 -4.708 1.00 94.50 389 GLN A CA 1
ATOM 2910 C C . GLN A 1 389 ? 14.858 27.540 -4.775 1.00 94.50 389 GLN A C 1
ATOM 2912 O O . GLN A 1 389 ? 14.779 28.339 -5.708 1.00 94.50 389 GLN A O 1
ATOM 2917 N N . SER A 1 390 ? 13.970 27.524 -3.782 1.00 94.50 390 SER A N 1
ATOM 2918 C CA . SER A 1 390 ? 12.868 28.481 -3.687 1.00 94.50 390 SER A CA 1
ATOM 2919 C C . SER A 1 390 ? 12.478 28.739 -2.233 1.00 94.50 390 SER A C 1
ATOM 2921 O O . SER A 1 390 ? 12.642 27.875 -1.374 1.00 94.50 390 SER A O 1
ATOM 2923 N N . ALA A 1 391 ? 11.958 29.940 -1.965 1.00 89.50 391 ALA A N 1
ATOM 2924 C CA . ALA A 1 391 ? 11.257 30.254 -0.720 1.00 89.50 391 ALA A CA 1
ATOM 2925 C C . ALA A 1 391 ? 9.774 29.842 -0.768 1.00 89.50 391 ALA A C 1
ATOM 2927 O O . ALA A 1 391 ? 9.099 29.888 0.259 1.00 89.50 391 ALA A O 1
ATOM 2928 N N . ASP A 1 392 ? 9.278 29.446 -1.944 1.00 85.75 392 ASP A N 1
ATOM 2929 C CA . ASP A 1 392 ? 7.992 28.784 -2.091 1.00 85.75 392 ASP A CA 1
ATOM 2930 C C . ASP A 1 392 ? 8.114 27.372 -1.490 1.00 85.75 392 ASP A C 1
ATOM 2932 O O . ASP A 1 392 ? 8.868 26.554 -2.028 1.00 85.75 392 ASP A O 1
ATOM 2936 N N . PRO A 1 393 ? 7.399 27.056 -0.392 1.00 77.75 393 PRO A N 1
ATOM 2937 C CA . PRO A 1 393 ? 7.494 25.756 0.268 1.00 77.75 393 PRO A CA 1
ATOM 2938 C C . PRO A 1 393 ? 7.112 24.590 -0.646 1.00 77.75 393 PRO A C 1
ATOM 2940 O O . PRO A 1 393 ? 7.572 23.471 -0.428 1.00 77.75 393 PRO A O 1
ATOM 2943 N N . VAL A 1 394 ? 6.273 24.850 -1.653 1.00 74.31 394 VAL A N 1
ATOM 2944 C CA . VAL A 1 394 ? 5.831 23.852 -2.618 1.00 74.31 394 VAL A CA 1
ATOM 2945 C C . VAL A 1 394 ? 6.971 23.530 -3.577 1.00 74.31 394 VAL A C 1
ATOM 2947 O O . VAL A 1 394 ? 7.382 22.377 -3.660 1.00 74.31 394 VAL A O 1
ATOM 2950 N N . TYR A 1 395 ? 7.553 24.537 -4.236 1.00 79.00 395 TYR A N 1
ATOM 2951 C CA . TYR A 1 395 ? 8.671 24.321 -5.163 1.00 79.00 395 TYR A CA 1
ATOM 2952 C C . TYR A 1 395 ? 9.978 23.926 -4.465 1.00 79.00 395 TYR A C 1
ATOM 2954 O O . TYR A 1 395 ? 10.803 23.248 -5.071 1.00 79.00 395 TYR A O 1
ATOM 2962 N N . ALA A 1 396 ? 10.162 24.275 -3.189 1.00 82.88 396 ALA A N 1
ATOM 2963 C CA . ALA A 1 396 ? 11.298 23.818 -2.389 1.00 82.88 396 ALA A CA 1
ATOM 2964 C C . ALA A 1 396 ? 11.321 22.291 -2.174 1.00 82.88 396 ALA A C 1
ATOM 2966 O O . ALA A 1 396 ? 12.379 21.737 -1.878 1.00 82.88 396 ALA A O 1
ATOM 2967 N N . ALA A 1 397 ? 10.175 21.616 -2.315 1.00 75.62 397 ALA A N 1
ATOM 2968 C CA . ALA A 1 397 ? 10.040 20.167 -2.174 1.00 75.62 397 ALA A CA 1
ATOM 2969 C C . ALA A 1 397 ? 10.016 19.412 -3.520 1.00 75.62 397 ALA A C 1
ATOM 2971 O O . ALA A 1 397 ? 9.971 18.182 -3.526 1.00 75.62 397 ALA A O 1
ATOM 2972 N N . VAL A 1 398 ? 10.038 20.125 -4.652 1.00 78.00 398 VAL A N 1
ATOM 2973 C CA . VAL A 1 398 ? 9.990 19.542 -6.002 1.00 78.00 398 VAL A CA 1
ATOM 2974 C C . VAL A 1 398 ? 11.391 19.113 -6.444 1.00 78.00 398 VAL A C 1
ATOM 2976 O O . VAL A 1 398 ? 12.369 19.831 -6.240 1.00 78.00 398 VAL A O 1
ATOM 2979 N N . SER A 1 399 ? 11.494 17.956 -7.101 1.00 79.00 399 SER A N 1
ATOM 2980 C CA . SER A 1 399 ? 12.695 17.540 -7.834 1.00 79.00 399 SER A CA 1
ATOM 2981 C C . SER A 1 399 ? 12.564 17.869 -9.321 1.00 79.00 399 SER A C 1
ATOM 2983 O O . SER A 1 399 ? 11.506 17.639 -9.907 1.00 79.00 399 SER A O 1
ATOM 2985 N N . ALA A 1 400 ? 13.636 18.351 -9.947 1.00 80.25 400 ALA A N 1
ATOM 2986 C CA . ALA A 1 400 ? 13.686 18.586 -11.388 1.00 80.25 400 ALA A CA 1
ATOM 2987 C C . ALA A 1 400 ? 14.237 17.353 -12.139 1.00 80.25 400 ALA A C 1
ATOM 2989 O O . ALA A 1 400 ? 15.111 16.668 -11.601 1.00 80.25 400 ALA A O 1
ATOM 2990 N N . PRO A 1 401 ? 13.745 17.060 -13.359 1.00 77.69 401 PRO A N 1
ATOM 2991 C CA . PRO A 1 401 ? 14.284 15.985 -14.190 1.00 77.69 401 PRO A CA 1
ATOM 2992 C C . PRO A 1 401 ? 15.699 16.326 -14.682 1.00 77.69 401 PRO A C 1
ATOM 2994 O O . PRO A 1 401 ? 15.956 17.467 -15.052 1.00 77.69 401 PRO A O 1
ATOM 2997 N N . SER A 1 402 ? 16.585 15.327 -14.720 1.00 81.12 402 SER A N 1
ATOM 2998 C CA . SER A 1 402 ? 17.904 15.409 -15.370 1.00 81.12 402 SER A CA 1
ATOM 2999 C C . SER A 1 402 ? 17.819 14.919 -16.821 1.00 81.12 402 SER A C 1
ATOM 3001 O O . SER A 1 402 ? 16.942 14.115 -17.137 1.00 81.12 402 SER A O 1
ATOM 3003 N N . LEU A 1 403 ? 18.758 15.326 -17.682 1.00 84.12 403 LEU A N 1
ATOM 3004 C CA . LEU A 1 403 ? 18.889 14.796 -19.051 1.00 84.12 403 LEU A CA 1
ATOM 3005 C C . LEU A 1 403 ? 20.295 14.252 -19.325 1.00 84.12 403 LEU A C 1
ATOM 3007 O O . LEU A 1 403 ? 21.261 14.647 -18.667 1.00 84.12 403 LEU A O 1
ATOM 3011 N N . ASN A 1 404 ? 20.401 13.372 -20.320 1.00 78.81 404 ASN A N 1
ATOM 3012 C CA . ASN A 1 404 ? 21.670 12.844 -20.817 1.00 78.81 404 ASN A CA 1
ATOM 3013 C C . ASN A 1 404 ? 22.094 13.621 -22.069 1.00 78.81 404 ASN A C 1
ATOM 3015 O O . ASN A 1 404 ? 21.425 13.551 -23.093 1.00 78.81 404 ASN A O 1
ATOM 3019 N N . ALA A 1 405 ? 23.225 14.315 -21.996 1.00 79.44 405 ALA A N 1
ATOM 3020 C CA . ALA A 1 405 ? 23.890 14.901 -23.148 1.00 79.44 405 ALA A CA 1
ATOM 3021 C C . ALA A 1 405 ? 24.873 13.881 -23.728 1.00 79.44 405 ALA A C 1
ATOM 3023 O O . ALA A 1 405 ? 25.778 13.416 -23.033 1.00 79.44 405 ALA A O 1
ATOM 3024 N N . ILE A 1 406 ? 24.699 13.524 -24.997 1.00 77.00 406 ILE A N 1
ATOM 3025 C CA . ILE A 1 406 ? 25.641 12.657 -25.705 1.00 77.00 406 ILE A CA 1
ATOM 3026 C C . ILE A 1 406 ? 26.705 13.550 -26.340 1.00 77.00 406 ILE A C 1
ATOM 3028 O O . ILE A 1 406 ? 26.379 14.427 -27.144 1.00 77.00 406 ILE A O 1
ATOM 3032 N N . VAL A 1 407 ? 27.964 13.316 -25.979 1.00 78.00 407 VAL A N 1
ATOM 3033 C CA . VAL A 1 407 ? 29.119 14.084 -26.452 1.00 78.00 407 VAL A CA 1
ATOM 3034 C C . VAL A 1 407 ? 29.888 13.250 -27.466 1.00 78.00 407 VAL A C 1
ATOM 3036 O O . VAL A 1 407 ? 30.334 12.139 -27.174 1.00 78.00 407 VAL A O 1
ATOM 3039 N N . GLY A 1 408 ? 29.990 13.762 -28.689 1.00 72.25 408 GLY A N 1
ATOM 3040 C CA . GLY A 1 408 ? 30.833 13.193 -29.731 1.00 72.25 408 GLY A CA 1
ATOM 3041 C C . GLY A 1 408 ? 32.248 13.766 -29.683 1.00 72.25 408 GLY A C 1
ATOM 3042 O O . GLY A 1 408 ? 32.410 14.972 -29.855 1.00 72.25 408 GLY A O 1
ATOM 3043 N N . ASP A 1 409 ? 33.233 12.880 -29.543 1.00 69.75 409 ASP A N 1
ATOM 3044 C CA . ASP A 1 409 ? 34.670 13.166 -29.648 1.00 69.75 409 ASP A CA 1
ATOM 3045 C C . ASP A 1 409 ? 35.053 13.474 -31.112 1.00 69.75 409 ASP A C 1
ATOM 3047 O O . ASP A 1 409 ? 34.640 12.763 -32.047 1.00 69.75 409 ASP A O 1
ATOM 3051 N N . ASN A 1 410 ? 35.817 14.549 -31.327 1.00 67.75 410 ASN A N 1
ATOM 3052 C CA . ASN A 1 410 ? 36.334 14.932 -32.643 1.00 67.75 410 ASN A CA 1
ATOM 3053 C C . ASN A 1 410 ? 37.831 14.611 -32.846 1.00 67.75 410 ASN A C 1
ATOM 3055 O O . ASN A 1 410 ? 38.355 14.815 -33.949 1.00 67.75 410 ASN A O 1
ATOM 3059 N N . ASP A 1 411 ? 38.487 14.040 -31.837 1.00 69.69 411 ASP A N 1
ATOM 3060 C CA . ASP A 1 411 ? 39.888 13.662 -31.836 1.00 69.69 411 ASP A CA 1
ATOM 3061 C C . ASP A 1 411 ? 40.110 12.193 -32.247 1.00 69.69 411 ASP A C 1
ATOM 3063 O O . ASP A 1 411 ? 39.368 11.250 -31.965 1.00 69.69 411 ASP A O 1
ATOM 3067 N N . ASN A 1 412 ? 41.184 11.962 -33.005 1.00 58.47 412 ASN A N 1
ATOM 3068 C CA . ASN A 1 412 ? 41.317 10.775 -33.860 1.00 58.47 412 ASN A CA 1
ATOM 3069 C C . ASN A 1 412 ? 42.190 9.633 -33.299 1.00 58.47 412 ASN A C 1
ATOM 3071 O O . ASN A 1 412 ? 42.750 8.867 -34.085 1.00 58.47 412 ASN A O 1
ATOM 3075 N N . ASN A 1 413 ? 42.310 9.452 -31.977 1.00 55.75 413 ASN A N 1
ATOM 3076 C CA . ASN A 1 413 ? 43.276 8.486 -31.408 1.00 55.75 413 ASN A CA 1
ATOM 3077 C C . ASN A 1 413 ? 42.672 7.254 -30.686 1.00 55.75 413 ASN A C 1
ATOM 3079 O O . ASN A 1 413 ? 43.417 6.367 -30.273 1.00 55.75 413 ASN A O 1
ATOM 3083 N N . GLY A 1 414 ? 41.342 7.151 -30.566 1.00 57.00 414 GLY A N 1
ATOM 3084 C CA . GLY A 1 414 ? 40.645 6.079 -29.834 1.00 57.00 414 GLY A CA 1
ATOM 3085 C C . GLY A 1 414 ? 40.282 4.802 -30.620 1.00 57.00 414 GLY A C 1
ATOM 3086 O O . GLY A 1 414 ? 40.711 4.566 -31.754 1.00 57.00 414 GLY A O 1
ATOM 3087 N N . THR A 1 415 ? 39.444 3.946 -30.027 1.00 61.06 415 THR A N 1
ATOM 3088 C CA . THR A 1 415 ? 38.869 2.751 -30.684 1.00 61.06 415 THR A CA 1
ATOM 3089 C C . THR A 1 415 ? 37.562 3.122 -31.393 1.00 61.06 415 THR A C 1
ATOM 3091 O O . THR A 1 415 ? 36.767 3.889 -30.865 1.00 61.06 415 THR A O 1
ATOM 3094 N N . TYR A 1 416 ? 37.311 2.587 -32.593 1.00 68.44 416 TYR A N 1
ATOM 3095 C CA . TYR A 1 416 ? 36.052 2.813 -33.318 1.00 68.44 416 TYR A CA 1
ATOM 3096 C C . TYR A 1 416 ? 34.888 2.166 -32.544 1.00 68.44 416 TYR A C 1
ATOM 3098 O O . TYR A 1 416 ? 34.908 0.954 -32.364 1.00 68.44 416 TYR A O 1
ATOM 3106 N N . THR A 1 417 ? 33.886 2.924 -32.084 1.00 68.31 417 THR A N 1
ATOM 3107 C CA . THR A 1 417 ? 32.736 2.400 -31.308 1.00 68.31 417 THR A CA 1
ATOM 3108 C C . THR A 1 417 ? 31.391 2.854 -31.892 1.00 68.31 417 THR A C 1
ATOM 3110 O O . THR A 1 417 ? 31.334 3.769 -32.713 1.00 68.31 417 THR A O 1
ATOM 3113 N N . VAL A 1 418 ? 30.293 2.185 -31.518 1.00 72.25 418 VAL A N 1
ATOM 3114 C CA . VAL A 1 418 ? 28.948 2.398 -32.094 1.00 72.25 418 VAL A CA 1
ATOM 3115 C C . VAL A 1 418 ? 27.886 2.518 -31.005 1.00 72.25 418 VAL A C 1
ATOM 3117 O O . VAL A 1 418 ? 27.984 1.860 -29.972 1.00 72.25 418 VAL A O 1
ATOM 3120 N N . SER A 1 419 ? 26.920 3.416 -31.204 1.00 73.94 419 SER A N 1
ATOM 3121 C CA . SER A 1 419 ? 25.771 3.597 -30.316 1.00 73.94 419 SER A CA 1
ATOM 3122 C C . SER A 1 419 ? 24.609 2.818 -30.888 1.00 73.94 419 SER A C 1
ATOM 3124 O O . SER A 1 419 ? 24.290 3.008 -32.060 1.00 73.94 419 SER A O 1
ATOM 3126 N N . VAL A 1 420 ? 23.981 1.972 -30.081 1.00 76.25 420 VAL A N 1
ATOM 3127 C CA . VAL A 1 420 ? 22.750 1.278 -30.451 1.00 76.25 420 VAL A CA 1
ATOM 3128 C C . VAL A 1 420 ? 21.742 1.512 -29.341 1.00 76.25 420 VAL A C 1
ATOM 3130 O O . VAL A 1 420 ? 21.984 1.119 -28.202 1.00 76.25 420 VAL A O 1
ATOM 3133 N N . LEU A 1 421 ? 20.639 2.172 -29.679 1.00 72.69 421 LEU A N 1
ATOM 3134 C CA . LEU A 1 421 ? 19.545 2.467 -28.762 1.00 72.69 421 LEU A CA 1
ATOM 3135 C C . LEU A 1 421 ? 18.281 1.769 -29.265 1.00 72.69 421 LEU A C 1
ATOM 3137 O O . LEU A 1 421 ? 17.815 2.050 -30.369 1.00 72.69 421 LEU A O 1
ATOM 3141 N N . GLN A 1 422 ? 17.760 0.836 -28.472 1.00 79.88 422 GLN A N 1
ATOM 3142 C CA . GLN A 1 422 ? 16.480 0.179 -28.743 1.00 79.88 422 GLN A CA 1
ATOM 3143 C C . GLN A 1 422 ? 15.334 1.098 -28.305 1.00 79.88 422 GLN A C 1
ATOM 3145 O O . GLN A 1 422 ? 15.465 1.792 -27.293 1.00 79.88 422 GLN A O 1
ATOM 3150 N N . SER A 1 423 ? 14.217 1.085 -29.031 1.00 63.91 423 SER A N 1
ATOM 3151 C CA . SER A 1 423 ? 12.953 1.669 -28.564 1.00 63.91 423 SER A CA 1
ATOM 3152 C C . SER A 1 423 ? 12.600 1.126 -27.175 1.00 63.91 423 SER A C 1
ATOM 3154 O O . SER A 1 423 ? 12.816 -0.047 -26.888 1.00 63.91 423 SER A O 1
ATOM 3156 N N . ALA A 1 424 ? 12.147 1.998 -26.267 1.00 57.44 424 ALA A N 1
ATOM 3157 C CA . ALA A 1 424 ? 11.725 1.626 -24.909 1.00 57.44 424 ALA A CA 1
ATOM 3158 C C . ALA A 1 424 ? 12.687 0.668 -24.151 1.00 57.44 424 ALA A C 1
ATOM 3160 O O . ALA A 1 424 ? 12.262 -0.122 -23.311 1.00 57.44 424 ALA A O 1
ATOM 3161 N N . ASN A 1 425 ? 13.998 0.739 -24.434 1.00 64.88 425 ASN A N 1
ATOM 3162 C CA . ASN A 1 425 ? 15.063 -0.146 -23.933 1.00 64.88 425 ASN A CA 1
ATOM 3163 C C . ASN A 1 425 ? 15.015 -1.627 -24.375 1.00 64.88 425 ASN A C 1
ATOM 3165 O O . ASN A 1 425 ? 15.923 -2.382 -24.014 1.00 64.88 425 ASN A O 1
ATOM 3169 N N . GLN A 1 426 ? 14.054 -2.055 -25.197 1.00 72.31 426 GLN A N 1
ATOM 3170 C CA . GLN A 1 426 ? 13.937 -3.426 -25.706 1.00 72.31 426 GLN A CA 1
ATOM 3171 C C . GLN A 1 426 ? 13.289 -3.444 -27.091 1.00 72.31 426 GLN A C 1
ATOM 3173 O O . GLN A 1 426 ? 12.252 -2.833 -27.280 1.00 72.31 426 GLN A O 1
ATOM 3178 N N . THR A 1 427 ? 13.844 -4.223 -28.027 1.00 83.94 427 THR A N 1
ATOM 3179 C CA . THR A 1 427 ? 13.179 -4.456 -29.320 1.00 83.94 427 THR A CA 1
ATOM 3180 C C . THR A 1 427 ? 12.128 -5.567 -29.174 1.00 83.94 427 THR A C 1
ATOM 3182 O O . THR A 1 427 ? 12.506 -6.715 -28.908 1.00 83.94 427 THR A O 1
ATOM 3185 N N . LEU A 1 428 ? 10.841 -5.262 -29.350 1.00 83.25 428 LEU A N 1
ATOM 3186 C CA . LEU A 1 428 ? 9.709 -6.195 -29.258 1.00 83.25 428 LEU A CA 1
ATOM 3187 C C . LEU A 1 428 ? 8.887 -6.190 -30.553 1.00 83.25 428 LEU A C 1
ATOM 3189 O O . LEU A 1 428 ? 8.258 -5.198 -30.896 1.00 83.25 428 LEU A O 1
ATOM 3193 N N . VAL A 1 429 ? 8.858 -7.317 -31.257 1.00 82.00 429 VAL A N 1
ATOM 3194 C CA . VAL A 1 429 ? 8.157 -7.471 -32.539 1.00 82.00 429 VAL A CA 1
ATOM 3195 C C . VAL A 1 429 ? 7.193 -8.649 -32.501 1.00 82.00 429 VAL A C 1
ATOM 3197 O O . VAL A 1 429 ? 7.348 -9.556 -31.688 1.00 82.00 429 VAL A O 1
ATOM 3200 N N . LEU A 1 430 ? 6.217 -8.651 -33.403 1.00 82.75 430 LEU A N 1
ATOM 3201 C CA . LEU A 1 430 ? 5.194 -9.691 -33.491 1.00 82.75 430 LEU A CA 1
ATOM 3202 C C . LEU A 1 430 ? 5.078 -10.225 -34.922 1.00 82.75 430 LEU A C 1
ATOM 3204 O O . LEU A 1 430 ? 5.037 -9.441 -35.878 1.00 82.75 430 LEU A O 1
ATOM 3208 N N . GLU A 1 431 ? 4.982 -11.546 -35.055 1.00 78.88 431 GLU A N 1
ATOM 3209 C CA . GLU A 1 431 ? 4.781 -12.248 -36.329 1.00 78.88 431 GLU A CA 1
ATOM 3210 C C . GLU A 1 431 ? 3.504 -11.778 -37.040 1.00 78.88 431 GLU A C 1
ATOM 3212 O O . GLU A 1 431 ? 2.472 -11.507 -36.421 1.00 78.88 431 GLU A O 1
ATOM 3217 N N . GLY A 1 432 ? 3.603 -11.521 -38.350 1.00 66.19 432 GLY A N 1
ATOM 3218 C CA . GLY A 1 432 ? 2.512 -10.942 -39.155 1.00 66.19 432 GLY A CA 1
ATOM 3219 C C . GLY A 1 432 ? 1.986 -9.579 -38.658 1.00 66.19 432 GLY A C 1
ATOM 3220 O O . GLY A 1 432 ? 0.932 -9.113 -39.103 1.00 66.19 432 GLY A O 1
ATOM 3221 N N . GLY A 1 433 ? 2.688 -8.939 -37.713 1.00 71.19 433 GLY A N 1
ATOM 3222 C CA . GLY A 1 433 ? 2.116 -7.962 -36.793 1.00 71.19 433 GLY A CA 1
ATOM 3223 C C . GLY A 1 433 ? 2.911 -6.664 -36.650 1.00 71.19 433 GLY A C 1
ATOM 3224 O O . GLY A 1 433 ? 3.223 -5.987 -37.629 1.00 71.19 433 GLY A O 1
ATOM 3225 N N . ALA A 1 434 ? 3.091 -6.224 -35.401 1.00 70.94 434 ALA A N 1
ATOM 3226 C CA . ALA A 1 434 ? 3.749 -4.962 -35.079 1.00 70.94 434 ALA A CA 1
ATOM 3227 C C . ALA A 1 434 ? 5.265 -5.044 -35.318 1.00 70.94 434 ALA A C 1
ATOM 3229 O O . ALA A 1 434 ? 5.929 -6.000 -34.914 1.00 70.94 434 ALA A O 1
ATOM 3230 N N . THR A 1 435 ? 5.796 -4.016 -35.975 1.00 83.94 435 THR A N 1
ATOM 3231 C CA . THR A 1 435 ? 7.233 -3.799 -36.146 1.00 83.94 435 THR A CA 1
ATOM 3232 C C . THR A 1 435 ? 7.759 -2.919 -35.029 1.00 83.94 435 THR A C 1
ATOM 3234 O O . THR A 1 435 ? 7.024 -2.076 -34.519 1.00 83.94 435 THR A O 1
ATOM 3237 N N . ASP A 1 436 ? 9.051 -3.009 -34.762 1.00 84.50 436 ASP A N 1
ATOM 3238 C CA . ASP A 1 436 ? 9.731 -2.147 -33.802 1.00 84.50 436 ASP A CA 1
ATOM 3239 C C . ASP A 1 436 ? 10.990 -1.544 -34.423 1.00 84.50 436 ASP A C 1
ATOM 3241 O O . ASP A 1 436 ? 11.295 -1.817 -35.583 1.00 84.50 436 ASP A O 1
ATOM 3245 N N . SER A 1 437 ? 11.718 -0.681 -33.721 1.00 85.81 437 SER A N 1
ATOM 3246 C CA . SER A 1 437 ? 12.909 -0.055 -34.285 1.00 85.81 437 SER A CA 1
ATOM 3247 C C . SER A 1 437 ? 14.027 0.174 -33.283 1.00 85.81 437 SER A C 1
ATOM 3249 O O . SER A 1 437 ? 13.811 0.392 -32.098 1.00 85.81 437 SER A O 1
ATOM 3251 N N . TYR A 1 438 ? 15.251 0.192 -33.796 1.00 84.19 438 TYR A N 1
ATOM 3252 C CA . TYR A 1 438 ? 16.416 0.647 -33.051 1.00 84.19 438 TYR A CA 1
ATOM 3253 C C . TYR A 1 438 ? 17.166 1.702 -33.856 1.00 84.19 438 TYR A C 1
ATOM 3255 O O . TYR A 1 438 ? 17.122 1.731 -35.090 1.00 84.19 438 TYR A O 1
ATOM 3263 N N . ARG A 1 439 ? 17.855 2.597 -33.151 1.00 84.50 439 ARG A N 1
ATOM 3264 C CA . ARG A 1 439 ? 18.654 3.665 -33.749 1.00 84.50 439 ARG A CA 1
ATOM 3265 C C . ARG A 1 439 ? 20.131 3.383 -33.581 1.00 84.50 439 ARG A C 1
ATOM 3267 O O . ARG A 1 439 ? 20.567 2.869 -32.551 1.00 84.50 439 ARG A O 1
ATOM 3274 N N . VAL A 1 440 ? 20.896 3.737 -34.607 1.00 85.31 440 VAL A N 1
ATOM 3275 C CA . VAL A 1 440 ? 22.337 3.518 -34.655 1.00 85.31 440 VAL A CA 1
ATOM 3276 C C . VAL A 1 440 ? 23.058 4.775 -35.103 1.00 85.31 440 VAL A C 1
ATOM 3278 O O . VAL A 1 440 ? 22.729 5.335 -36.145 1.00 85.31 440 VAL A O 1
ATOM 3281 N N . ALA A 1 441 ? 24.083 5.169 -34.356 1.00 83.31 441 ALA A N 1
ATOM 3282 C CA . ALA A 1 441 ? 25.030 6.209 -34.744 1.00 83.31 441 ALA A CA 1
ATOM 3283 C C . ALA A 1 441 ? 26.462 5.717 -34.523 1.00 83.31 441 ALA A C 1
ATOM 3285 O O . ALA A 1 441 ? 26.732 4.901 -33.633 1.00 83.31 441 ALA A O 1
ATOM 3286 N N . LEU A 1 442 ? 27.392 6.218 -35.328 1.00 81.50 442 LEU A N 1
ATOM 3287 C CA . LEU A 1 442 ? 28.811 6.034 -35.071 1.00 81.50 442 LEU A CA 1
ATOM 3288 C C . LEU A 1 442 ? 29.259 7.026 -34.005 1.00 81.50 442 LEU A C 1
ATOM 3290 O O . LEU A 1 442 ? 28.734 8.130 -33.909 1.00 81.50 442 LEU A O 1
ATOM 3294 N N . ARG A 1 443 ? 30.242 6.628 -33.206 1.00 73.12 443 ARG A N 1
ATOM 3295 C CA . ARG A 1 443 ? 30.735 7.438 -32.087 1.00 73.12 443 ARG A CA 1
ATOM 3296 C C . ARG A 1 443 ? 32.075 8.119 -32.365 1.00 73.12 443 ARG A C 1
ATOM 3298 O O . ARG A 1 443 ? 32.611 8.792 -31.501 1.00 73.12 443 ARG A O 1
ATOM 3305 N N . ARG A 1 444 ? 32.597 7.949 -33.580 1.00 74.94 444 ARG A N 1
ATOM 3306 C CA . ARG A 1 444 ? 33.771 8.649 -34.107 1.00 74.94 444 ARG A CA 1
ATOM 3307 C C . ARG A 1 444 ? 33.614 8.944 -35.595 1.00 74.94 444 ARG A C 1
ATOM 3309 O O . ARG A 1 444 ? 33.183 8.059 -36.346 1.00 74.94 444 ARG A O 1
ATOM 3316 N N . GLN A 1 445 ? 34.066 10.117 -36.038 1.00 76.44 445 GLN A N 1
ATOM 3317 C CA . GLN A 1 445 ? 34.121 10.441 -37.460 1.00 76.44 445 GLN A CA 1
ATOM 3318 C C . GLN A 1 445 ? 34.948 9.402 -38.227 1.00 76.44 445 GLN A C 1
ATOM 3320 O O . GLN A 1 445 ? 36.123 9.186 -37.927 1.00 76.44 445 GLN A O 1
ATOM 3325 N N . PRO A 1 446 ? 34.367 8.717 -39.220 1.00 83.31 446 PRO A N 1
ATOM 3326 C CA . PRO A 1 446 ? 35.116 7.750 -39.989 1.00 83.31 446 PRO A CA 1
ATOM 3327 C C . PRO A 1 446 ? 36.000 8.455 -41.023 1.00 83.31 446 PRO A C 1
ATOM 3329 O O . PRO A 1 446 ? 35.691 9.546 -41.496 1.00 83.31 446 PRO A O 1
ATOM 3332 N N . THR A 1 447 ? 37.093 7.809 -41.428 1.00 84.88 447 THR A N 1
ATOM 3333 C CA . THR A 1 447 ? 38.017 8.343 -42.454 1.00 84.88 447 THR A CA 1
ATOM 3334 C C . THR A 1 447 ? 37.495 8.184 -43.890 1.00 84.88 447 THR A C 1
ATOM 3336 O O . THR A 1 447 ? 38.027 8.773 -44.828 1.00 84.88 447 THR A O 1
ATOM 3339 N N . ALA A 1 448 ? 36.448 7.379 -44.066 1.00 89.38 448 ALA A N 1
ATOM 3340 C CA . ALA A 1 448 ? 35.715 7.125 -45.303 1.00 89.38 448 ALA A CA 1
ATOM 3341 C C . ALA A 1 448 ? 34.322 6.584 -44.938 1.00 89.38 448 ALA A C 1
ATOM 3343 O O . ALA A 1 448 ? 34.007 6.447 -43.760 1.00 89.38 448 ALA A O 1
ATOM 3344 N N . ASN A 1 449 ? 33.485 6.233 -45.912 1.00 93.75 449 ASN A N 1
ATOM 3345 C CA . ASN A 1 449 ? 32.176 5.658 -45.598 1.00 93.75 449 ASN A CA 1
ATOM 3346 C C . ASN A 1 449 ? 32.305 4.333 -44.821 1.00 93.75 449 ASN A C 1
ATOM 3348 O O . ASN A 1 449 ? 33.105 3.462 -45.174 1.00 93.75 449 ASN A O 1
ATOM 3352 N N . VAL A 1 450 ? 31.477 4.181 -43.793 1.00 93.75 450 VAL A N 1
ATOM 3353 C CA . VAL A 1 450 ? 31.302 2.963 -42.998 1.00 93.75 450 VAL A CA 1
ATOM 3354 C C . VAL A 1 450 ? 30.005 2.307 -43.418 1.00 93.75 450 VAL A C 1
ATOM 3356 O O . VAL A 1 450 ? 28.969 2.961 -43.490 1.00 93.75 450 VAL A O 1
ATOM 3359 N N . THR A 1 451 ? 30.049 1.007 -43.659 1.00 96.06 451 THR A N 1
ATOM 3360 C CA . THR A 1 451 ? 28.864 0.191 -43.904 1.00 96.06 451 THR A CA 1
ATOM 3361 C C . THR A 1 451 ? 28.594 -0.670 -42.682 1.00 96.06 451 THR A C 1
ATOM 3363 O O . THR A 1 451 ? 29.478 -1.379 -42.201 1.00 96.06 451 THR A O 1
ATOM 3366 N N . MET A 1 452 ? 27.365 -0.613 -42.195 1.00 95.69 452 MET A N 1
ATOM 3367 C CA . MET A 1 452 ? 26.813 -1.490 -41.180 1.00 95.69 452 MET A CA 1
ATOM 3368 C C . MET A 1 452 ? 25.982 -2.563 -41.879 1.00 95.69 452 MET A C 1
ATOM 3370 O O . MET A 1 452 ? 24.939 -2.256 -42.452 1.00 95.69 452 MET A O 1
ATOM 3374 N N . ALA A 1 453 ? 26.434 -3.811 -41.834 1.00 95.62 453 ALA A N 1
ATOM 3375 C CA . ALA A 1 453 ? 25.651 -4.964 -42.255 1.00 95.62 453 ALA A CA 1
ATOM 3376 C C . ALA A 1 453 ? 24.826 -5.482 -41.071 1.00 95.62 453 ALA A C 1
ATOM 3378 O O . ALA A 1 453 ? 25.366 -5.658 -39.977 1.00 95.62 453 ALA A O 1
ATOM 3379 N N . ILE A 1 454 ? 23.534 -5.727 -41.289 1.00 96.38 454 ILE A N 1
ATOM 3380 C CA . ILE A 1 454 ? 22.612 -6.204 -40.256 1.00 96.38 454 ILE A CA 1
ATOM 3381 C C . ILE A 1 454 ? 22.302 -7.675 -40.530 1.00 96.38 454 ILE A C 1
ATOM 3383 O O . ILE A 1 454 ? 21.829 -8.025 -41.610 1.00 96.38 454 ILE A O 1
ATOM 3387 N N . ASN A 1 455 ? 22.568 -8.543 -39.556 1.00 95.81 455 ASN A N 1
ATOM 3388 C CA . ASN A 1 455 ? 22.138 -9.936 -39.568 1.00 95.81 455 ASN A CA 1
ATOM 3389 C C . ASN A 1 455 ? 21.066 -10.125 -38.494 1.00 95.81 455 ASN A C 1
ATOM 3391 O O . ASN A 1 455 ? 21.365 -10.034 -37.306 1.00 95.81 455 ASN A O 1
ATOM 3395 N N . ALA A 1 456 ? 19.831 -10.371 -38.920 1.00 94.12 456 ALA A N 1
ATOM 3396 C CA . ALA A 1 456 ? 18.683 -10.500 -38.027 1.00 94.12 456 ALA A CA 1
ATOM 3397 C C . ALA A 1 456 ? 18.314 -11.966 -37.708 1.00 94.12 456 ALA A C 1
ATOM 3399 O O . ALA A 1 456 ? 17.335 -12.216 -37.016 1.00 94.12 456 ALA A O 1
ATOM 3400 N N . GLY A 1 457 ? 19.092 -12.949 -38.180 1.00 92.75 457 GLY A N 1
ATOM 3401 C CA . GLY A 1 457 ? 18.726 -14.366 -38.088 1.00 92.75 457 GLY A CA 1
ATOM 3402 C C . GLY A 1 457 ? 17.616 -14.767 -39.067 1.00 92.75 457 GLY A C 1
ATOM 3403 O O . GLY A 1 457 ? 17.390 -14.086 -40.065 1.00 92.75 457 GLY A O 1
ATOM 3404 N N . SER A 1 458 ? 16.966 -15.909 -38.816 1.00 92.38 458 SER A N 1
ATOM 3405 C CA . SER A 1 458 ? 15.913 -16.453 -39.694 1.00 92.38 458 SER A CA 1
ATOM 3406 C C . SER A 1 458 ? 14.498 -16.022 -39.318 1.00 92.38 458 SER A C 1
ATOM 3408 O O . SER A 1 458 ? 13.627 -16.081 -40.175 1.00 92.38 458 SER A O 1
ATOM 3410 N N . GLN A 1 459 ? 14.277 -15.594 -38.073 1.00 92.00 459 GLN A N 1
ATOM 3411 C CA . GLN A 1 459 ? 12.951 -15.225 -37.560 1.00 92.00 459 GLN A CA 1
ATOM 3412 C C . GLN A 1 459 ? 12.653 -13.719 -37.660 1.00 92.00 459 GLN A C 1
ATOM 3414 O O . GLN A 1 459 ? 11.587 -13.267 -37.261 1.00 92.00 459 GLN A O 1
ATOM 3419 N N . LEU A 1 460 ? 13.577 -12.908 -38.191 1.00 94.44 460 LEU A N 1
ATOM 3420 C CA . LEU A 1 460 ? 13.414 -11.457 -38.317 1.00 94.44 460 LEU A CA 1
ATOM 3421 C C . LEU A 1 460 ? 13.856 -10.957 -39.693 1.00 94.44 460 LEU A C 1
ATOM 3423 O O . LEU A 1 460 ? 14.783 -11.477 -40.312 1.00 94.44 460 LEU A O 1
ATOM 3427 N N . THR A 1 461 ? 13.251 -9.856 -40.120 1.00 94.50 461 THR A N 1
ATOM 3428 C CA . THR A 1 461 ? 13.697 -9.024 -41.238 1.00 94.50 461 THR A CA 1
ATOM 3429 C C . THR A 1 461 ? 13.924 -7.593 -40.763 1.00 94.50 461 THR A C 1
ATOM 3431 O O . THR A 1 461 ? 13.328 -7.141 -39.784 1.00 94.50 461 THR A O 1
ATOM 3434 N N . THR A 1 462 ? 14.816 -6.868 -41.438 1.00 95.25 462 THR A N 1
ATOM 3435 C CA . THR A 1 462 ? 15.127 -5.474 -41.108 1.00 95.25 462 THR A CA 1
ATOM 3436 C C . THR A 1 462 ? 15.057 -4.572 -42.329 1.00 95.25 462 THR A C 1
ATOM 3438 O O . THR A 1 462 ? 15.414 -4.963 -43.442 1.00 95.25 462 THR A O 1
ATOM 3441 N N . ALA A 1 463 ? 14.599 -3.342 -42.118 1.00 94.25 463 ALA A N 1
ATOM 3442 C CA . ALA A 1 463 ? 14.525 -2.305 -43.132 1.00 94.25 463 ALA A CA 1
ATOM 3443 C C . ALA A 1 463 ? 15.173 -1.014 -42.596 1.00 94.25 463 ALA A C 1
ATOM 3445 O O . ALA A 1 463 ? 14.645 -0.412 -41.661 1.00 94.25 463 ALA A O 1
ATOM 3446 N N . PRO A 1 464 ? 16.300 -0.560 -43.173 1.00 95.06 464 PRO A N 1
ATOM 3447 C CA . PRO A 1 464 ? 17.095 -1.229 -44.210 1.00 95.06 464 PRO A CA 1
ATOM 3448 C C . PRO A 1 464 ? 17.905 -2.422 -43.658 1.00 95.06 464 PRO A C 1
ATOM 3450 O O . PRO A 1 464 ? 18.174 -2.496 -42.465 1.00 95.06 464 PRO A O 1
ATOM 3453 N N . THR A 1 465 ? 18.364 -3.325 -44.534 1.00 91.81 465 THR A N 1
ATOM 3454 C CA . THR A 1 465 ? 19.254 -4.458 -44.174 1.00 91.81 465 THR A CA 1
ATOM 3455 C C . THR A 1 465 ? 20.729 -4.058 -44.035 1.00 91.81 465 THR A C 1
ATOM 3457 O O . THR A 1 465 ? 21.574 -4.849 -43.612 1.00 91.81 465 THR A O 1
ATOM 3460 N N . SER A 1 466 ? 21.065 -2.826 -44.417 1.00 94.31 466 SER A N 1
ATOM 3461 C CA . SER A 1 466 ? 22.378 -2.225 -44.208 1.00 94.31 466 SER A CA 1
ATOM 3462 C C . SER A 1 466 ? 22.271 -0.708 -44.122 1.00 94.31 466 SER A C 1
ATOM 3464 O O . SER A 1 466 ? 21.497 -0.106 -44.868 1.00 94.31 466 SER A O 1
ATOM 3466 N N . LEU A 1 467 ? 23.095 -0.088 -43.283 1.00 95.00 467 LEU A N 1
ATOM 3467 C CA . LEU A 1 467 ? 23.224 1.365 -43.189 1.00 95.00 467 LEU A CA 1
ATOM 3468 C C . LEU A 1 467 ? 24.603 1.811 -43.675 1.00 95.00 467 LEU A C 1
ATOM 3470 O O . LEU A 1 467 ? 25.600 1.140 -43.424 1.00 95.00 467 LEU A O 1
ATOM 3474 N N . THR A 1 468 ? 24.666 2.970 -44.325 1.00 94.56 468 THR A N 1
ATOM 3475 C CA . THR A 1 468 ? 25.934 3.612 -44.696 1.00 94.56 468 THR A CA 1
ATOM 3476 C C . THR A 1 468 ? 26.067 4.911 -43.932 1.00 94.56 468 THR A C 1
ATOM 3478 O O . THR A 1 468 ? 25.187 5.758 -44.034 1.00 94.56 468 THR A O 1
ATOM 3481 N N . PHE A 1 469 ? 27.163 5.088 -43.212 1.00 91.12 469 PHE A N 1
ATOM 3482 C CA . PHE A 1 469 ? 27.530 6.319 -42.524 1.00 91.12 469 PHE A CA 1
ATOM 3483 C C . PHE A 1 469 ? 28.700 6.960 -43.265 1.00 91.12 469 PHE A C 1
ATOM 3485 O O . PHE A 1 469 ? 29.689 6.299 -43.571 1.00 91.12 469 PHE A O 1
ATOM 3492 N N . THR A 1 470 ? 28.584 8.234 -43.593 1.00 90.31 470 THR A N 1
ATOM 3493 C CA . THR A 1 470 ? 29.602 9.024 -44.285 1.00 90.31 470 THR A CA 1
ATOM 3494 C C . THR A 1 470 ? 30.412 9.839 -43.287 1.00 90.31 470 THR A C 1
ATOM 3496 O O . THR A 1 470 ? 30.046 9.976 -42.122 1.00 90.31 470 THR A O 1
ATOM 3499 N N . THR A 1 471 ? 31.493 10.460 -43.749 1.00 83.75 471 THR A N 1
ATOM 3500 C CA . THR A 1 471 ? 32.259 11.405 -42.926 1.00 83.75 471 THR A CA 1
ATOM 3501 C C . THR A 1 471 ? 31.444 12.631 -42.489 1.00 83.75 471 THR A C 1
ATOM 3503 O O . THR A 1 471 ? 31.874 13.328 -41.575 1.00 83.75 471 THR A O 1
ATOM 3506 N N . ALA A 1 472 ? 30.275 12.888 -43.090 1.00 79.62 472 ALA A N 1
ATOM 3507 C CA . ALA A 1 472 ? 29.436 14.054 -42.816 1.00 79.62 472 ALA A CA 1
ATOM 3508 C C . ALA A 1 472 ? 28.182 13.759 -41.975 1.00 79.62 472 ALA A C 1
ATOM 3510 O O . ALA A 1 472 ? 27.596 14.694 -41.455 1.00 79.62 472 ALA A O 1
ATOM 3511 N N . ASP A 1 473 ? 27.751 12.502 -41.842 1.00 77.88 473 ASP A N 1
ATOM 3512 C CA . ASP A 1 473 ? 26.497 12.134 -41.153 1.00 77.88 473 ASP A CA 1
ATOM 3513 C C . ASP A 1 473 ? 26.664 10.952 -40.184 1.00 77.88 473 ASP A C 1
ATOM 3515 O O . ASP A 1 473 ? 25.687 10.367 -39.724 1.00 77.88 473 ASP A O 1
ATOM 3519 N N . TRP A 1 474 ? 27.909 10.584 -39.875 1.00 80.44 474 TRP A N 1
ATOM 3520 C CA . TRP A 1 474 ? 28.250 9.463 -38.998 1.00 80.44 474 TRP A CA 1
ATOM 3521 C C . TRP A 1 474 ? 27.624 9.550 -37.605 1.00 80.44 474 TRP A C 1
ATOM 3523 O O . TRP A 1 474 ? 27.280 8.519 -37.030 1.00 80.44 474 TRP A O 1
ATOM 3533 N N . TYR A 1 475 ? 27.469 10.767 -37.094 1.00 70.19 475 TYR A N 1
ATOM 3534 C CA . TYR A 1 475 ? 26.921 11.074 -35.776 1.00 70.19 475 TYR A CA 1
ATOM 3535 C C . TYR A 1 475 ? 25.386 11.147 -35.782 1.00 70.19 475 TYR A C 1
ATOM 3537 O O . TYR A 1 475 ? 24.784 11.185 -34.716 1.00 70.19 475 TYR A O 1
ATOM 3545 N N . VAL A 1 476 ? 24.740 11.171 -36.956 1.00 75.88 476 VAL A N 1
ATOM 3546 C CA . VAL A 1 476 ? 23.278 11.248 -37.065 1.00 75.88 476 VAL A CA 1
ATOM 3547 C C . VAL A 1 476 ? 22.693 9.852 -36.833 1.00 75.88 476 VAL A C 1
ATOM 3549 O O . VAL A 1 476 ? 22.979 8.946 -37.626 1.00 75.88 476 VAL A O 1
ATOM 3552 N N . PRO A 1 477 ? 21.853 9.646 -35.800 1.00 79.12 477 PRO A N 1
ATOM 3553 C CA . PRO A 1 477 ? 21.215 8.359 -35.574 1.00 79.12 477 PRO A CA 1
ATOM 3554 C C . PRO A 1 477 ? 20.339 7.956 -36.760 1.00 79.12 477 PRO A C 1
ATOM 3556 O O . PRO A 1 477 ? 19.424 8.673 -37.166 1.00 79.12 477 PRO A O 1
ATOM 3559 N N . LYS A 1 478 ? 20.605 6.776 -37.315 1.00 86.12 478 LYS A N 1
ATOM 3560 C CA . LYS A 1 478 ? 19.808 6.169 -38.382 1.00 86.12 478 LYS A CA 1
ATOM 3561 C C . LYS A 1 478 ? 18.929 5.080 -37.796 1.00 86.12 478 LYS A C 1
ATOM 3563 O O . LYS A 1 478 ? 19.379 4.298 -36.964 1.00 86.12 478 LYS A O 1
ATOM 3568 N N . THR A 1 479 ? 17.677 5.043 -38.231 1.00 87.50 479 THR A N 1
ATOM 3569 C CA . THR A 1 479 ? 16.681 4.092 -37.727 1.00 87.50 479 THR A CA 1
ATOM 3570 C C . THR A 1 479 ? 16.699 2.816 -38.561 1.00 87.50 479 THR A C 1
ATOM 3572 O O . THR A 1 479 ? 16.752 2.876 -39.790 1.00 87.50 479 THR A O 1
ATOM 3575 N N . VAL A 1 480 ? 16.634 1.674 -37.885 1.00 91.38 480 VAL A N 1
ATOM 3576 C CA . VAL A 1 480 ? 16.379 0.360 -38.472 1.00 91.38 480 VAL A CA 1
ATOM 3577 C C . VAL A 1 480 ? 15.047 -0.133 -37.934 1.00 91.38 480 VAL A C 1
ATOM 3579 O O . VAL A 1 480 ? 14.887 -0.277 -36.725 1.00 91.38 480 VAL A O 1
ATOM 3582 N N . THR A 1 481 ? 14.106 -0.407 -38.829 1.00 92.50 481 THR A N 1
ATOM 3583 C CA . THR A 1 481 ? 12.852 -1.080 -38.490 1.00 92.50 481 THR A CA 1
ATOM 3584 C C . THR A 1 481 ? 13.072 -2.589 -38.505 1.00 92.50 481 THR A C 1
ATOM 3586 O O . THR A 1 481 ? 13.661 -3.123 -39.443 1.00 92.50 481 THR A O 1
ATOM 3589 N N . VAL A 1 482 ? 12.596 -3.275 -37.476 1.00 92.12 482 VAL A N 1
ATOM 3590 C CA . VAL A 1 482 ? 12.652 -4.722 -37.272 1.00 92.12 482 VAL A CA 1
ATOM 3591 C C . VAL A 1 482 ? 11.241 -5.278 -37.409 1.00 92.12 482 VAL A C 1
ATOM 3593 O O . VAL A 1 482 ? 10.290 -4.733 -36.856 1.00 92.12 482 VAL A O 1
ATOM 3596 N N . THR A 1 483 ? 11.092 -6.353 -38.173 1.00 90.12 483 THR A N 1
ATOM 3597 C CA . THR A 1 483 ? 9.819 -7.049 -38.413 1.00 90.12 483 THR A CA 1
ATOM 3598 C C . THR A 1 483 ? 10.033 -8.540 -38.190 1.00 90.12 483 THR A C 1
ATOM 3600 O O . THR A 1 483 ? 11.022 -9.077 -38.685 1.00 90.12 483 THR A O 1
ATOM 3603 N N . ALA A 1 484 ? 9.144 -9.217 -37.468 1.00 90.31 484 ALA A N 1
ATOM 3604 C CA . ALA A 1 484 ? 9.214 -10.671 -37.329 1.00 90.31 484 ALA A CA 1
ATOM 3605 C C . ALA A 1 484 ? 8.798 -11.385 -38.627 1.00 90.31 484 ALA A C 1
ATOM 3607 O O . ALA A 1 484 ? 8.004 -10.858 -39.410 1.00 90.31 484 ALA A O 1
ATOM 3608 N N . VAL A 1 485 ? 9.377 -12.558 -38.882 1.00 91.38 485 VAL A N 1
ATOM 3609 C CA . VAL A 1 485 ? 8.998 -13.425 -40.003 1.00 91.38 485 VAL A CA 1
ATOM 3610 C C . VAL A 1 485 ? 7.777 -14.225 -39.585 1.00 91.38 485 VAL A C 1
ATOM 3612 O O . VAL A 1 485 ? 7.862 -15.015 -38.665 1.00 91.38 485 VAL A O 1
ATOM 3615 N N . ASP A 1 486 ? 6.668 -14.000 -40.277 1.00 83.81 486 ASP A N 1
ATOM 3616 C CA . ASP A 1 486 ? 5.408 -14.709 -40.058 1.00 83.81 486 ASP A CA 1
ATOM 3617 C C . ASP A 1 486 ? 5.506 -16.162 -40.545 1.00 83.81 486 ASP A C 1
ATOM 3619 O O . ASP A 1 486 ? 5.857 -16.382 -41.716 1.00 83.81 486 ASP A O 1
ATOM 3623 N N . ASP A 1 487 ? 5.210 -17.136 -39.682 1.00 82.44 487 ASP A N 1
ATOM 3624 C CA . ASP A 1 487 ? 5.110 -18.539 -40.079 1.00 82.44 487 ASP A CA 1
ATOM 3625 C C . ASP A 1 487 ? 3.768 -19.198 -39.700 1.00 82.44 487 ASP A C 1
ATOM 3627 O O . ASP A 1 487 ? 2.730 -18.607 -39.970 1.00 82.44 487 ASP A O 1
ATOM 3631 N N . ALA A 1 488 ? 3.751 -20.485 -39.356 1.00 77.19 488 ALA A N 1
ATOM 3632 C CA . ALA A 1 488 ? 2.519 -21.215 -39.021 1.00 77.19 488 ALA A CA 1
ATOM 3633 C C . ALA A 1 488 ? 2.690 -22.093 -37.764 1.00 77.19 488 ALA A C 1
ATOM 3635 O O . ALA A 1 488 ? 1.872 -22.990 -37.500 1.00 77.19 488 ALA A O 1
ATOM 3636 N N . ALA A 1 489 ? 3.818 -21.955 -37.066 1.00 76.88 489 ALA A N 1
ATOM 3637 C CA . ALA A 1 489 ? 4.219 -22.779 -35.946 1.00 76.88 489 ALA A CA 1
ATOM 3638 C C . ALA A 1 489 ? 3.896 -22.078 -34.624 1.00 76.88 489 ALA A C 1
ATOM 3640 O O . ALA A 1 489 ? 4.311 -20.965 -34.362 1.00 76.88 489 ALA A O 1
ATOM 3641 N N . VAL A 1 490 ? 3.223 -22.794 -33.719 1.00 74.81 490 VAL A N 1
ATOM 3642 C CA . VAL A 1 490 ? 2.972 -22.292 -32.361 1.00 74.81 490 VAL A CA 1
ATOM 3643 C C . VAL A 1 490 ? 4.235 -22.464 -31.514 1.00 74.81 490 VAL A C 1
ATOM 3645 O O . VAL A 1 490 ? 4.476 -23.541 -30.954 1.00 74.81 490 VAL A O 1
ATOM 3648 N N . GLU A 1 491 ? 5.044 -21.416 -31.421 1.00 74.00 491 GLU A N 1
ATOM 3649 C CA . GLU A 1 491 ? 6.342 -21.399 -30.734 1.00 74.00 491 GLU A CA 1
ATOM 3650 C C . GLU A 1 491 ? 6.293 -20.689 -29.366 1.00 74.00 491 GLU A C 1
ATOM 3652 O O . GLU A 1 491 ? 7.126 -20.951 -28.490 1.00 74.00 491 GLU A O 1
ATOM 3657 N N . GLY A 1 492 ? 5.280 -19.847 -29.132 1.00 67.69 492 GLY A N 1
ATOM 3658 C CA . GLY A 1 492 ? 5.194 -18.960 -27.972 1.00 67.69 492 GLY A CA 1
ATOM 3659 C C . GLY A 1 492 ? 6.238 -17.831 -27.988 1.00 67.69 492 GLY A C 1
ATOM 3660 O O . GLY A 1 492 ? 7.043 -17.702 -28.907 1.00 67.69 492 GLY A O 1
ATOM 3661 N N . ARG A 1 493 ? 6.243 -16.982 -26.946 1.00 78.00 493 ARG A N 1
ATOM 3662 C CA . ARG A 1 493 ? 7.187 -15.851 -26.841 1.00 78.00 493 ARG A CA 1
ATOM 3663 C C . ARG A 1 493 ? 8.632 -16.346 -26.774 1.00 78.00 493 ARG A C 1
ATOM 3665 O O . ARG A 1 493 ? 8.996 -17.085 -25.856 1.00 78.00 493 ARG A O 1
ATOM 3672 N N . HIS A 1 494 ? 9.464 -15.866 -27.688 1.00 84.44 494 HIS A N 1
ATOM 3673 C CA . HIS A 1 494 ? 10.871 -16.245 -27.789 1.00 84.44 494 HIS A CA 1
ATOM 3674 C C . HIS A 1 494 ? 11.745 -15.043 -28.184 1.00 84.44 494 HIS A C 1
ATOM 3676 O O . HIS A 1 494 ? 11.309 -13.891 -28.153 1.00 84.44 494 HIS A O 1
ATOM 3682 N N . THR A 1 495 ? 13.030 -15.277 -28.458 1.00 91.00 495 THR A N 1
ATOM 3683 C CA . THR A 1 495 ? 13.997 -14.210 -28.754 1.00 91.00 495 THR A CA 1
ATOM 3684 C C . THR A 1 495 ? 14.926 -14.607 -29.887 1.00 91.00 495 THR A C 1
ATOM 3686 O O . THR A 1 495 ? 15.393 -15.745 -29.914 1.00 91.00 495 THR A O 1
ATOM 3689 N N . GLN A 1 496 ? 15.278 -13.642 -30.734 1.00 94.75 496 GLN A N 1
ATOM 3690 C CA . GLN A 1 496 ? 16.245 -13.789 -31.819 1.00 94.75 496 GLN A CA 1
ATOM 3691 C C . GLN A 1 496 ? 17.315 -12.697 -31.701 1.00 94.75 496 GLN A C 1
ATOM 3693 O O . GLN A 1 496 ? 17.022 -11.514 -31.518 1.00 94.75 496 GLN A O 1
ATOM 3698 N N . GLN A 1 497 ? 18.586 -13.092 -31.793 1.00 95.25 497 GLN A N 1
ATOM 3699 C CA . GLN A 1 497 ? 19.710 -12.157 -31.748 1.00 95.25 497 GLN A CA 1
ATOM 3700 C C . GLN A 1 497 ? 19.858 -11.422 -33.086 1.00 95.25 497 GLN A C 1
ATOM 3702 O O . GLN A 1 497 ? 19.932 -12.066 -34.134 1.00 95.25 497 GLN A O 1
ATOM 3707 N N . ILE A 1 498 ? 19.976 -10.093 -33.027 1.00 95.62 498 ILE A N 1
ATOM 3708 C CA . ILE A 1 498 ? 20.396 -9.225 -34.130 1.00 95.62 498 ILE A CA 1
ATOM 3709 C C . ILE A 1 498 ? 21.879 -8.905 -33.942 1.00 95.62 498 ILE A C 1
ATOM 3711 O O . ILE A 1 498 ? 22.300 -8.489 -32.863 1.00 95.62 498 ILE A O 1
ATOM 3715 N N . SER A 1 499 ? 22.673 -9.100 -34.994 1.00 94.75 499 SER A N 1
ATOM 3716 C CA . SER A 1 499 ? 24.105 -8.796 -35.030 1.00 94.75 499 SER A CA 1
ATOM 3717 C C . SER A 1 499 ? 24.402 -7.726 -36.075 1.00 94.75 499 SER A C 1
ATOM 3719 O O . SER A 1 499 ? 24.120 -7.899 -37.260 1.00 94.75 499 SER A O 1
ATOM 3721 N N . ASN A 1 500 ? 25.013 -6.628 -35.643 1.00 94.50 500 ASN A N 1
ATOM 3722 C CA . ASN A 1 500 ? 25.379 -5.493 -36.480 1.00 94.50 500 ASN A CA 1
ATOM 3723 C C . ASN A 1 500 ? 26.895 -5.476 -36.681 1.00 94.50 500 ASN A C 1
ATOM 3725 O O . ASN A 1 500 ? 27.634 -5.370 -35.704 1.00 94.50 500 ASN A O 1
ATOM 3729 N N . ALA A 1 501 ? 27.367 -5.558 -37.925 1.00 94.69 501 ALA A N 1
ATOM 3730 C CA . ALA A 1 501 ? 28.790 -5.558 -38.264 1.00 94.69 501 ALA A CA 1
ATOM 3731 C C . ALA A 1 501 ? 29.170 -4.287 -39.032 1.00 94.69 501 ALA A C 1
ATOM 3733 O O . ALA A 1 501 ? 28.678 -4.048 -40.133 1.00 94.69 501 ALA A O 1
ATOM 3734 N N . PHE A 1 502 ? 30.068 -3.484 -38.467 1.00 94.25 502 PHE A N 1
ATOM 3735 C CA . PHE A 1 502 ? 30.491 -2.197 -39.017 1.00 94.25 502 PHE A CA 1
ATOM 3736 C C . PHE A 1 502 ? 31.869 -2.329 -39.658 1.00 94.25 502 PHE A C 1
ATOM 3738 O O . PHE A 1 502 ? 32.820 -2.764 -39.005 1.00 94.25 502 PHE A O 1
ATOM 3745 N N . SER A 1 503 ? 31.981 -1.936 -40.928 1.00 94.50 503 SER A N 1
ATOM 3746 C CA . SER A 1 503 ? 33.208 -2.053 -41.721 1.00 94.50 503 SER A CA 1
ATOM 3747 C C . SER A 1 503 ? 33.436 -0.842 -42.629 1.00 94.50 503 SER A C 1
ATOM 3749 O O . SER A 1 503 ? 32.485 -0.244 -43.129 1.00 94.50 503 SER A O 1
ATOM 3751 N N . GLY A 1 504 ? 34.699 -0.489 -42.873 1.00 91.12 504 GLY A N 1
ATOM 3752 C CA . GLY A 1 504 ? 35.071 0.676 -43.690 1.00 91.12 504 GLY A CA 1
ATOM 3753 C C . GLY A 1 504 ? 35.325 1.925 -42.848 1.00 91.12 504 GLY A C 1
ATOM 3754 O O . GLY A 1 504 ? 35.031 1.946 -41.658 1.00 91.12 504 GLY A O 1
ATOM 3755 N N . GLY A 1 505 ? 35.974 2.941 -43.423 1.00 85.56 505 GLY A N 1
ATOM 3756 C CA . GLY A 1 505 ? 36.289 4.193 -42.715 1.00 85.56 505 GLY A CA 1
ATOM 3757 C C . GLY A 1 505 ? 37.102 4.039 -41.420 1.00 85.56 505 GLY A C 1
ATOM 3758 O O . GLY A 1 505 ? 37.089 4.943 -40.587 1.00 85.56 505 GLY A O 1
ATOM 3759 N N . GLY A 1 506 ? 37.782 2.897 -41.253 1.00 84.25 506 GLY A N 1
ATOM 3760 C CA . GLY A 1 506 ? 38.519 2.488 -40.057 1.00 84.25 506 GLY A CA 1
ATOM 3761 C C . GLY A 1 506 ? 37.737 1.601 -39.075 1.00 84.25 506 GLY A C 1
ATOM 3762 O O . GLY A 1 506 ? 38.353 0.906 -38.272 1.00 84.25 506 GLY A O 1
ATOM 3763 N N . TYR A 1 507 ? 36.408 1.526 -39.182 1.00 85.88 507 TYR A N 1
ATOM 3764 C CA . TYR A 1 507 ? 35.571 0.664 -38.346 1.00 85.88 507 TYR A CA 1
ATOM 3765 C C . TYR A 1 507 ? 35.775 -0.824 -38.664 1.00 85.88 507 TYR A C 1
ATOM 3767 O O . TYR A 1 507 ? 35.828 -1.224 -39.828 1.00 85.88 507 TYR A O 1
ATOM 3775 N N . SER A 1 508 ? 35.862 -1.635 -37.606 1.00 88.75 508 SER A N 1
ATOM 3776 C CA . SER A 1 508 ? 35.852 -3.104 -37.643 1.00 88.75 508 SER A CA 1
ATOM 3777 C C . SER A 1 508 ? 35.287 -3.642 -36.323 1.00 88.75 508 SER A C 1
ATOM 3779 O O . SER A 1 508 ? 35.972 -4.334 -35.567 1.00 88.75 508 SER A O 1
ATOM 3781 N N . VAL A 1 509 ? 34.050 -3.258 -36.008 1.00 86.88 509 VAL A N 1
ATOM 3782 C CA . VAL A 1 509 ? 33.382 -3.593 -34.740 1.00 86.88 509 VAL A CA 1
ATOM 3783 C C . VAL A 1 509 ? 32.041 -4.265 -34.971 1.00 86.88 509 VAL A C 1
ATOM 3785 O O . VAL A 1 509 ? 31.444 -4.137 -36.039 1.00 86.88 509 VAL A O 1
ATOM 3788 N N . SER A 1 510 ? 31.571 -4.984 -33.954 1.00 88.44 510 SER A N 1
ATOM 3789 C CA . SER A 1 510 ? 30.249 -5.604 -33.956 1.00 88.44 510 SER A CA 1
ATOM 3790 C C . SER A 1 510 ? 29.474 -5.252 -32.693 1.00 88.44 510 SER A C 1
ATOM 3792 O O . SER A 1 510 ? 30.069 -5.016 -31.641 1.00 88.44 510 SER A O 1
ATOM 3794 N N . ASN A 1 511 ? 28.152 -5.196 -32.813 1.00 88.88 511 ASN A N 1
ATOM 3795 C CA . ASN A 1 511 ? 27.232 -5.022 -31.699 1.00 88.88 511 ASN A CA 1
ATOM 3796 C C . ASN A 1 511 ? 26.067 -5.995 -31.866 1.00 88.88 511 ASN A C 1
ATOM 3798 O O . ASN A 1 511 ? 25.454 -6.032 -32.933 1.00 88.88 511 ASN A O 1
ATOM 3802 N N . ASN A 1 512 ? 25.764 -6.746 -30.808 1.00 90.94 512 ASN A N 1
ATOM 3803 C CA . ASN A 1 512 ? 24.707 -7.745 -30.819 1.00 90.94 512 ASN A CA 1
ATOM 3804 C C . ASN A 1 512 ? 23.733 -7.484 -29.669 1.00 90.94 512 ASN A C 1
ATOM 3806 O O . ASN A 1 512 ? 24.163 -7.198 -28.551 1.00 90.94 512 ASN A O 1
ATOM 3810 N N . PHE A 1 513 ? 22.441 -7.645 -29.927 1.00 88.38 513 PHE A N 1
ATOM 3811 C CA . PHE A 1 513 ? 21.382 -7.585 -28.919 1.00 88.38 513 PHE A CA 1
ATOM 3812 C C . PHE A 1 513 ? 20.247 -8.541 -29.298 1.00 88.38 513 PHE A C 1
ATOM 3814 O O . PHE A 1 513 ? 20.186 -9.018 -30.431 1.00 88.38 513 PHE A O 1
ATOM 3821 N N . ASN A 1 514 ? 19.360 -8.847 -28.353 1.00 90.25 514 ASN A N 1
ATOM 3822 C CA . ASN A 1 514 ? 18.225 -9.735 -28.599 1.00 90.25 514 ASN A CA 1
ATOM 3823 C C . ASN A 1 514 ? 16.959 -8.918 -28.858 1.00 90.25 514 ASN A C 1
ATOM 3825 O O . ASN A 1 514 ? 16.595 -8.083 -28.032 1.00 90.25 514 ASN A O 1
ATOM 3829 N N . ALA A 1 515 ? 16.275 -9.213 -29.960 1.00 88.69 515 ALA A N 1
ATOM 3830 C CA . ALA A 1 515 ? 14.892 -8.814 -30.164 1.00 88.69 515 ALA A CA 1
ATOM 3831 C C . ALA A 1 515 ? 13.969 -9.921 -29.643 1.00 88.69 515 ALA A C 1
ATOM 3833 O O . ALA A 1 515 ? 14.276 -11.112 -29.738 1.00 88.69 515 ALA A O 1
ATOM 3834 N N . THR A 1 516 ? 12.860 -9.519 -29.041 1.00 86.75 516 THR A N 1
ATOM 3835 C CA . THR A 1 516 ? 11.835 -10.428 -28.528 1.00 86.75 516 THR A CA 1
ATOM 3836 C C . THR A 1 516 ? 10.734 -10.559 -29.561 1.00 86.75 516 THR A C 1
ATOM 3838 O O . THR A 1 516 ? 10.291 -9.545 -30.092 1.00 86.75 516 THR A O 1
ATOM 3841 N N . ILE A 1 517 ? 10.338 -11.794 -29.851 1.00 88.38 517 ILE A N 1
ATOM 3842 C CA . ILE A 1 517 ? 9.333 -12.131 -30.853 1.00 88.38 517 ILE A CA 1
ATOM 3843 C C . ILE A 1 517 ? 8.121 -12.692 -30.124 1.00 88.38 517 ILE A C 1
ATOM 3845 O O . ILE A 1 517 ? 8.231 -13.622 -29.316 1.00 88.38 517 ILE A O 1
ATOM 3849 N N . GLU A 1 518 ? 6.975 -12.085 -30.386 1.00 81.00 518 GLU A N 1
ATOM 3850 C CA . GLU A 1 518 ? 5.680 -12.661 -30.071 1.00 81.00 518 GLU A CA 1
ATOM 3851 C C . GLU A 1 518 ? 5.199 -13.500 -31.255 1.00 81.00 518 GLU A C 1
ATOM 3853 O O . GLU A 1 518 ? 5.279 -13.068 -32.405 1.00 81.00 518 GLU A O 1
ATOM 3858 N N . ASP A 1 519 ? 4.723 -14.699 -30.934 1.00 75.19 519 ASP A N 1
ATOM 3859 C CA . ASP A 1 519 ? 4.170 -15.678 -31.869 1.00 75.19 519 ASP A CA 1
ATOM 3860 C C . ASP A 1 519 ? 2.687 -15.360 -32.134 1.00 75.19 519 ASP A C 1
ATOM 3862 O O . ASP A 1 519 ? 1.915 -15.118 -31.191 1.00 75.19 519 ASP A O 1
ATOM 3866 N N . ASN A 1 520 ? 2.296 -15.317 -33.409 1.00 62.16 520 ASN A N 1
ATOM 3867 C CA . ASN A 1 520 ? 0.934 -15.002 -33.844 1.00 62.16 520 ASN A CA 1
ATOM 3868 C C . ASN A 1 520 ? 0.111 -16.235 -34.249 1.00 62.16 520 ASN A C 1
ATOM 3870 O O . ASN A 1 520 ? -1.059 -16.072 -34.595 1.00 62.16 520 ASN A O 1
ATOM 3874 N N . ASP A 1 521 ? 0.660 -17.444 -34.180 1.00 63.03 521 ASP A N 1
ATOM 3875 C CA . ASP A 1 521 ? -0.044 -18.689 -34.497 1.00 63.03 521 ASP A CA 1
ATOM 3876 C C . ASP A 1 521 ? -0.734 -19.298 -33.271 1.00 63.03 521 ASP A C 1
ATOM 3878 O O . ASP A 1 521 ? -1.646 -20.132 -33.370 1.00 63.03 521 ASP A O 1
ATOM 3882 N N . GLY A 1 522 ? -0.370 -18.821 -32.080 1.00 62.00 522 GLY A N 1
ATOM 3883 C CA . GLY A 1 522 ? -1.223 -18.855 -30.899 1.00 62.00 522 GLY A CA 1
ATOM 3884 C C . GLY A 1 522 ? -2.262 -17.728 -30.925 1.00 62.00 522 GLY A C 1
ATOM 3885 O O . GLY A 1 522 ? -2.004 -16.637 -31.419 1.00 62.00 522 GLY A O 1
ATOM 3886 N N . GLY A 1 523 ? -3.447 -17.944 -30.336 1.00 65.31 523 GLY A N 1
ATOM 3887 C CA . GLY A 1 523 ? -4.444 -16.877 -30.197 1.00 65.31 523 GLY A CA 1
ATOM 3888 C C . GLY A 1 523 ? -3.890 -15.699 -29.388 1.00 65.31 523 GLY A C 1
ATOM 3889 O O . GLY A 1 523 ? -3.908 -15.742 -28.158 1.00 65.31 523 GLY A O 1
ATOM 3890 N N . SER A 1 524 ? -3.399 -14.673 -30.089 1.00 70.88 524 SER A N 1
ATOM 3891 C CA . SER A 1 524 ? -2.716 -13.498 -29.537 1.00 70.88 524 SER A CA 1
ATOM 3892 C C . SER A 1 524 ? -3.531 -12.212 -29.730 1.00 70.88 524 SER A C 1
ATOM 3894 O O . SER A 1 524 ? -4.338 -12.097 -30.662 1.00 70.88 524 SER A O 1
ATOM 3896 N N . LEU A 1 525 ? -3.328 -11.241 -28.837 1.00 79.62 525 LEU A N 1
ATOM 3897 C CA . LEU A 1 525 ? -3.892 -9.895 -28.904 1.00 79.62 525 LEU A CA 1
ATOM 3898 C C . LEU A 1 525 ? -2.743 -8.894 -29.020 1.00 79.62 525 LEU A C 1
ATOM 3900 O O . LEU A 1 525 ? -1.923 -8.785 -28.118 1.00 79.62 525 LEU A O 1
ATOM 3904 N N . ILE A 1 526 ? -2.734 -8.131 -30.107 1.00 79.56 526 ILE A N 1
ATOM 3905 C CA . ILE A 1 526 ? -1.748 -7.084 -30.365 1.00 79.56 526 ILE A CA 1
ATOM 3906 C C . ILE A 1 526 ? -2.213 -5.809 -29.675 1.00 79.56 526 ILE A C 1
ATOM 3908 O O . ILE A 1 526 ? -3.300 -5.316 -29.992 1.00 79.56 526 ILE A O 1
ATOM 3912 N N . ILE A 1 527 ? -1.384 -5.260 -28.791 1.00 80.56 527 ILE A N 1
ATOM 3913 C CA . ILE A 1 527 ? -1.603 -3.984 -28.105 1.00 80.56 527 ILE A CA 1
ATOM 3914 C C . ILE A 1 527 ? -0.529 -3.009 -28.597 1.00 80.56 527 ILE A C 1
ATOM 3916 O O . ILE A 1 527 ? 0.656 -3.304 -28.502 1.00 80.56 527 ILE A O 1
ATOM 3920 N N . ALA A 1 528 ? -0.927 -1.865 -29.155 1.00 77.94 528 ALA A N 1
ATOM 3921 C CA . ALA A 1 528 ? 0.012 -0.865 -29.668 1.00 77.94 528 ALA A CA 1
ATOM 3922 C C . ALA A 1 528 ? -0.352 0.541 -29.180 1.00 77.94 528 ALA A C 1
ATOM 3924 O O . ALA A 1 528 ? -1.417 1.062 -29.528 1.00 77.94 528 ALA A O 1
ATOM 3925 N N . GLU A 1 529 ? 0.535 1.148 -28.393 1.00 77.06 529 GLU A N 1
ATOM 3926 C CA . GLU A 1 529 ? 0.413 2.521 -27.890 1.00 77.06 529 GLU A CA 1
ATOM 3927 C C . GLU A 1 529 ? 0.563 3.536 -29.028 1.00 77.06 529 GLU A C 1
ATOM 3929 O O . GLU A 1 529 ? 1.429 3.383 -29.891 1.00 77.06 529 GLU A O 1
ATOM 3934 N N . THR A 1 530 ? -0.277 4.578 -29.068 1.00 66.06 530 THR A N 1
ATOM 3935 C CA . THR A 1 530 ? -0.253 5.532 -30.195 1.00 66.06 530 THR A CA 1
ATOM 3936 C C . THR A 1 530 ? 0.930 6.508 -30.175 1.00 66.06 530 THR A C 1
ATOM 3938 O O . THR A 1 530 ? 1.230 7.095 -31.215 1.00 66.06 530 THR A O 1
ATOM 3941 N N . SER A 1 531 ? 1.617 6.648 -29.038 1.00 62.72 531 SER A N 1
ATOM 3942 C CA . SER A 1 531 ? 2.697 7.626 -28.785 1.00 62.72 531 SER A CA 1
ATOM 3943 C C . SER A 1 531 ? 3.957 7.016 -28.150 1.00 62.72 531 SER A C 1
ATOM 3945 O O . SER A 1 531 ? 4.875 7.751 -27.798 1.00 62.72 531 SER A O 1
ATOM 3947 N N . GLY A 1 532 ? 4.030 5.685 -28.021 1.00 56.41 532 GLY A N 1
ATOM 3948 C CA . GLY A 1 532 ? 5.132 4.976 -27.348 1.00 56.41 532 GLY A CA 1
ATOM 3949 C C . GLY A 1 532 ? 5.035 4.918 -25.815 1.00 56.41 532 GLY A C 1
ATOM 3950 O O . GLY A 1 532 ? 5.926 4.361 -25.184 1.00 56.41 532 GLY A O 1
ATOM 3951 N N . SER A 1 533 ? 3.981 5.509 -25.249 1.00 67.12 533 SER A N 1
ATOM 3952 C CA . SER A 1 533 ? 3.531 5.400 -23.858 1.00 67.12 533 SER A CA 1
ATOM 3953 C C . SER A 1 533 ? 2.037 5.747 -23.815 1.00 67.12 533 SER A C 1
ATOM 3955 O O . SER A 1 533 ? 1.546 6.407 -24.739 1.00 67.12 533 SER A O 1
ATOM 3957 N N . THR A 1 534 ? 1.332 5.308 -22.769 1.00 76.12 534 THR A N 1
ATOM 3958 C CA . THR A 1 534 ? -0.046 5.706 -22.457 1.00 76.12 534 THR A CA 1
ATOM 3959 C C . THR A 1 534 ? -0.036 6.639 -21.246 1.00 76.12 534 THR A C 1
ATOM 3961 O O . THR A 1 534 ? 0.018 6.179 -20.102 1.00 76.12 534 THR A O 1
ATOM 3964 N N . ASP A 1 535 ? -0.105 7.948 -21.488 1.00 79.31 535 ASP A N 1
ATOM 3965 C CA . ASP A 1 535 ? 0.076 8.987 -20.466 1.00 79.31 535 ASP A CA 1
ATOM 3966 C C . ASP A 1 535 ? -1.201 9.814 -20.263 1.00 79.31 535 ASP A C 1
ATOM 3968 O O . ASP A 1 535 ? -1.646 10.551 -21.140 1.00 79.31 535 ASP A O 1
ATOM 3972 N N . VAL A 1 536 ? -1.798 9.741 -19.073 1.00 76.12 536 VAL A N 1
ATOM 3973 C CA . VAL A 1 536 ? -3.036 10.460 -18.733 1.00 76.12 536 VAL A CA 1
ATOM 3974 C C . VAL A 1 536 ? -2.839 11.373 -17.525 1.00 76.12 536 VAL A C 1
ATOM 3976 O O . VAL A 1 536 ? -1.984 11.150 -16.670 1.00 76.12 536 VAL A O 1
ATOM 3979 N N . THR A 1 537 ? -3.639 12.435 -17.443 1.00 71.88 537 THR A N 1
ATOM 3980 C CA . THR A 1 537 ? -3.647 13.360 -16.296 1.00 71.88 537 THR A CA 1
ATOM 3981 C C . THR A 1 537 ? -5.010 13.322 -15.623 1.00 71.88 537 THR A C 1
ATOM 3983 O O . THR A 1 537 ? -6.035 13.362 -16.312 1.00 71.88 537 THR A O 1
ATOM 3986 N N . GLU A 1 538 ? -5.029 13.275 -14.292 1.00 64.19 538 GLU A N 1
ATOM 3987 C CA . GLU A 1 538 ? -6.243 13.442 -13.493 1.00 64.19 538 GLU A CA 1
ATOM 3988 C C . GLU A 1 538 ? -6.796 14.849 -13.772 1.00 64.19 538 GLU A C 1
ATOM 3990 O O . GLU A 1 538 ? -6.171 15.870 -13.528 1.00 64.19 538 GLU A O 1
ATOM 3995 N N . ASN A 1 539 ? -7.872 14.909 -14.548 1.00 59.38 539 ASN A N 1
ATOM 3996 C CA . ASN A 1 539 ? -8.550 16.148 -14.958 1.00 59.38 539 ASN A CA 1
ATOM 3997 C C . ASN A 1 539 ? -10.004 15.859 -15.368 1.00 59.38 539 ASN A C 1
ATOM 3999 O O . ASN A 1 539 ? -10.698 16.701 -15.949 1.00 59.38 539 ASN A O 1
ATOM 4003 N N . PHE A 1 540 ? -10.481 14.638 -15.107 1.00 52.41 540 PHE A N 1
ATOM 4004 C CA . PHE A 1 540 ? -11.853 14.211 -15.350 1.00 52.41 540 PHE A CA 1
ATOM 4005 C C . PHE A 1 540 ? -12.779 14.783 -14.270 1.00 52.41 540 PHE A C 1
ATOM 4007 O O . PHE A 1 540 ? -13.348 14.046 -13.467 1.00 52.41 540 PHE A O 1
ATOM 4014 N N . ALA A 1 541 ? -12.925 16.108 -14.245 1.00 41.00 541 ALA A N 1
ATOM 4015 C CA . ALA A 1 541 ? -13.774 16.794 -13.284 1.00 41.00 541 ALA A CA 1
ATOM 4016 C C . ALA A 1 541 ? -15.163 16.147 -13.243 1.00 41.00 541 ALA A C 1
ATOM 4018 O O . ALA A 1 541 ? -15.785 15.909 -14.283 1.00 41.00 541 ALA A O 1
ATOM 4019 N N . GLY A 1 542 ? -15.665 15.893 -12.032 1.00 43.19 542 GLY A N 1
ATOM 4020 C CA . GLY A 1 542 ? -17.049 15.503 -11.792 1.00 43.19 542 GLY A CA 1
ATOM 4021 C C . GLY A 1 542 ? -18.001 16.528 -12.404 1.00 43.19 542 GLY A C 1
ATOM 4022 O O . GLY A 1 542 ? -18.343 17.532 -11.780 1.00 43.19 542 GLY A O 1
ATOM 4023 N N . VAL A 1 543 ? -18.413 16.286 -13.647 1.00 37.06 543 VAL A N 1
ATOM 4024 C CA . VAL A 1 543 ? -19.359 17.140 -14.352 1.00 37.06 543 VAL A CA 1
ATOM 4025 C C . VAL A 1 543 ? -20.698 17.056 -13.609 1.00 37.06 543 VAL A C 1
ATOM 4027 O O . VAL A 1 543 ? -21.194 15.946 -13.392 1.00 37.06 543 VAL A O 1
ATOM 4030 N N . PRO A 1 544 ? -21.304 18.187 -13.200 1.00 34.19 544 PRO A N 1
ATOM 4031 C CA . PRO A 1 544 ? -22.644 18.185 -12.624 1.00 34.19 544 PRO A CA 1
ATOM 4032 C C . PRO A 1 544 ? -23.601 17.438 -13.557 1.00 34.19 544 PRO A C 1
ATOM 4034 O O . PRO A 1 544 ? -23.561 17.647 -14.770 1.00 34.19 544 PRO A O 1
ATOM 4037 N N . SER A 1 545 ? -24.459 16.567 -13.016 1.00 31.38 545 SER A N 1
ATOM 4038 C CA . SER A 1 545 ? -25.373 15.758 -13.830 1.00 31.38 545 SER A CA 1
ATOM 4039 C C . SER A 1 545 ? -26.214 16.655 -14.753 1.00 31.38 545 SER A C 1
ATOM 4041 O O . SER A 1 545 ? -27.127 17.336 -14.283 1.00 31.38 545 SER A O 1
ATOM 4043 N N . GLY A 1 546 ? -25.903 16.671 -16.055 1.00 34.06 546 GLY A N 1
ATOM 4044 C CA . GLY A 1 546 ? -26.679 17.395 -17.069 1.00 34.06 546 GLY A CA 1
ATOM 4045 C C . GLY A 1 546 ? -25.889 18.178 -18.124 1.00 34.06 546 GLY A C 1
ATOM 4046 O O . GLY A 1 546 ? -26.479 18.528 -19.143 1.00 34.06 546 GLY A O 1
ATOM 4047 N N . SER A 1 547 ? -24.586 18.425 -17.955 1.00 35.38 547 SER A N 1
ATOM 4048 C CA . SER A 1 547 ? -23.730 18.956 -19.030 1.00 35.38 547 SER A CA 1
ATOM 4049 C C . SER A 1 547 ? -22.811 17.859 -19.578 1.00 35.38 547 SER A C 1
ATOM 4051 O O . SER A 1 547 ? -22.332 17.012 -18.837 1.00 35.38 547 SER A O 1
ATOM 4053 N N . ASN A 1 548 ? -22.598 17.832 -20.897 1.00 42.88 548 ASN A N 1
ATOM 4054 C CA . ASN A 1 548 ? -21.759 16.837 -21.576 1.00 42.88 548 ASN A CA 1
ATOM 4055 C C . ASN A 1 548 ? -20.593 17.555 -22.291 1.00 42.88 548 ASN A C 1
ATOM 4057 O O . ASN A 1 548 ? -20.616 17.671 -23.517 1.00 42.88 548 ASN A O 1
ATOM 4061 N N . PRO A 1 549 ? -19.645 18.165 -21.550 1.00 48.19 549 PRO A N 1
ATOM 4062 C CA . PRO A 1 549 ? -18.539 18.901 -22.151 1.00 48.19 549 PRO A CA 1
ATOM 4063 C C . PRO A 1 549 ? -17.568 17.947 -22.865 1.00 48.19 549 PRO A C 1
ATOM 4065 O O . PRO A 1 549 ? -17.337 16.825 -22.412 1.00 48.19 549 PRO A O 1
ATOM 4068 N N . ILE A 1 550 ? -17.001 18.404 -23.984 1.00 49.25 550 ILE A N 1
ATOM 4069 C CA . ILE A 1 550 ? -15.872 17.745 -24.655 1.00 49.25 550 ILE A CA 1
ATOM 4070 C C . ILE A 1 550 ? -14.656 17.905 -23.738 1.00 49.25 550 ILE A C 1
ATOM 4072 O O . ILE A 1 550 ? -14.330 19.027 -23.345 1.00 49.25 550 ILE A O 1
ATOM 4076 N N . LEU A 1 551 ? -14.025 16.794 -23.361 1.00 50.31 551 LEU A N 1
ATOM 4077 C CA . LEU A 1 551 ? -12.842 16.807 -22.500 1.00 50.31 551 LEU A CA 1
ATOM 4078 C C . LEU A 1 551 ? -11.624 17.345 -23.279 1.00 50.31 551 LEU A C 1
ATOM 4080 O O . LEU A 1 551 ? -11.540 17.118 -24.489 1.00 50.31 551 LEU A O 1
ATOM 4084 N N . PRO A 1 552 ? -10.676 18.052 -22.635 1.00 55.38 552 PRO A N 1
ATOM 4085 C CA . PRO A 1 552 ? -9.470 18.516 -23.315 1.00 55.38 552 PRO A CA 1
ATOM 4086 C C . PRO A 1 552 ? -8.640 17.312 -23.776 1.00 55.38 552 PRO A C 1
ATOM 4088 O O . PRO A 1 552 ? -8.302 16.458 -22.960 1.00 55.38 552 PRO A O 1
ATOM 4091 N N . SER A 1 553 ? -8.261 17.252 -25.058 1.00 53.19 553 SER A N 1
ATOM 4092 C CA . SER A 1 553 ? -7.497 16.111 -25.594 1.00 53.19 553 SER A CA 1
ATOM 4093 C C . SER A 1 553 ? -6.133 15.921 -24.924 1.00 53.19 553 SER A C 1
ATOM 4095 O O . SER A 1 553 ? -5.582 14.838 -24.997 1.00 53.19 553 SER A O 1
ATOM 4097 N N . ALA A 1 554 ? -5.595 16.958 -24.276 1.00 54.25 554 ALA A N 1
ATOM 4098 C CA . ALA A 1 554 ? -4.308 16.928 -23.580 1.00 54.25 554 ALA A CA 1
ATOM 4099 C C . ALA A 1 554 ? -4.320 16.134 -22.256 1.00 54.25 554 ALA A C 1
ATOM 4101 O O . ALA A 1 554 ? -3.264 15.942 -21.670 1.00 54.25 554 ALA A O 1
ATOM 4102 N N . ALA A 1 555 ? -5.493 15.715 -21.765 1.00 60.78 555 ALA A N 1
ATOM 4103 C CA . ALA A 1 555 ? -5.635 14.905 -20.549 1.00 60.78 555 ALA A CA 1
ATOM 4104 C C . ALA A 1 555 ? -5.973 13.428 -20.837 1.00 60.78 555 ALA A C 1
ATOM 4106 O O . ALA A 1 555 ? -6.115 12.635 -19.905 1.00 60.78 555 ALA A O 1
ATOM 4107 N N . LEU A 1 556 ? -6.150 13.076 -22.114 1.00 75.19 556 LEU A N 1
ATOM 4108 C CA . LEU A 1 556 ? -6.512 11.743 -22.585 1.00 75.19 556 LEU A CA 1
ATOM 4109 C C . LEU A 1 556 ? -5.366 11.170 -23.409 1.00 75.19 556 LEU A C 1
ATOM 4111 O O . LEU A 1 556 ? -4.691 11.914 -24.115 1.00 75.19 556 LEU A O 1
ATOM 4115 N N . ASP A 1 557 ? -5.254 9.850 -23.418 1.00 79.81 557 ASP A N 1
ATOM 4116 C CA . ASP A 1 557 ? -4.386 9.147 -24.360 1.00 79.81 557 ASP A CA 1
ATOM 4117 C C . ASP A 1 557 ? -5.109 7.937 -24.955 1.00 79.81 557 ASP A C 1
ATOM 4119 O O . ASP A 1 557 ? -6.246 7.615 -24.586 1.00 79.81 557 ASP A O 1
ATOM 4123 N N . SER A 1 558 ? -4.498 7.279 -25.932 1.00 81.25 558 SER A N 1
ATOM 4124 C CA . SER A 1 558 ? -5.065 6.107 -26.572 1.00 81.25 558 SER A CA 1
ATOM 4125 C C . SER A 1 558 ? -4.038 5.034 -26.895 1.00 81.25 558 SER A C 1
ATOM 4127 O O . SER A 1 558 ? -2.835 5.248 -26.953 1.00 81.25 558 SER A O 1
ATOM 4129 N N . TYR A 1 559 ? -4.553 3.845 -27.155 1.00 84.94 559 TYR A N 1
ATOM 4130 C CA . TYR A 1 559 ? -3.804 2.759 -27.764 1.00 84.94 559 TYR A CA 1
ATOM 4131 C C . TYR A 1 559 ? -4.745 1.976 -28.677 1.00 84.94 559 TYR A C 1
ATOM 4133 O O . TYR A 1 559 ? -5.954 2.225 -28.722 1.00 84.94 559 TYR A O 1
ATOM 4141 N N . THR A 1 560 ? -4.209 1.039 -29.449 1.00 84.19 560 THR A N 1
ATOM 4142 C CA . THR A 1 560 ? -5.003 0.194 -30.342 1.00 84.19 560 THR A CA 1
ATOM 4143 C C . THR A 1 560 ? -4.888 -1.275 -29.982 1.00 84.19 560 THR A C 1
ATOM 4145 O O . THR A 1 560 ? -3.841 -1.728 -29.526 1.00 84.19 560 THR A O 1
ATOM 4148 N N . ILE A 1 561 ? -5.975 -2.014 -30.210 1.00 85.44 561 ILE A N 1
ATOM 4149 C CA . ILE A 1 561 ? -6.026 -3.470 -30.081 1.00 85.44 561 ILE A CA 1
ATOM 4150 C C . ILE A 1 561 ? -6.483 -4.130 -31.383 1.00 85.44 561 ILE A C 1
ATOM 4152 O O . ILE A 1 561 ? -7.371 -3.617 -32.070 1.00 85.44 561 ILE A O 1
ATOM 4156 N N . ARG A 1 562 ? -5.903 -5.283 -31.718 1.00 86.81 562 ARG A N 1
ATOM 4157 C CA . ARG A 1 562 ? -6.370 -6.193 -32.784 1.00 86.81 562 ARG A CA 1
ATOM 4158 C C . ARG A 1 562 ? -5.947 -7.631 -32.483 1.00 86.81 562 ARG A C 1
ATOM 4160 O O . ARG A 1 562 ? -5.042 -7.831 -31.680 1.00 86.81 562 ARG A O 1
ATOM 4167 N N . LEU A 1 563 ? -6.567 -8.625 -33.115 1.00 82.12 563 LEU A N 1
ATOM 4168 C CA . LEU A 1 563 ? -6.106 -10.011 -32.987 1.00 82.12 563 LEU A CA 1
ATOM 4169 C C . LEU A 1 563 ? -4.863 -10.245 -33.855 1.00 82.12 563 LEU A C 1
ATOM 4171 O O . LEU A 1 563 ? -4.751 -9.672 -34.940 1.00 82.12 563 LEU A O 1
ATOM 4175 N N . GLY A 1 564 ? -3.948 -11.084 -33.364 1.00 73.44 564 GLY A N 1
ATOM 4176 C CA . GLY A 1 564 ? -2.759 -11.520 -34.105 1.00 73.44 564 GLY A CA 1
ATOM 4177 C C . GLY A 1 564 ? -3.061 -12.536 -35.206 1.00 73.44 564 GLY A C 1
ATOM 4178 O O . GLY A 1 564 ? -2.366 -12.559 -36.213 1.00 73.44 564 GLY A O 1
ATOM 4179 N N . THR A 1 565 ? -4.159 -13.282 -35.067 1.00 76.12 565 THR A N 1
ATOM 4180 C CA . THR A 1 565 ? -4.557 -14.377 -35.962 1.00 76.12 565 THR A CA 1
ATOM 4181 C C . THR A 1 565 ? -6.026 -14.247 -36.353 1.00 76.12 565 THR A C 1
ATOM 4183 O O . THR A 1 565 ? -6.858 -13.732 -35.598 1.00 76.12 565 THR A O 1
ATOM 4186 N N . ALA A 1 566 ? -6.379 -14.755 -37.535 1.00 80.62 566 ALA A N 1
ATOM 4187 C CA . ALA A 1 566 ? -7.774 -14.843 -37.951 1.00 80.62 566 ALA A CA 1
ATOM 4188 C C . ALA A 1 566 ? -8.540 -15.830 -37.053 1.00 80.62 566 ALA A C 1
ATOM 4190 O O . ALA A 1 566 ? -8.174 -17.005 -37.006 1.00 80.62 566 ALA A O 1
ATOM 4191 N N . PRO A 1 567 ? -9.627 -15.413 -36.381 1.00 84.62 567 PRO A N 1
ATOM 4192 C CA . PRO A 1 567 ? -10.383 -16.321 -35.545 1.00 84.62 567 PRO A CA 1
ATOM 4193 C C . PRO A 1 567 ? -11.362 -17.148 -36.390 1.00 84.62 567 PRO A C 1
ATOM 4195 O O . PRO A 1 567 ? -11.923 -16.681 -37.380 1.00 84.62 567 PRO A O 1
ATOM 4198 N N . THR A 1 568 ? -11.620 -18.377 -35.967 1.00 82.38 568 THR A N 1
ATOM 4199 C CA . THR A 1 568 ? -12.609 -19.310 -36.531 1.00 82.38 568 THR A CA 1
ATOM 4200 C C . THR A 1 568 ? -14.021 -19.103 -35.969 1.00 82.38 568 THR A C 1
ATOM 4202 O O . THR A 1 568 ? -14.985 -19.695 -36.455 1.00 82.38 568 THR A O 1
ATOM 4205 N N . SER A 1 569 ? -14.172 -18.267 -34.940 1.00 84.75 569 SER A N 1
ATOM 4206 C CA . SER A 1 569 ? -15.442 -17.844 -34.334 1.00 84.75 569 SER A CA 1
ATOM 4207 C C . SER A 1 569 ? -15.307 -16.438 -33.752 1.00 84.75 569 SER A C 1
ATOM 4209 O O . SER A 1 569 ? -14.196 -15.979 -33.521 1.00 84.75 569 SER A O 1
ATOM 4211 N N . ASP A 1 570 ? -16.415 -15.749 -33.482 1.00 90.00 570 ASP A N 1
ATOM 4212 C CA . ASP A 1 570 ? -16.361 -14.411 -32.885 1.00 90.00 570 ASP A CA 1
ATOM 4213 C C . ASP A 1 570 ? -15.596 -14.424 -31.549 1.00 90.00 570 ASP A C 1
ATOM 4215 O O . ASP A 1 570 ? -15.818 -15.272 -30.679 1.00 90.00 570 ASP A O 1
ATOM 4219 N N . VAL A 1 571 ? -14.688 -13.467 -31.388 1.00 86.88 571 VAL A N 1
ATOM 4220 C CA . VAL A 1 571 ? -13.872 -13.263 -30.192 1.00 86.88 571 VAL A CA 1
ATOM 4221 C C . VAL A 1 571 ? -14.311 -11.967 -29.537 1.00 86.88 571 VAL A C 1
ATOM 4223 O O . VAL A 1 571 ? -14.183 -10.890 -30.118 1.00 86.88 571 VAL A O 1
ATOM 4226 N N . THR A 1 572 ? -14.822 -12.052 -28.314 1.00 89.06 572 THR A N 1
ATOM 4227 C CA . THR A 1 572 ? -15.122 -10.866 -27.509 1.00 89.06 572 THR A CA 1
ATOM 4228 C C . THR A 1 572 ? -13.930 -10.579 -26.615 1.00 89.06 572 THR A C 1
ATOM 4230 O O . THR A 1 572 ? -13.680 -11.326 -25.672 1.00 89.06 572 THR A O 1
ATOM 4233 N N . VAL A 1 573 ? -13.191 -9.516 -26.928 1.00 86.56 573 VAL A N 1
ATOM 4234 C CA . VAL A 1 573 ? -12.089 -9.010 -26.110 1.00 86.56 573 VAL A CA 1
ATOM 4235 C C . VAL A 1 573 ? -12.646 -8.032 -25.086 1.00 86.56 573 VAL A C 1
ATOM 4237 O O . VAL A 1 573 ? -13.239 -7.015 -25.444 1.00 86.56 573 VAL A O 1
ATOM 4240 N N . THR A 1 574 ? -12.439 -8.331 -23.813 1.00 84.19 574 THR A N 1
ATOM 4241 C CA . THR A 1 574 ? -12.739 -7.454 -22.689 1.00 84.19 574 THR A CA 1
ATOM 4242 C C . THR A 1 574 ? -11.495 -6.654 -22.327 1.00 84.19 574 THR A C 1
ATOM 4244 O O . THR A 1 574 ? -10.450 -7.231 -22.025 1.00 84.19 574 THR A O 1
ATOM 4247 N N . VAL A 1 575 ? -11.635 -5.331 -22.329 1.00 84.94 575 VAL A N 1
ATOM 4248 C CA . VAL A 1 575 ? -10.648 -4.361 -21.853 1.00 84.94 575 VAL A CA 1
ATOM 4249 C C . VAL A 1 575 ? -11.088 -3.883 -20.481 1.00 84.94 575 VAL A C 1
ATOM 4251 O O . VAL A 1 575 ? -12.095 -3.183 -20.348 1.00 84.94 575 VAL A O 1
ATOM 4254 N N . ALA A 1 576 ? -10.322 -4.253 -19.466 1.00 77.38 576 ALA A N 1
ATOM 4255 C CA . ALA A 1 576 ? -10.616 -3.933 -18.084 1.00 77.38 576 ALA A CA 1
ATOM 4256 C C . ALA A 1 576 ? -9.406 -3.228 -17.467 1.00 77.38 576 ALA A C 1
ATOM 4258 O O . ALA A 1 576 ? -8.417 -3.891 -17.141 1.00 77.38 576 ALA A O 1
ATOM 4259 N N . PRO A 1 577 ? -9.462 -1.896 -17.288 1.00 78.38 577 PRO A N 1
ATOM 4260 C CA . PRO A 1 577 ? -8.584 -1.206 -16.362 1.00 78.38 577 PRO A CA 1
ATOM 4261 C C . PRO A 1 577 ? -8.475 -1.962 -15.050 1.00 78.38 577 PRO A C 1
ATOM 4263 O O . PRO A 1 577 ? -9.473 -2.445 -14.500 1.00 78.38 577 PRO A O 1
ATOM 4266 N N . GLU A 1 578 ? -7.251 -2.079 -14.556 1.00 61.34 578 GLU A N 1
ATOM 4267 C CA . GLU A 1 578 ? -7.004 -2.625 -13.248 1.00 61.34 578 GLU A CA 1
ATOM 4268 C C . GLU A 1 578 ? -7.778 -1.763 -12.256 1.00 61.34 578 GLU A C 1
ATOM 4270 O O . GLU A 1 578 ? -7.569 -0.560 -12.093 1.00 61.34 578 GLU A O 1
ATOM 4275 N N . ARG A 1 579 ? -8.772 -2.386 -11.625 1.00 53.22 579 ARG A N 1
ATOM 4276 C CA . ARG A 1 579 ? -9.465 -1.777 -10.501 1.00 53.22 579 ARG A CA 1
ATOM 4277 C C . ARG A 1 579 ? -8.427 -1.663 -9.417 1.00 53.22 579 ARG A C 1
ATOM 4279 O O . ARG A 1 579 ? -8.107 -2.671 -8.788 1.00 53.22 579 ARG A O 1
ATOM 4286 N N . ASN A 1 580 ? -7.886 -0.463 -9.280 1.00 38.50 580 ASN A N 1
ATOM 4287 C CA . ASN A 1 580 ? -6.732 -0.218 -8.459 1.00 38.50 580 ASN A CA 1
ATOM 4288 C C . ASN A 1 580 ? -6.861 -0.932 -7.095 1.00 38.50 580 ASN A C 1
ATOM 4290 O O . ASN A 1 580 ? -7.720 -0.575 -6.277 1.00 38.50 580 ASN A O 1
ATOM 4294 N N . PRO A 1 581 ? -6.011 -1.940 -6.819 1.00 33.59 581 PRO A N 1
ATOM 4295 C CA . PRO A 1 581 ? -5.907 -2.531 -5.499 1.00 33.59 581 PRO A CA 1
ATOM 4296 C C . PRO A 1 581 ? -5.409 -1.516 -4.473 1.00 33.59 581 PRO A C 1
ATOM 4298 O O . PRO A 1 581 ? -5.584 -1.769 -3.290 1.00 33.59 581 PRO A O 1
ATOM 4301 N N . SER A 1 582 ? -4.809 -0.397 -4.891 1.00 31.89 582 SER A N 1
ATOM 4302 C CA . SER A 1 582 ? -4.178 0.625 -4.050 1.00 31.89 582 SER A CA 1
ATOM 4303 C C . SER A 1 582 ? -5.114 1.727 -3.521 1.00 31.89 582 SER A C 1
ATOM 4305 O O . SER A 1 582 ? -4.716 2.475 -2.628 1.00 31.89 582 SER A O 1
ATOM 4307 N N . LYS A 1 583 ? -6.417 1.692 -3.853 1.00 40.16 583 LYS A N 1
ATOM 4308 C CA . LYS A 1 583 ? -7.492 2.243 -2.987 1.00 40.16 583 LYS A CA 1
ATOM 4309 C C . LYS A 1 583 ? -8.087 1.206 -2.022 1.00 40.16 583 LYS A C 1
ATOM 4311 O O . LYS A 1 583 ? -9.096 1.439 -1.358 1.00 40.16 583 LYS A O 1
ATOM 4316 N N . THR A 1 584 ? -7.371 0.102 -1.820 1.00 31.14 584 THR A N 1
ATOM 4317 C CA . THR A 1 584 ? -7.189 -0.488 -0.490 1.00 31.14 584 THR A CA 1
ATOM 4318 C C . THR A 1 584 ? -5.706 -0.389 -0.147 1.00 31.14 584 THR A C 1
ATOM 4320 O O . THR A 1 584 ? -4.865 -0.744 -0.956 1.00 31.14 584 THR A O 1
ATOM 4323 N N . SER A 1 585 ? -5.336 0.144 1.019 1.00 30.53 585 SER A N 1
ATOM 4324 C CA . SER A 1 585 ? -3.920 0.428 1.303 1.00 30.53 585 SER A CA 1
ATOM 4325 C C . SER A 1 585 ? -3.016 -0.796 1.074 1.00 30.53 585 SER A C 1
ATOM 4327 O O . SER A 1 585 ? -3.470 -1.934 1.208 1.00 30.53 585 SER A O 1
ATOM 4329 N N . LEU A 1 586 ? -1.722 -0.582 0.810 1.00 30.92 586 LEU A N 1
ATOM 4330 C CA . LEU A 1 586 ? -0.689 -1.629 0.701 1.00 30.92 586 LEU A CA 1
ATOM 4331 C C . LEU A 1 586 ? -0.631 -2.601 1.910 1.00 30.92 586 LEU A C 1
ATOM 4333 O O . LEU A 1 586 ? -0.005 -3.655 1.831 1.00 30.92 586 LEU A O 1
ATOM 4337 N N . TRP A 1 587 ? -1.356 -2.332 3.003 1.00 33.34 587 TRP A N 1
ATOM 4338 C CA . TRP A 1 587 ? -1.548 -3.264 4.123 1.00 33.34 587 TRP A CA 1
ATOM 4339 C C . TRP A 1 587 ? -2.636 -4.321 3.880 1.00 33.34 587 TRP A C 1
ATOM 4341 O O . TRP A 1 587 ? -2.670 -5.339 4.568 1.00 33.34 587 TRP A O 1
ATOM 4351 N N . SER A 1 588 ? -3.503 -4.150 2.885 1.00 34.38 588 SER A N 1
ATOM 4352 C CA . SER A 1 588 ? -4.633 -5.047 2.610 1.00 34.38 588 SER A CA 1
ATOM 4353 C C . SER A 1 588 ? -4.233 -6.422 2.062 1.00 34.38 588 SER A C 1
ATOM 4355 O O . SER A 1 588 ? -4.935 -7.400 2.322 1.00 34.38 588 SER A O 1
ATOM 4357 N N . LYS A 1 589 ? -3.064 -6.549 1.415 1.00 34.12 589 LYS A N 1
ATOM 4358 C CA . LYS A 1 589 ? -2.515 -7.849 0.976 1.00 34.12 589 LYS A CA 1
ATOM 4359 C C . LYS A 1 589 ? -1.566 -8.513 1.986 1.00 34.12 589 LYS A C 1
ATOM 4361 O O . LYS A 1 589 ? -1.217 -9.677 1.799 1.00 34.12 589 LYS A O 1
ATOM 4366 N N . GLN A 1 590 ? -1.201 -7.856 3.095 1.00 32.72 590 GLN A N 1
ATOM 4367 C CA . GLN A 1 590 ? -0.338 -8.468 4.120 1.00 32.72 590 GLN A CA 1
ATOM 4368 C C . GLN A 1 590 ? -0.846 -8.393 5.571 1.00 32.72 590 GLN A C 1
ATOM 4370 O O . GLN A 1 590 ? -0.355 -9.167 6.382 1.00 32.72 590 GLN A O 1
ATOM 4375 N N . ALA A 1 591 ? -1.871 -7.633 5.942 1.00 32.03 591 ALA A N 1
ATOM 4376 C CA . ALA A 1 591 ? -2.362 -7.610 7.322 1.00 32.03 591 ALA A CA 1
ATOM 4377 C C . ALA A 1 591 ? -3.897 -7.527 7.390 1.00 32.03 591 ALA A C 1
ATOM 4379 O O . ALA A 1 591 ? -4.496 -6.466 7.295 1.00 32.03 591 ALA A O 1
ATOM 4380 N N . GLY A 1 592 ? -4.542 -8.680 7.600 1.00 36.50 592 GLY A N 1
ATOM 4381 C CA . GLY A 1 592 ? -5.767 -8.770 8.405 1.00 36.50 592 GLY A CA 1
ATOM 4382 C C . GLY A 1 592 ? -7.055 -8.090 7.923 1.00 36.50 592 GLY A C 1
ATOM 4383 O O . GLY A 1 592 ? -7.912 -7.853 8.770 1.00 36.50 592 GLY A O 1
ATOM 4384 N N . TYR A 1 593 ? -7.261 -7.831 6.630 1.00 27.95 593 TYR A N 1
ATOM 4385 C CA . TYR A 1 593 ? -8.604 -7.492 6.145 1.00 27.95 593 TYR A CA 1
ATOM 4386 C C . TYR A 1 593 ? -9.478 -8.748 6.024 1.00 27.95 593 TYR A C 1
ATOM 4388 O O . TYR A 1 593 ? -9.133 -9.696 5.322 1.00 27.95 593 TYR A O 1
ATOM 4396 N N . PHE A 1 594 ? -10.640 -8.729 6.678 1.00 35.78 594 PHE A N 1
ATOM 4397 C CA . PHE A 1 594 ? -11.774 -9.582 6.335 1.00 35.78 594 PHE A CA 1
ATOM 4398 C C . PHE A 1 594 ? -12.877 -8.691 5.769 1.00 35.78 594 PHE A C 1
ATOM 4400 O O . PHE A 1 594 ? -13.446 -7.858 6.476 1.00 35.78 594 PHE A O 1
ATOM 4407 N N . LEU A 1 595 ? -13.169 -8.876 4.483 1.00 26.45 595 LEU A N 1
ATOM 4408 C CA . LEU A 1 595 ? -14.434 -8.468 3.890 1.00 26.45 595 LEU A CA 1
ATOM 4409 C C . LEU A 1 595 ? -15.527 -9.348 4.503 1.00 26.45 595 LEU A C 1
ATOM 4411 O O . LEU A 1 595 ? -15.611 -10.538 4.215 1.00 26.45 595 LEU A O 1
ATOM 4415 N N . GLY A 1 596 ? -16.338 -8.764 5.376 1.00 30.17 596 GLY A N 1
ATOM 4416 C CA . GLY A 1 596 ? -17.661 -9.282 5.685 1.00 30.17 596 GLY A CA 1
ATOM 4417 C C . GLY A 1 596 ? -18.674 -8.575 4.797 1.00 30.17 596 GLY A C 1
ATOM 4418 O O . GLY A 1 596 ? -19.332 -7.654 5.269 1.00 30.17 596 GLY A O 1
ATOM 4419 N N . ASP A 1 597 ? -18.775 -8.983 3.533 1.00 35.06 597 ASP A N 1
ATOM 4420 C CA . ASP A 1 597 ? -20.020 -8.825 2.782 1.00 35.06 597 ASP A CA 1
ATOM 4421 C C . ASP A 1 597 ? -20.559 -10.212 2.431 1.00 35.06 597 ASP A C 1
ATOM 4423 O O . ASP A 1 597 ? -20.139 -10.850 1.472 1.00 35.06 597 ASP A O 1
ATOM 4427 N N . MET A 1 598 ? -21.379 -10.697 3.359 1.00 28.11 598 MET A N 1
ATOM 4428 C CA . MET A 1 598 ? -22.277 -11.851 3.377 1.00 28.11 598 MET A CA 1
ATOM 4429 C C . MET A 1 598 ? -23.725 -11.384 3.526 1.00 28.11 598 MET A C 1
ATOM 4431 O O . MET A 1 598 ? -24.280 -11.757 4.550 1.00 28.11 598 MET A O 1
ATOM 4435 N N . ASN A 1 599 ? -24.254 -10.521 2.636 1.00 35.03 599 ASN A N 1
ATOM 4436 C CA . ASN A 1 599 ? -25.670 -10.129 2.434 1.00 35.03 599 ASN A CA 1
ATOM 4437 C C . ASN A 1 599 ? -26.630 -10.466 3.589 1.00 35.03 599 ASN A C 1
ATOM 4439 O O . ASN A 1 599 ? -26.837 -11.645 3.856 1.00 35.03 599 ASN A O 1
ATOM 4443 N N . ASN A 1 600 ? -27.381 -9.528 4.184 1.00 32.66 600 ASN A N 1
ATOM 4444 C CA . ASN A 1 600 ? -28.618 -9.021 3.569 1.00 32.66 600 ASN A CA 1
ATOM 4445 C C . ASN A 1 600 ? -29.279 -7.886 4.400 1.00 32.66 600 ASN A C 1
ATOM 4447 O O . ASN A 1 600 ? -29.558 -8.046 5.583 1.00 32.66 600 ASN A O 1
ATOM 4451 N N . ASN A 1 601 ? -29.625 -6.786 3.717 1.00 36.00 601 ASN A N 1
ATOM 4452 C CA . ASN A 1 601 ? -30.543 -5.706 4.123 1.00 36.00 601 ASN A CA 1
ATOM 4453 C C . ASN A 1 601 ? -30.151 -4.813 5.321 1.00 36.00 601 ASN A C 1
ATOM 4455 O O . ASN A 1 601 ? -30.531 -5.060 6.463 1.00 36.00 601 ASN A O 1
ATOM 4459 N N . ASN A 1 602 ? -29.486 -3.687 5.028 1.00 33.59 602 ASN A N 1
ATOM 4460 C CA . ASN A 1 602 ? -30.086 -2.338 5.099 1.00 33.59 602 ASN A CA 1
ATOM 4461 C C . ASN A 1 602 ? -29.010 -1.261 4.854 1.00 33.59 602 ASN A C 1
ATOM 4463 O O . ASN A 1 602 ? -28.093 -1.108 5.656 1.00 33.59 602 ASN A O 1
ATOM 4467 N N . SER A 1 603 ? -29.172 -0.541 3.737 1.00 36.25 603 SER A N 1
ATOM 4468 C CA . SER A 1 603 ? -28.611 0.778 3.391 1.00 36.25 603 SER A CA 1
ATOM 4469 C C . SER A 1 603 ? -27.181 1.090 3.861 1.00 36.25 603 SER A C 1
ATOM 4471 O O . SER A 1 603 ? -26.948 1.540 4.986 1.00 36.25 603 SER A O 1
ATOM 4473 N N . ASP A 1 604 ? -26.245 0.921 2.930 1.00 35.38 604 ASP A N 1
ATOM 4474 C CA . ASP A 1 604 ? -24.890 1.463 2.964 1.00 35.38 604 ASP A CA 1
ATOM 4475 C C . ASP A 1 604 ? -24.853 2.969 3.269 1.00 35.38 604 ASP A C 1
ATOM 4477 O O . ASP A 1 604 ? -25.618 3.728 2.680 1.00 35.38 604 ASP A O 1
ATOM 4481 N N . GLN A 1 605 ? -23.918 3.372 4.151 1.00 35.66 605 GLN A N 1
ATOM 4482 C CA . GLN A 1 605 ? -22.922 4.454 3.936 1.00 35.66 605 GLN A CA 1
ATOM 4483 C C . GLN A 1 605 ? -22.351 5.145 5.199 1.00 35.66 605 GLN A C 1
ATOM 4485 O O . GLN A 1 605 ? -21.710 6.177 5.062 1.00 35.66 605 GLN A O 1
ATOM 4490 N N . GLN A 1 606 ? -22.458 4.617 6.430 1.00 40.28 606 GLN A N 1
ATOM 4491 C CA . GLN A 1 606 ? -21.815 5.282 7.596 1.00 40.28 606 GLN A CA 1
ATOM 4492 C C . GLN A 1 606 ? -21.225 4.337 8.664 1.00 40.28 606 GLN A C 1
ATOM 4494 O O . GLN A 1 606 ? -21.420 4.537 9.861 1.00 40.28 606 GLN A O 1
ATOM 4499 N N . LYS A 1 607 ? -20.475 3.297 8.274 1.00 42.53 607 LYS A N 1
ATOM 4500 C CA . LYS A 1 607 ? -19.740 2.467 9.252 1.00 42.53 607 LYS A CA 1
ATOM 4501 C C . LYS A 1 607 ? -18.304 2.960 9.407 1.00 42.53 607 LYS A C 1
ATOM 4503 O O . LYS A 1 607 ? -17.506 2.837 8.480 1.00 42.53 607 LYS A O 1
ATOM 4508 N N . GLU A 1 608 ? -17.960 3.463 10.591 1.00 46.78 608 GLU A N 1
ATOM 4509 C CA . GLU A 1 608 ? -16.564 3.683 10.973 1.00 46.78 608 GLU A CA 1
ATOM 4510 C C . GLU A 1 608 ? -15.823 2.339 10.967 1.00 46.78 608 GLU A C 1
ATOM 4512 O O . GLU A 1 608 ? -16.100 1.452 11.779 1.00 46.78 608 GLU A O 1
ATOM 4517 N N . ARG A 1 609 ? -14.906 2.149 10.016 1.00 51.09 609 ARG A N 1
ATOM 4518 C CA . ARG A 1 609 ? -14.115 0.918 9.922 1.00 51.09 609 ARG A CA 1
ATOM 4519 C C . ARG A 1 609 ? -12.942 1.011 10.899 1.00 51.09 609 ARG A C 1
ATOM 4521 O O . ARG A 1 609 ? -11.996 1.754 10.652 1.00 51.09 609 ARG A O 1
ATOM 4528 N N . ILE A 1 610 ? -13.029 0.279 12.010 1.00 55.16 610 ILE A N 1
ATOM 4529 C CA . ILE A 1 610 ? -11.911 0.069 12.941 1.00 55.16 610 ILE A CA 1
ATOM 4530 C C . ILE A 1 610 ? -10.953 -0.952 12.321 1.00 55.16 610 ILE A C 1
ATOM 4532 O O . ILE A 1 610 ? -11.362 -2.073 12.015 1.00 55.16 610 ILE A O 1
ATOM 4536 N N . VAL A 1 611 ? -9.691 -0.570 12.155 1.00 58.81 611 VAL A N 1
ATOM 4537 C CA . VAL A 1 611 ? -8.598 -1.397 11.636 1.00 58.81 611 VAL A CA 1
ATOM 4538 C C . VAL A 1 611 ? -7.690 -1.805 12.792 1.00 58.81 611 VAL A C 1
ATOM 4540 O O . VAL A 1 611 ? -7.349 -0.975 13.631 1.00 58.81 611 VAL A O 1
ATOM 4543 N N . LEU A 1 612 ? -7.297 -3.079 12.854 1.00 63.97 612 LEU A N 1
ATOM 4544 C CA . LEU A 1 612 ? -6.359 -3.591 13.860 1.00 63.97 612 LEU A CA 1
ATOM 4545 C C . LEU A 1 612 ? -4.971 -3.741 13.261 1.00 63.97 612 LEU A C 1
ATOM 4547 O O . LEU A 1 612 ? -4.813 -4.410 12.241 1.00 63.97 612 LEU A O 1
ATOM 4551 N N . ASN A 1 613 ? -3.969 -3.172 13.925 1.00 67.38 613 ASN A N 1
ATOM 4552 C CA . ASN A 1 613 ? -2.584 -3.245 13.494 1.00 67.38 613 ASN A CA 1
ATOM 4553 C C . ASN A 1 613 ? -1.784 -4.202 14.398 1.00 67.38 613 ASN A C 1
ATOM 4555 O O . ASN A 1 613 ? -1.479 -3.930 15.560 1.00 67.38 613 ASN A O 1
ATOM 4559 N N . TYR A 1 614 ? -1.386 -5.333 13.818 1.00 70.19 614 TYR A N 1
ATOM 4560 C CA . TYR A 1 614 ? -0.587 -6.353 14.497 1.00 70.19 614 TYR A CA 1
ATOM 4561 C C . TYR A 1 614 ? 0.916 -6.235 14.218 1.00 70.19 614 TYR A C 1
ATOM 4563 O O . TYR A 1 614 ? 1.672 -7.067 14.716 1.00 70.19 614 TYR A O 1
ATOM 4571 N N . ASP A 1 615 ? 1.368 -5.236 13.460 1.00 68.06 615 ASP A N 1
ATOM 4572 C CA . ASP A 1 615 ? 2.733 -5.145 12.927 1.00 68.06 615 ASP A CA 1
ATOM 4573 C C . ASP A 1 615 ? 3.771 -5.179 14.039 1.00 68.06 615 ASP A C 1
ATOM 4575 O O . ASP A 1 615 ? 4.740 -5.927 13.973 1.00 68.06 615 ASP A O 1
ATOM 4579 N N . PHE A 1 616 ? 3.528 -4.445 15.126 1.00 75.88 616 PHE A N 1
ATOM 4580 C CA . PHE A 1 616 ? 4.403 -4.463 16.295 1.00 75.88 616 PHE A CA 1
ATOM 4581 C C . PHE A 1 616 ? 4.570 -5.879 16.884 1.00 75.88 616 PHE A C 1
ATOM 4583 O O . PHE A 1 616 ? 5.681 -6.292 17.215 1.00 75.88 616 PHE A O 1
ATOM 4590 N N . LEU A 1 617 ? 3.480 -6.643 16.998 1.00 79.06 617 LEU A N 1
ATOM 4591 C CA . LEU A 1 617 ? 3.497 -7.997 17.562 1.00 79.06 617 LEU A CA 1
ATOM 4592 C C . LEU A 1 617 ? 4.062 -9.026 16.572 1.00 79.06 617 LEU A C 1
ATOM 4594 O O . LEU A 1 617 ? 4.745 -9.962 16.986 1.00 79.06 617 LEU A O 1
ATOM 4598 N N . ILE A 1 618 ? 3.811 -8.841 15.274 1.00 78.00 618 ILE A N 1
ATOM 4599 C CA . ILE A 1 618 ? 4.390 -9.642 14.188 1.00 78.00 618 ILE A CA 1
ATOM 4600 C C . ILE A 1 618 ? 5.906 -9.437 14.151 1.00 78.00 618 ILE A C 1
ATOM 4602 O O . ILE A 1 618 ? 6.651 -10.415 14.155 1.00 78.00 618 ILE A O 1
ATOM 4606 N N . ASN A 1 619 ? 6.365 -8.187 14.208 1.00 80.44 619 ASN A N 1
ATOM 4607 C CA . ASN A 1 619 ? 7.782 -7.838 14.258 1.00 80.44 619 ASN A CA 1
ATOM 4608 C C . ASN A 1 619 ? 8.441 -8.384 15.524 1.00 80.44 619 ASN A C 1
ATOM 4610 O O . ASN A 1 619 ? 9.528 -8.952 15.444 1.00 80.44 619 ASN A O 1
ATOM 4614 N N . LEU A 1 620 ? 7.780 -8.295 16.683 1.00 85.25 620 LEU A N 1
ATOM 4615 C CA . LEU A 1 620 ? 8.269 -8.914 17.918 1.00 85.25 620 LEU A CA 1
ATOM 4616 C C . LEU A 1 620 ? 8.452 -10.428 17.753 1.00 85.25 620 LEU A C 1
ATOM 4618 O O . LEU A 1 620 ? 9.475 -10.971 18.168 1.00 85.25 620 LEU A O 1
ATOM 4622 N N . TYR A 1 621 ? 7.493 -11.111 17.126 1.00 87.38 621 TYR A N 1
ATOM 4623 C CA . TYR A 1 621 ? 7.606 -12.541 16.857 1.00 87.38 621 TYR A CA 1
ATOM 4624 C C . TYR A 1 621 ? 8.781 -12.843 15.918 1.00 87.38 621 TYR A C 1
ATOM 4626 O O . TYR A 1 621 ? 9.636 -13.662 16.253 1.00 87.38 621 TYR A O 1
ATOM 4634 N N . ALA A 1 622 ? 8.836 -12.178 14.761 1.00 81.75 622 ALA A N 1
ATOM 4635 C CA . ALA A 1 622 ? 9.834 -12.419 13.722 1.00 81.75 622 ALA A CA 1
ATOM 4636 C C . ALA A 1 622 ? 11.260 -12.149 14.222 1.00 81.75 622 ALA A C 1
ATOM 4638 O O . ALA A 1 622 ? 12.149 -12.980 14.046 1.00 81.75 622 ALA A O 1
ATOM 4639 N N . THR A 1 623 ? 11.466 -11.030 14.920 1.00 86.50 623 THR A N 1
ATOM 4640 C CA . THR A 1 623 ? 12.770 -10.672 15.500 1.00 86.50 623 THR A CA 1
ATOM 4641 C C . THR A 1 623 ? 13.192 -11.639 16.603 1.00 86.50 623 THR A C 1
ATOM 4643 O O . THR A 1 623 ? 14.337 -12.084 16.612 1.00 86.50 623 THR A O 1
ATOM 4646 N N . THR A 1 624 ? 12.276 -12.041 17.491 1.00 88.50 624 THR A N 1
ATOM 4647 C CA . THR A 1 624 ? 12.574 -13.037 18.537 1.00 88.50 624 THR A CA 1
ATOM 4648 C C . THR A 1 624 ? 12.916 -14.398 17.933 1.00 88.50 624 THR A C 1
ATOM 4650 O O . THR A 1 624 ? 13.817 -15.083 18.412 1.00 88.50 624 THR A O 1
ATOM 4653 N N . PHE A 1 625 ? 12.215 -14.791 16.868 1.00 85.94 625 PHE A N 1
ATOM 4654 C CA . PHE A 1 625 ? 12.494 -16.024 16.142 1.00 85.94 625 PHE A CA 1
ATOM 4655 C C . PHE A 1 625 ? 13.885 -15.988 15.493 1.00 85.94 625 PHE A C 1
ATOM 4657 O O . PHE A 1 625 ? 14.668 -16.918 15.679 1.00 85.94 625 PHE A O 1
ATOM 4664 N N . ALA A 1 626 ? 14.214 -14.905 14.783 1.00 84.56 626 ALA A N 1
ATOM 4665 C CA . ALA A 1 626 ? 15.493 -14.734 14.092 1.00 84.56 626 ALA A CA 1
ATOM 4666 C C . ALA A 1 626 ? 16.691 -14.577 15.048 1.00 84.56 626 ALA A C 1
ATOM 4668 O O . ALA A 1 626 ? 17.814 -14.920 14.690 1.00 84.56 626 ALA A O 1
ATOM 4669 N N . ALA A 1 627 ? 16.463 -14.097 16.272 1.00 87.06 627 ALA A N 1
ATOM 4670 C CA . ALA A 1 627 ? 17.504 -13.941 17.286 1.00 87.06 627 ALA A CA 1
ATOM 4671 C C . ALA A 1 627 ? 17.917 -15.262 17.967 1.00 87.06 627 ALA A C 1
ATOM 4673 O O . ALA A 1 627 ? 18.866 -15.273 18.755 1.00 87.06 627 ALA A O 1
ATOM 4674 N N . MET A 1 628 ? 17.218 -16.376 17.714 1.00 85.25 628 MET A N 1
ATOM 4675 C CA . MET A 1 628 ? 17.504 -17.636 18.403 1.00 85.25 628 MET A CA 1
ATOM 4676 C C . MET A 1 628 ? 18.813 -18.288 17.926 1.00 85.25 628 MET A C 1
ATOM 4678 O O . MET A 1 628 ? 19.034 -18.428 16.721 1.00 85.25 628 MET A O 1
ATOM 4682 N N . PRO A 1 629 ? 19.690 -18.738 18.847 1.00 80.75 629 PRO A N 1
ATOM 4683 C CA . PRO A 1 629 ? 20.979 -19.316 18.478 1.00 80.75 629 PRO A CA 1
ATOM 4684 C C . PRO A 1 629 ? 20.855 -20.509 17.520 1.00 80.75 629 PRO A C 1
ATOM 4686 O O . PRO A 1 629 ? 20.140 -21.476 17.786 1.00 80.75 629 PRO A O 1
ATOM 4689 N N . GLY A 1 630 ? 21.598 -20.455 16.412 1.00 76.25 630 GLY A N 1
ATOM 4690 C CA . GLY A 1 630 ? 21.631 -21.520 15.406 1.00 76.25 630 GLY A CA 1
ATOM 4691 C C . GLY A 1 630 ? 20.410 -21.569 14.483 1.00 76.25 630 GLY A C 1
ATOM 4692 O O . GLY A 1 630 ? 20.215 -22.581 13.813 1.00 76.25 630 GLY A O 1
ATOM 4693 N N . ILE A 1 631 ? 19.594 -20.506 14.448 1.00 77.38 631 ILE A N 1
ATOM 4694 C CA . ILE A 1 631 ? 18.502 -20.369 13.474 1.00 77.38 631 ILE A CA 1
ATOM 4695 C C . ILE A 1 631 ? 18.992 -19.901 12.091 1.00 77.38 631 ILE A C 1
ATOM 4697 O O . ILE A 1 631 ? 18.311 -20.140 11.097 1.00 77.38 631 ILE A O 1
ATOM 4701 N N . SER A 1 632 ? 20.177 -19.281 12.002 1.00 72.56 632 SER A N 1
ATOM 4702 C CA . SER A 1 632 ? 20.794 -18.871 10.736 1.00 72.56 632 SER A CA 1
ATOM 4703 C C . SER A 1 632 ? 21.336 -20.081 9.957 1.00 72.56 632 SER A C 1
ATOM 4705 O O . SER A 1 632 ? 22.062 -20.914 10.496 1.00 72.56 632 SER A O 1
ATOM 4707 N N . GLY A 1 633 ? 20.984 -20.194 8.671 1.00 71.31 633 GLY A N 1
ATOM 4708 C CA . GLY A 1 633 ? 21.417 -21.291 7.794 1.00 71.31 633 GLY A CA 1
ATOM 4709 C C . GLY A 1 633 ? 20.384 -22.417 7.663 1.00 71.31 633 GLY A C 1
ATOM 4710 O O . GLY A 1 633 ? 19.237 -22.161 7.315 1.00 71.31 633 GLY A O 1
ATOM 4711 N N . THR A 1 634 ? 20.789 -23.673 7.899 1.00 75.94 634 THR A N 1
ATOM 4712 C CA . THR A 1 634 ? 19.906 -24.860 7.818 1.00 75.94 634 THR A CA 1
ATOM 4713 C C . THR A 1 634 ? 19.586 -25.390 9.225 1.00 75.94 634 THR A C 1
ATOM 4715 O O . THR A 1 634 ? 20.241 -26.325 9.690 1.00 75.94 634 THR A O 1
ATOM 4718 N N . PRO A 1 635 ? 18.618 -24.797 9.949 1.00 76.62 635 PRO A N 1
ATOM 4719 C CA . PRO A 1 635 ? 18.350 -25.163 11.335 1.00 76.62 635 PRO A CA 1
ATOM 4720 C C . PRO A 1 635 ? 17.711 -26.549 11.461 1.00 76.62 635 PRO A C 1
ATOM 4722 O O . PRO A 1 635 ? 16.860 -26.949 10.659 1.00 76.62 635 PRO A O 1
ATOM 4725 N N . THR A 1 636 ? 18.065 -27.262 12.530 1.00 81.00 636 THR A N 1
ATOM 4726 C CA . THR A 1 636 ? 17.413 -28.521 12.915 1.00 81.00 636 THR A CA 1
ATOM 4727 C C . THR A 1 636 ? 15.966 -28.283 13.353 1.00 81.00 636 THR A C 1
ATOM 4729 O O . THR A 1 636 ? 15.594 -27.195 13.800 1.00 81.00 636 THR A O 1
ATOM 4732 N N . ASN A 1 637 ? 15.133 -29.324 13.306 1.00 76.31 637 ASN A N 1
ATOM 4733 C CA . ASN A 1 637 ? 13.744 -29.232 13.771 1.00 76.31 637 ASN A CA 1
ATOM 4734 C C . ASN A 1 637 ? 13.637 -28.841 15.253 1.00 76.31 637 ASN A C 1
ATOM 4736 O O . ASN A 1 637 ? 12.737 -28.089 15.619 1.00 76.31 637 ASN A O 1
ATOM 4740 N N . ALA A 1 638 ? 14.583 -29.276 16.090 1.00 79.56 638 ALA A N 1
ATOM 4741 C CA . ALA A 1 638 ? 14.643 -28.878 17.494 1.00 79.56 638 ALA A CA 1
ATOM 4742 C C . ALA A 1 638 ? 14.914 -27.370 17.655 1.00 79.56 638 ALA A C 1
ATOM 4744 O O . ALA A 1 638 ? 14.254 -26.708 18.455 1.00 79.56 638 ALA A O 1
ATOM 4745 N N . GLN A 1 639 ? 15.824 -26.804 16.853 1.00 81.31 639 GLN A N 1
ATOM 4746 C CA . GLN A 1 639 ? 16.113 -25.363 16.859 1.00 81.31 639 GLN A CA 1
ATOM 4747 C C . GLN A 1 639 ? 14.914 -24.540 16.376 1.00 81.31 639 GLN A C 1
ATOM 4749 O O . GLN A 1 639 ? 14.552 -23.557 17.018 1.00 81.31 639 GLN A O 1
ATOM 4754 N N . LYS A 1 640 ? 14.234 -24.981 15.309 1.00 78.31 640 LYS A N 1
ATOM 4755 C CA . LYS A 1 640 ? 12.996 -24.344 14.822 1.00 78.31 640 LYS A CA 1
ATOM 4756 C C . LYS A 1 640 ? 11.898 -24.348 15.891 1.00 78.31 640 LYS A C 1
ATOM 4758 O O . LYS A 1 640 ? 11.268 -23.323 16.143 1.00 78.31 640 LYS A O 1
ATOM 4763 N N . GLN A 1 641 ? 11.686 -25.487 16.553 1.00 80.00 641 GLN A N 1
ATOM 4764 C CA . GLN A 1 641 ? 10.689 -25.630 17.618 1.00 80.00 641 GLN A CA 1
ATOM 4765 C C . GLN A 1 641 ? 10.992 -24.733 18.818 1.00 80.00 641 GLN A C 1
ATOM 4767 O O . GLN A 1 641 ? 10.078 -24.089 19.338 1.00 80.00 641 GLN A O 1
ATOM 4772 N N . ALA A 1 642 ? 12.259 -24.666 19.231 1.00 82.88 642 ALA A N 1
ATOM 4773 C CA . ALA A 1 642 ? 12.700 -23.771 20.289 1.00 82.88 642 ALA A CA 1
ATOM 4774 C C . ALA A 1 642 ? 12.477 -22.301 19.900 1.00 82.88 642 ALA A C 1
ATOM 4776 O O . ALA A 1 642 ? 11.968 -21.530 20.713 1.00 82.88 642 ALA A O 1
ATOM 4777 N N . ALA A 1 643 ? 12.782 -21.921 18.654 1.00 85.69 643 ALA A N 1
ATOM 4778 C CA . ALA A 1 643 ? 12.606 -20.554 18.177 1.00 85.69 643 ALA A CA 1
ATOM 4779 C C . ALA A 1 643 ? 11.136 -20.119 18.127 1.00 85.69 643 ALA A C 1
ATOM 4781 O O . ALA A 1 643 ? 10.788 -19.056 18.643 1.00 85.69 643 ALA A O 1
ATOM 4782 N N . HIS A 1 644 ? 10.246 -20.972 17.616 1.00 84.94 644 HIS A N 1
ATOM 4783 C CA . HIS A 1 644 ? 8.804 -20.720 17.666 1.00 84.94 644 HIS A CA 1
ATOM 4784 C C . HIS A 1 644 ? 8.275 -20.622 19.098 1.00 84.94 644 HIS A C 1
ATOM 4786 O O . HIS A 1 644 ? 7.404 -19.794 19.376 1.00 84.94 644 HIS A O 1
ATOM 4792 N N . PHE A 1 645 ? 8.780 -21.449 20.016 1.00 88.12 645 PHE A N 1
ATOM 4793 C CA . PHE A 1 645 ? 8.390 -21.396 21.422 1.00 88.12 645 PHE A CA 1
ATOM 4794 C C . PHE A 1 645 ? 8.817 -20.078 22.079 1.00 88.12 645 PHE A C 1
ATOM 4796 O O . PHE A 1 645 ? 7.999 -19.428 22.733 1.00 88.12 645 PHE A O 1
ATOM 4803 N N . ALA A 1 646 ? 10.062 -19.649 21.854 1.00 90.25 646 ALA A N 1
ATOM 4804 C CA . ALA A 1 646 ? 10.582 -18.381 22.358 1.00 90.25 646 ALA A CA 1
ATOM 4805 C C . ALA A 1 646 ? 9.777 -17.187 21.819 1.00 90.25 646 ALA A C 1
ATOM 4807 O O . ALA A 1 646 ? 9.297 -16.365 22.601 1.00 90.25 646 ALA A O 1
ATOM 4808 N N . ALA A 1 647 ? 9.538 -17.140 20.506 1.00 90.56 647 ALA A N 1
ATOM 4809 C CA . ALA A 1 647 ? 8.761 -16.082 19.864 1.00 90.56 647 ALA A CA 1
ATOM 4810 C C . ALA A 1 647 ? 7.295 -16.048 20.335 1.00 90.56 647 ALA A C 1
ATOM 4812 O O . ALA A 1 647 ? 6.760 -14.984 20.649 1.00 90.56 647 ALA A O 1
ATOM 4813 N N . THR A 1 648 ? 6.656 -17.215 20.471 1.00 90.94 648 THR A N 1
ATOM 4814 C CA . THR A 1 648 ? 5.288 -17.330 21.012 1.00 90.94 648 THR A CA 1
ATOM 4815 C C . THR A 1 648 ? 5.219 -16.818 22.448 1.00 90.94 648 THR A C 1
ATOM 4817 O O . THR A 1 648 ? 4.318 -16.057 22.796 1.00 90.94 648 THR A O 1
ATOM 4820 N N . THR A 1 649 ? 6.194 -17.197 23.274 1.00 92.81 649 THR A N 1
ATOM 4821 C CA . THR A 1 649 ? 6.278 -16.755 24.668 1.00 92.81 649 THR A CA 1
ATOM 4822 C C . THR A 1 649 ? 6.465 -15.241 24.756 1.00 92.81 649 THR A C 1
ATOM 4824 O O . THR A 1 649 ? 5.790 -14.602 25.557 1.00 92.81 649 THR A O 1
ATOM 4827 N N . ALA A 1 650 ? 7.307 -14.649 23.904 1.00 94.50 650 ALA A N 1
ATOM 4828 C CA . ALA A 1 650 ? 7.525 -13.203 23.868 1.00 94.50 650 ALA A CA 1
ATOM 4829 C C . ALA A 1 650 ? 6.248 -12.424 23.512 1.00 94.50 650 ALA A C 1
ATOM 4831 O O . ALA A 1 650 ? 5.925 -11.433 24.170 1.00 94.50 650 ALA A O 1
ATOM 4832 N N . VAL A 1 651 ? 5.484 -12.893 22.519 1.00 92.56 651 VAL A N 1
ATOM 4833 C CA . VAL A 1 651 ? 4.201 -12.277 22.144 1.00 92.56 651 VAL A CA 1
ATOM 4834 C C . VAL A 1 651 ? 3.169 -12.404 23.266 1.00 92.56 651 VAL A C 1
ATOM 4836 O O . VAL A 1 651 ? 2.538 -11.408 23.620 1.00 92.56 651 VAL A O 1
ATOM 4839 N N . VAL A 1 652 ? 3.017 -13.593 23.861 1.00 93.12 652 VAL A N 1
ATOM 4840 C CA . VAL A 1 652 ? 2.087 -13.807 24.986 1.00 93.12 652 VAL A CA 1
ATOM 4841 C C . VAL A 1 652 ? 2.473 -12.947 26.187 1.00 93.12 652 VAL A C 1
ATOM 4843 O O . VAL A 1 652 ? 1.596 -12.336 26.785 1.00 93.12 652 VAL A O 1
ATOM 4846 N N . ASP A 1 653 ? 3.760 -12.829 26.509 1.00 93.62 653 ASP A N 1
ATOM 4847 C CA . ASP A 1 653 ? 4.238 -11.989 27.611 1.00 93.62 653 ASP A CA 1
ATOM 4848 C C . ASP A 1 653 ? 3.987 -10.503 27.357 1.00 93.62 653 ASP A C 1
ATOM 4850 O O . ASP A 1 653 ? 3.608 -9.765 28.269 1.00 93.62 653 ASP A O 1
ATOM 4854 N N . LYS A 1 654 ? 4.170 -10.048 26.114 1.00 92.50 654 LYS A N 1
ATOM 4855 C CA . LYS A 1 654 ? 3.881 -8.662 25.754 1.00 92.50 654 LYS A CA 1
ATOM 4856 C C . LYS A 1 654 ? 2.387 -8.362 25.865 1.00 92.50 654 LYS A C 1
ATOM 4858 O O . LYS A 1 654 ? 2.020 -7.321 26.403 1.00 92.50 654 LYS A O 1
ATOM 4863 N N . LEU A 1 655 ? 1.535 -9.271 25.398 1.00 89.75 655 LEU A N 1
ATOM 4864 C CA . LEU A 1 655 ? 0.082 -9.152 25.523 1.00 89.75 655 LEU A CA 1
ATOM 4865 C C . LEU A 1 655 ? -0.381 -9.252 26.982 1.00 89.75 655 LEU A C 1
ATOM 4867 O O . LEU A 1 655 ? -1.249 -8.486 27.387 1.00 89.75 655 LEU A O 1
ATOM 4871 N N . ASP A 1 656 ? 0.217 -10.133 27.787 1.00 91.00 656 ASP A N 1
ATOM 4872 C CA . ASP A 1 656 ? -0.034 -10.239 29.230 1.00 91.00 656 ASP A CA 1
ATOM 4873 C C . ASP A 1 656 ? 0.278 -8.913 29.925 1.00 91.00 656 ASP A C 1
ATOM 4875 O O . ASP A 1 656 ? -0.549 -8.397 30.674 1.00 91.00 656 ASP A O 1
ATOM 4879 N N . LEU A 1 657 ? 1.421 -8.296 29.616 1.00 88.62 657 LEU A N 1
ATOM 4880 C CA . LEU A 1 657 ? 1.767 -6.978 30.143 1.00 88.62 657 LEU A CA 1
ATOM 4881 C C . LEU A 1 657 ? 0.723 -5.911 29.776 1.00 88.62 657 LEU A C 1
ATOM 4883 O O . LEU A 1 657 ? 0.352 -5.100 30.621 1.00 88.62 657 LEU A O 1
ATOM 4887 N N . LEU A 1 658 ? 0.230 -5.922 28.536 1.00 84.75 658 LEU A N 1
ATOM 4888 C CA . LEU A 1 658 ? -0.711 -4.918 28.030 1.00 84.75 658 LEU A CA 1
ATOM 4889 C C . LEU A 1 658 ? -2.150 -5.116 28.542 1.00 84.75 658 LEU A C 1
ATOM 4891 O O . LEU A 1 658 ? -2.857 -4.139 28.797 1.00 84.75 658 LEU A O 1
ATOM 4895 N N . LEU A 1 659 ? -2.599 -6.364 28.695 1.00 84.19 659 LEU A N 1
ATOM 4896 C CA . LEU A 1 659 ? -4.000 -6.699 28.980 1.00 84.19 659 LEU A CA 1
ATOM 4897 C C . LEU A 1 659 ? -4.236 -7.061 30.448 1.00 84.19 659 LEU A C 1
ATOM 4899 O O . LEU A 1 659 ? -5.180 -6.548 31.061 1.00 84.19 659 LEU A O 1
ATOM 4903 N N . ALA A 1 660 ? -3.352 -7.883 31.008 1.00 81.50 660 ALA A N 1
ATOM 4904 C CA . ALA A 1 660 ? -3.440 -8.440 32.355 1.00 81.50 660 ALA A CA 1
ATOM 4905 C C . ALA A 1 660 ? -2.380 -7.870 33.321 1.00 81.50 660 ALA A C 1
ATOM 4907 O O . ALA A 1 660 ? -2.322 -8.276 34.481 1.00 81.50 660 ALA A O 1
ATOM 4908 N N . GLY A 1 661 ? -1.550 -6.917 32.880 1.00 82.75 661 GLY A N 1
ATOM 4909 C CA . GLY A 1 661 ? -0.517 -6.288 33.705 1.00 82.75 661 GLY A CA 1
ATOM 4910 C C . GLY A 1 661 ? 0.632 -7.225 34.094 1.00 82.75 661 GLY A C 1
ATOM 4911 O O . GLY A 1 661 ? 1.252 -7.014 35.132 1.00 82.75 661 GLY A O 1
ATOM 4912 N N . GLY A 1 662 ? 0.898 -8.277 33.309 1.00 85.88 662 GLY A N 1
ATOM 4913 C CA . GLY A 1 662 ? 1.995 -9.226 33.559 1.00 85.88 662 GLY A CA 1
ATOM 4914 C C . GLY A 1 662 ? 1.654 -10.348 34.550 1.00 85.88 662 GLY A C 1
ATOM 4915 O O . GLY A 1 662 ? 2.542 -11.051 35.043 1.00 85.88 662 GLY A O 1
ATOM 4916 N N . ARG A 1 663 ? 0.373 -10.505 34.897 1.00 81.31 663 ARG A N 1
ATOM 4917 C CA . ARG A 1 663 ? -0.092 -11.468 35.904 1.00 81.31 663 ARG A CA 1
ATOM 4918 C C . ARG A 1 663 ? 0.050 -12.907 35.463 1.00 81.31 663 ARG A C 1
ATOM 4920 O O . ARG A 1 663 ? 0.360 -13.753 36.299 1.00 81.31 663 ARG A O 1
ATOM 4927 N N . LEU A 1 664 ? -0.196 -13.197 34.187 1.00 86.12 664 LEU A N 1
ATOM 4928 C CA . LEU A 1 664 ? -0.083 -14.564 33.689 1.00 86.12 664 LEU A CA 1
ATOM 4929 C C . LEU A 1 664 ? 1.355 -15.053 33.873 1.00 86.12 664 LEU A C 1
ATOM 4931 O O . LEU A 1 664 ? 1.560 -16.194 34.280 1.00 86.12 664 LEU A O 1
ATOM 4935 N N . LYS A 1 665 ? 2.350 -14.190 33.647 1.00 87.31 665 LYS A N 1
ATOM 4936 C CA . LYS A 1 665 ? 3.762 -14.499 33.887 1.00 87.31 665 LYS A CA 1
ATOM 4937 C C . LYS A 1 665 ? 4.114 -14.558 35.368 1.00 87.31 665 LYS A C 1
ATOM 4939 O O . LYS A 1 665 ? 4.816 -15.480 35.770 1.00 87.31 665 LYS A O 1
ATOM 4944 N N . ALA A 1 666 ? 3.609 -13.630 36.179 1.00 83.81 666 ALA A N 1
ATOM 4945 C CA . ALA A 1 666 ? 3.876 -13.617 37.618 1.00 83.81 666 ALA A CA 1
ATOM 4946 C C . ALA A 1 666 ? 3.356 -14.882 38.325 1.00 83.81 666 ALA A C 1
ATOM 4948 O O . ALA A 1 666 ? 4.054 -15.452 39.157 1.00 83.81 666 ALA A O 1
ATOM 4949 N N . VAL A 1 667 ? 2.155 -15.345 37.964 1.00 79.00 667 VAL A N 1
ATOM 4950 C CA . VAL A 1 667 ? 1.552 -16.570 38.518 1.00 79.00 667 VAL A CA 1
ATOM 4951 C C . VAL A 1 667 ? 2.112 -17.819 37.841 1.00 79.00 667 VAL A C 1
ATOM 4953 O O . VAL A 1 667 ? 2.319 -18.844 38.483 1.00 79.00 667 VAL A O 1
ATOM 4956 N N . GLY A 1 668 ? 2.345 -17.745 36.531 1.00 78.62 668 GLY A N 1
ATOM 4957 C CA . GLY A 1 668 ? 2.728 -18.893 35.722 1.00 78.62 668 GLY A CA 1
ATOM 4958 C C . GLY A 1 668 ? 4.225 -19.200 35.681 1.00 78.62 668 GLY A C 1
ATOM 4959 O O . GLY A 1 668 ? 4.587 -20.225 35.106 1.00 78.62 668 GLY A O 1
ATOM 4960 N N . GLY A 1 669 ? 5.081 -18.341 36.242 1.00 83.88 669 GLY A N 1
ATOM 4961 C CA . GLY A 1 669 ? 6.536 -18.507 36.251 1.00 83.88 669 GLY A CA 1
ATOM 4962 C C . GLY A 1 669 ? 7.165 -18.551 34.853 1.00 83.88 669 GLY A C 1
ATOM 4963 O O . GLY A 1 669 ? 6.505 -18.324 33.840 1.00 83.88 669 GLY A O 1
ATOM 4964 N N . SER A 1 670 ? 8.465 -18.837 34.780 1.00 85.31 670 SER A N 1
ATOM 4965 C CA . SER A 1 670 ? 9.148 -19.127 33.510 1.00 85.31 670 SER A CA 1
ATOM 4966 C C . SER A 1 670 ? 8.800 -20.536 33.032 1.00 85.31 670 SER A C 1
ATOM 4968 O O . SER A 1 670 ? 8.740 -21.456 33.840 1.00 85.31 670 SER A O 1
ATOM 4970 N N . LEU A 1 671 ? 8.585 -20.700 31.725 1.00 86.62 671 LEU A N 1
ATOM 4971 C CA . LEU A 1 671 ? 8.234 -21.981 31.111 1.00 86.62 671 LEU A CA 1
ATOM 4972 C C . LEU A 1 671 ? 9.272 -22.341 30.051 1.00 86.62 671 LEU A C 1
ATOM 4974 O O . LEU A 1 671 ? 9.670 -21.488 29.256 1.00 86.62 671 LEU A O 1
ATOM 4978 N N . ALA A 1 672 ? 9.669 -23.605 30.027 1.00 86.88 672 ALA A N 1
ATOM 4979 C CA . ALA A 1 672 ? 10.439 -24.225 28.963 1.00 86.88 672 ALA A CA 1
ATOM 4980 C C . ALA A 1 672 ? 9.522 -25.056 28.051 1.00 86.88 672 ALA A C 1
ATOM 4982 O O . ALA A 1 672 ? 8.404 -25.418 28.416 1.00 86.88 672 ALA A O 1
ATOM 4983 N N . LEU A 1 673 ? 10.010 -25.408 26.857 1.00 83.81 673 LEU A N 1
ATOM 4984 C CA . LEU A 1 673 ? 9.233 -26.185 25.884 1.00 83.81 673 LEU A CA 1
ATOM 4985 C C . LEU A 1 673 ? 8.744 -27.532 26.456 1.00 83.81 673 LEU A C 1
ATOM 4987 O O . LEU A 1 673 ? 7.626 -27.957 26.174 1.00 83.81 673 LEU A O 1
ATOM 4991 N N . VAL A 1 674 ? 9.555 -28.173 27.307 1.00 83.19 674 VAL A N 1
ATOM 4992 C CA . VAL A 1 674 ? 9.210 -29.436 27.986 1.00 83.19 674 VAL A CA 1
ATOM 4993 C C . VAL A 1 674 ? 7.990 -29.303 28.905 1.00 83.19 674 VAL A C 1
ATOM 4995 O O . VAL A 1 674 ? 7.224 -30.256 29.061 1.00 83.19 674 VAL A O 1
ATOM 4998 N N . ASP A 1 675 ? 7.745 -28.109 29.450 1.00 84.81 675 ASP A N 1
ATOM 4999 C CA . ASP A 1 675 ? 6.660 -27.882 30.401 1.00 84.81 675 ASP A CA 1
ATOM 5000 C C . ASP A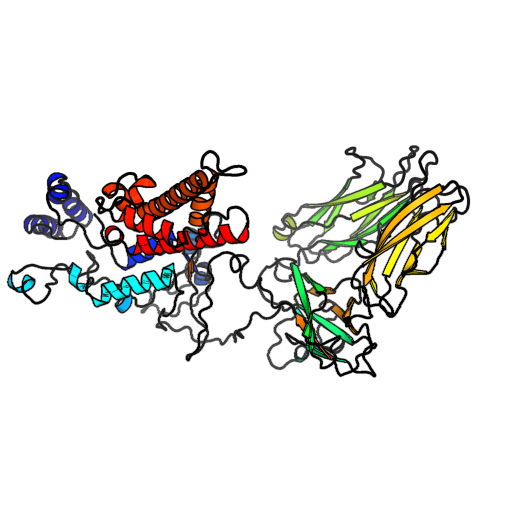 1 675 ? 5.285 -27.952 29.738 1.00 84.81 675 ASP A C 1
ATOM 5002 O O . ASP A 1 675 ? 4.300 -28.231 30.424 1.00 84.81 675 ASP A O 1
ATOM 5006 N N . LEU A 1 676 ? 5.184 -27.764 28.414 1.00 80.56 676 LEU A N 1
ATOM 5007 C CA . LEU A 1 676 ? 3.905 -27.813 27.697 1.00 80.56 676 LEU A CA 1
ATOM 5008 C C . LEU A 1 676 ? 3.214 -29.177 27.832 1.00 80.56 676 LEU A C 1
ATOM 5010 O O . LEU A 1 676 ? 1.995 -29.230 27.993 1.00 80.56 676 LEU A O 1
ATOM 5014 N N . ASN A 1 677 ? 3.985 -30.262 27.903 1.00 76.38 677 ASN A N 1
ATOM 5015 C CA . ASN A 1 677 ? 3.456 -31.625 28.014 1.00 76.38 677 ASN A CA 1
ATOM 5016 C C . ASN A 1 677 ? 3.202 -32.069 29.464 1.00 76.38 677 ASN A C 1
ATOM 5018 O O . ASN A 1 677 ? 2.595 -33.112 29.694 1.00 76.38 677 ASN A O 1
ATOM 5022 N N . ASN A 1 678 ? 3.633 -31.286 30.458 1.00 78.81 678 ASN A N 1
ATOM 5023 C CA . ASN A 1 678 ? 3.502 -31.657 31.865 1.00 78.81 678 ASN A CA 1
ATOM 5024 C C . ASN A 1 678 ? 2.089 -31.377 32.416 1.00 78.81 678 ASN A C 1
ATOM 5026 O O . ASN A 1 678 ? 1.790 -30.267 32.863 1.00 78.81 678 ASN A O 1
ATOM 5030 N N . THR A 1 679 ? 1.205 -32.371 32.397 1.00 72.94 679 THR A N 1
ATOM 5031 C CA . THR A 1 679 ? -0.190 -32.245 32.862 1.00 72.94 679 THR A CA 1
ATOM 5032 C C . THR A 1 679 ? -0.334 -31.962 34.360 1.00 72.94 679 THR A C 1
ATOM 5034 O O . THR A 1 679 ? -1.403 -31.530 34.780 1.00 72.94 679 THR A O 1
ATOM 5037 N N . ALA A 1 680 ? 0.727 -32.127 35.159 1.00 72.19 680 ALA A N 1
ATOM 5038 C CA . ALA A 1 680 ? 0.714 -31.783 36.581 1.00 72.19 680 ALA A CA 1
ATOM 5039 C C . ALA A 1 680 ? 0.734 -30.262 36.836 1.00 72.19 680 ALA A C 1
ATOM 5041 O O . ALA A 1 680 ? 0.410 -29.814 37.933 1.00 72.19 680 ALA A O 1
ATOM 5042 N N . ILE A 1 681 ? 1.100 -29.455 35.833 1.00 64.31 681 ILE A N 1
ATOM 5043 C 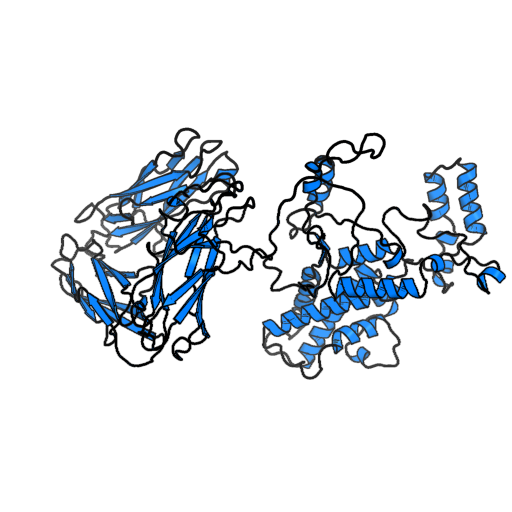CA . ILE A 1 681 ? 1.153 -27.993 35.940 1.00 64.31 681 ILE A CA 1
ATOM 5044 C C . ILE A 1 681 ? -0.190 -27.400 35.486 1.00 64.31 681 ILE A C 1
ATOM 5046 O O . ILE A 1 681 ? -0.421 -27.219 34.287 1.00 64.31 681 ILE A O 1
ATOM 5050 N N . ILE A 1 682 ? -1.063 -27.053 36.440 1.00 71.69 682 ILE A N 1
ATOM 5051 C CA . ILE A 1 682 ? -2.282 -26.266 36.183 1.00 71.69 682 ILE A CA 1
ATOM 5052 C C . ILE A 1 682 ? -1.887 -24.788 36.114 1.00 71.69 682 ILE A C 1
ATOM 5054 O O . ILE A 1 682 ? -1.688 -24.136 37.135 1.00 71.69 682 ILE A O 1
ATOM 5058 N N . ASN A 1 683 ? -1.728 -24.261 34.900 1.00 83.06 683 ASN A N 1
ATOM 5059 C CA . ASN A 1 683 ? -1.220 -22.908 34.686 1.00 83.06 683 ASN A CA 1
ATOM 5060 C C . ASN A 1 683 ? -1.883 -22.254 33.457 1.00 83.06 683 ASN A C 1
ATOM 5062 O O . ASN A 1 683 ? -1.711 -22.749 32.341 1.00 83.06 683 ASN A O 1
ATOM 5066 N N . PRO A 1 684 ? -2.608 -21.131 33.619 1.00 82.00 684 PRO A N 1
ATOM 5067 C CA . PRO A 1 684 ? -3.317 -20.487 32.514 1.00 82.00 684 PRO A CA 1
ATOM 5068 C C . PRO A 1 684 ? -2.371 -19.918 31.447 1.00 82.00 684 PRO A C 1
ATOM 5070 O O . PRO A 1 684 ? -2.680 -20.003 30.259 1.00 82.00 684 PRO A O 1
ATOM 5073 N N . ARG A 1 685 ? -1.188 -19.408 31.830 1.00 89.38 685 ARG A N 1
ATOM 5074 C CA . ARG A 1 685 ? -0.165 -18.944 30.874 1.00 89.38 685 ARG A CA 1
ATOM 5075 C C . ARG A 1 685 ? 0.327 -20.091 30.005 1.00 89.38 685 ARG A C 1
ATOM 5077 O O . ARG A 1 685 ? 0.433 -19.941 28.790 1.00 89.38 685 ARG A O 1
ATOM 5084 N N . LYS A 1 686 ? 0.576 -21.248 30.624 1.00 88.88 686 LYS A N 1
ATOM 5085 C CA . LYS A 1 686 ? 0.965 -22.465 29.911 1.00 88.88 686 LYS A CA 1
ATOM 5086 C C . LYS A 1 686 ? -0.102 -22.866 28.894 1.00 88.88 686 LYS A C 1
ATOM 5088 O O . LYS A 1 686 ? 0.250 -23.120 27.749 1.00 88.88 686 LYS A O 1
ATOM 5093 N N . SER A 1 687 ? -1.379 -22.896 29.277 1.00 87.06 687 SER A N 1
ATOM 5094 C CA . SER A 1 687 ? -2.473 -23.272 28.370 1.00 87.06 687 SER A CA 1
ATOM 5095 C C . SER A 1 687 ? -2.581 -22.338 27.165 1.00 87.06 687 SER A C 1
ATOM 5097 O O . SER A 1 687 ? -2.766 -22.807 26.045 1.00 87.06 687 SER A O 1
ATOM 5099 N N . ILE A 1 688 ? -2.403 -21.029 27.372 1.00 89.50 688 ILE A N 1
ATOM 5100 C CA . ILE A 1 688 ? -2.399 -20.041 26.285 1.00 89.50 688 ILE A CA 1
ATOM 5101 C C . ILE A 1 688 ? -1.208 -20.276 25.350 1.00 89.50 688 ILE A C 1
ATOM 5103 O O . ILE A 1 688 ? -1.402 -20.410 24.144 1.00 89.50 688 ILE A O 1
ATOM 5107 N N . ILE A 1 689 ? 0.014 -20.384 25.890 1.00 90.31 689 ILE A N 1
ATOM 5108 C CA . ILE A 1 689 ? 1.217 -20.646 25.083 1.00 90.31 689 ILE A CA 1
ATOM 5109 C C . ILE A 1 689 ? 1.063 -21.967 24.328 1.00 90.31 689 ILE A C 1
ATOM 5111 O O . ILE A 1 689 ? 1.328 -22.007 23.132 1.00 90.31 689 ILE A O 1
ATOM 5115 N N . ALA A 1 690 ? 0.574 -23.023 24.983 1.00 85.62 690 ALA A N 1
ATOM 5116 C CA . ALA A 1 690 ? 0.325 -24.319 24.365 1.00 85.62 690 ALA A CA 1
ATOM 5117 C C . ALA A 1 690 ? -0.673 -24.214 23.210 1.00 85.62 690 ALA A C 1
ATOM 5119 O O . ALA A 1 690 ? -0.406 -24.756 22.145 1.00 85.62 690 ALA A O 1
ATOM 5120 N N . ALA A 1 691 ? -1.791 -23.505 23.373 1.00 82.88 691 ALA A N 1
ATOM 5121 C CA . ALA A 1 691 ? -2.796 -23.339 22.326 1.00 82.88 691 ALA A CA 1
ATOM 5122 C C . ALA A 1 691 ? -2.256 -22.551 21.120 1.00 82.88 691 ALA A C 1
ATOM 5124 O O . ALA A 1 691 ? -2.419 -22.979 19.977 1.00 82.88 691 ALA A O 1
ATOM 5125 N N . VAL A 1 692 ? -1.542 -21.446 21.362 1.00 82.81 692 VAL A N 1
ATOM 5126 C CA . VAL A 1 692 ? -0.911 -20.651 20.291 1.00 82.81 692 VAL A CA 1
ATOM 5127 C C . VAL A 1 692 ? 0.192 -21.452 19.597 1.00 82.81 692 VAL A C 1
ATOM 5129 O O . VAL A 1 692 ? 0.370 -21.353 18.382 1.00 82.81 692 VAL A O 1
ATOM 5132 N N . TYR A 1 693 ? 0.930 -22.258 20.360 1.00 79.69 693 TYR A N 1
ATOM 5133 C CA . TYR A 1 693 ? 2.018 -23.092 19.864 1.00 79.69 693 TYR A CA 1
ATOM 5134 C C . TYR A 1 693 ? 1.505 -24.288 19.042 1.00 79.69 693 TYR A C 1
ATOM 5136 O O . TYR A 1 693 ? 2.007 -24.515 17.942 1.00 79.69 693 TYR A O 1
ATOM 5144 N N . SER A 1 694 ? 0.487 -25.001 19.538 1.00 66.50 694 SER A N 1
ATOM 5145 C CA . SER A 1 694 ? -0.036 -26.270 18.993 1.00 66.50 694 SER A CA 1
ATOM 5146 C C . SER A 1 694 ? -1.128 -26.128 17.931 1.00 66.50 694 SER A C 1
ATOM 5148 O O . SER A 1 694 ? -1.376 -27.087 17.204 1.00 66.50 694 SER A O 1
ATOM 5150 N N . GLY A 1 695 ? -1.751 -24.951 17.790 1.00 54.31 695 GLY A N 1
ATOM 5151 C CA . GLY A 1 695 ? -2.825 -24.692 16.819 1.00 54.31 695 GLY A CA 1
ATOM 5152 C C . GLY A 1 695 ? -2.443 -24.861 15.339 1.00 54.31 695 GLY A C 1
ATOM 5153 O O . GLY A 1 695 ? -3.305 -24.742 14.473 1.00 54.31 695 GLY A O 1
ATOM 5154 N N . TYR A 1 696 ? -1.178 -25.169 15.037 1.00 52.12 696 TYR A N 1
ATOM 5155 C CA . TYR A 1 696 ? -0.679 -25.486 13.703 1.00 52.12 696 TYR A CA 1
ATOM 5156 C C . TYR A 1 696 ? 0.080 -26.821 13.740 1.00 52.12 696 TYR A C 1
ATOM 5158 O O . TYR A 1 696 ? 1.045 -26.982 14.481 1.00 52.12 696 TYR A O 1
ATOM 5166 N N . SER A 1 697 ? -0.420 -27.787 12.958 1.00 40.34 697 SER A N 1
ATOM 5167 C CA . SER A 1 697 ? -0.016 -29.201 12.889 1.00 40.34 697 SER A CA 1
ATOM 5168 C C . SER A 1 697 ? 1.485 -29.467 13.102 1.00 40.34 697 SER A C 1
ATOM 5170 O O . SER A 1 697 ? 2.348 -28.928 12.407 1.00 40.34 697 SER A O 1
ATOM 5172 N N . THR A 1 698 ? 1.776 -30.427 13.984 1.00 39.22 698 THR A N 1
ATOM 5173 C CA . THR A 1 698 ? 3.097 -31.042 14.213 1.00 39.22 698 THR A CA 1
ATOM 5174 C C . THR A 1 698 ? 3.701 -31.706 12.968 1.00 39.22 698 THR A C 1
ATOM 5176 O O . THR A 1 698 ? 4.882 -32.040 12.964 1.00 39.22 698 THR A O 1
ATOM 5179 N N . THR A 1 699 ? 2.936 -31.856 11.884 1.00 38.38 699 THR A N 1
ATOM 5180 C CA . THR A 1 699 ? 3.394 -32.348 10.575 1.00 38.38 699 THR A CA 1
ATOM 5181 C C . THR A 1 699 ? 3.892 -31.221 9.655 1.00 38.38 699 THR A C 1
ATOM 5183 O O . THR A 1 699 ? 4.578 -31.498 8.675 1.00 38.38 699 THR A O 1
ATOM 5186 N N . ARG A 1 700 ? 3.605 -29.944 9.966 1.00 41.38 700 ARG A N 1
ATOM 5187 C CA . ARG A 1 700 ? 4.114 -28.760 9.239 1.00 41.38 700 ARG A CA 1
ATOM 5188 C C . ARG A 1 700 ? 5.310 -28.080 9.910 1.00 41.38 700 ARG A C 1
ATOM 5190 O O . ARG A 1 700 ? 5.803 -27.086 9.388 1.00 41.38 700 ARG A O 1
ATOM 5197 N N . GLY A 1 701 ? 5.858 -28.665 10.977 1.00 41.78 701 GLY A N 1
ATOM 5198 C CA . GLY A 1 701 ? 7.082 -28.214 11.660 1.00 41.78 701 GLY A CA 1
ATOM 5199 C C . GLY A 1 701 ? 8.384 -28.293 10.840 1.00 41.78 701 GLY A C 1
ATOM 5200 O O . GLY A 1 701 ? 9.463 -28.241 11.423 1.00 41.78 701 GLY A O 1
ATOM 5201 N N . ASN A 1 702 ? 8.303 -28.420 9.509 1.00 40.81 702 ASN A N 1
ATOM 5202 C CA . ASN A 1 702 ? 9.451 -28.512 8.605 1.00 40.81 702 ASN A CA 1
ATOM 5203 C C . ASN A 1 702 ? 9.652 -27.275 7.709 1.00 40.81 702 ASN A C 1
ATOM 5205 O O . ASN A 1 702 ? 10.759 -27.099 7.197 1.00 40.81 702 ASN A O 1
ATOM 5209 N N . LYS A 1 703 ? 8.655 -26.401 7.512 1.00 43.59 703 LYS A N 1
ATOM 5210 C CA . LYS A 1 703 ? 8.749 -25.338 6.496 1.00 43.59 703 LYS A CA 1
ATOM 5211 C C . LYS A 1 703 ? 9.327 -24.031 7.045 1.00 43.59 703 LYS A C 1
ATOM 5213 O O . LYS A 1 703 ? 8.606 -23.103 7.371 1.00 43.59 703 LYS A O 1
ATOM 5218 N N . VAL A 1 704 ? 10.657 -23.970 7.065 1.00 45.50 704 VAL A N 1
ATOM 5219 C CA . VAL A 1 704 ? 11.416 -22.702 6.990 1.00 45.50 704 VAL A CA 1
ATOM 5220 C C . VAL A 1 704 ? 11.669 -22.314 5.518 1.00 45.50 704 VAL A C 1
ATOM 5222 O O . VAL A 1 704 ? 12.282 -21.298 5.242 1.00 45.50 704 VAL A O 1
ATOM 5225 N N . THR A 1 705 ? 11.188 -23.100 4.547 1.00 43.84 705 THR A N 1
ATOM 5226 C CA . THR A 1 705 ? 11.623 -22.990 3.144 1.00 43.84 705 THR A CA 1
ATOM 5227 C C . THR A 1 705 ? 10.603 -22.399 2.169 1.00 43.84 705 THR A C 1
ATOM 5229 O O . THR A 1 705 ? 10.821 -22.530 0.979 1.00 43.84 705 THR A O 1
ATOM 5232 N N . ASP A 1 706 ? 9.538 -21.730 2.625 1.00 40.97 706 ASP A N 1
ATOM 5233 C CA . ASP A 1 706 ? 8.664 -20.936 1.740 1.00 40.97 706 ASP A CA 1
ATOM 5234 C C . ASP A 1 706 ? 8.284 -19.618 2.449 1.00 40.97 706 ASP A C 1
ATOM 5236 O O . ASP A 1 706 ? 7.416 -19.604 3.326 1.00 40.97 706 ASP A O 1
ATOM 5240 N N . GLU A 1 707 ? 8.941 -18.514 2.079 1.00 43.91 707 GLU A N 1
ATOM 5241 C CA . GLU A 1 707 ? 8.744 -17.134 2.585 1.00 43.91 707 GLU A CA 1
ATOM 5242 C C . GLU A 1 707 ? 7.259 -16.719 2.799 1.00 43.91 707 GLU A C 1
ATOM 5244 O O . GLU A 1 707 ? 6.912 -16.189 3.862 1.00 43.91 707 GLU A O 1
ATOM 5249 N N . PRO A 1 708 ? 6.305 -17.053 1.902 1.00 42.44 708 PRO A N 1
ATOM 5250 C CA . PRO A 1 708 ? 4.894 -16.704 2.107 1.00 42.44 708 PRO A CA 1
ATOM 5251 C C . PRO A 1 708 ? 4.187 -17.510 3.213 1.00 42.44 708 PRO A C 1
ATOM 5253 O O . PRO A 1 708 ? 3.228 -17.030 3.826 1.00 42.44 708 PRO A O 1
ATOM 5256 N N . ALA A 1 709 ? 4.622 -18.747 3.483 1.00 54.91 709 ALA A N 1
ATOM 5257 C CA . ALA A 1 709 ? 3.970 -19.633 4.452 1.00 54.91 709 ALA A CA 1
ATOM 5258 C C . ALA A 1 709 ? 4.304 -19.244 5.900 1.00 54.91 709 ALA A C 1
ATOM 5260 O O . ALA A 1 709 ? 3.424 -19.266 6.763 1.00 54.91 709 ALA A O 1
ATOM 5261 N N . PHE A 1 710 ? 5.548 -18.825 6.146 1.00 61.72 710 PHE A N 1
ATOM 5262 C CA . PHE A 1 710 ? 6.030 -18.428 7.469 1.00 61.72 710 PHE A CA 1
ATOM 5263 C C . PHE A 1 710 ? 5.379 -17.124 7.950 1.00 61.72 710 PHE A C 1
ATOM 5265 O O . PHE A 1 710 ? 4.841 -17.043 9.055 1.00 61.72 710 PHE A O 1
ATOM 5272 N N . THR A 1 711 ? 5.315 -16.122 7.076 1.00 60.03 711 THR A N 1
ATOM 5273 C CA . THR A 1 711 ? 4.697 -14.826 7.377 1.00 60.03 711 THR A CA 1
ATOM 5274 C C . THR A 1 711 ? 3.198 -14.950 7.703 1.00 60.03 711 THR A C 1
ATOM 5276 O O . THR A 1 711 ? 2.693 -14.291 8.616 1.00 60.03 711 THR A O 1
ATOM 5279 N N . ASN A 1 712 ? 2.467 -15.831 7.014 1.00 61.25 712 ASN A N 1
ATOM 5280 C CA . ASN A 1 712 ? 1.051 -16.092 7.303 1.00 61.25 712 ASN A CA 1
ATOM 5281 C C . ASN A 1 712 ? 0.836 -16.861 8.615 1.00 61.25 712 ASN A C 1
ATOM 5283 O O . ASN A 1 712 ? -0.140 -16.609 9.330 1.00 61.25 712 ASN A O 1
ATOM 5287 N N . GLU A 1 713 ? 1.762 -17.751 8.962 1.00 69.25 713 GLU A N 1
ATOM 5288 C CA . GLU A 1 713 ? 1.753 -18.471 10.232 1.00 69.25 713 GLU A CA 1
ATOM 5289 C C . GLU A 1 713 ? 1.948 -17.522 11.426 1.00 69.25 713 GLU A C 1
ATOM 5291 O O . GLU A 1 713 ? 1.170 -17.574 12.384 1.00 69.25 713 GLU A O 1
ATOM 5296 N N . ILE A 1 714 ? 2.915 -16.598 11.352 1.00 73.75 714 ILE A N 1
ATOM 5297 C CA . ILE A 1 714 ? 3.155 -15.593 12.404 1.00 73.75 714 ILE A CA 1
ATOM 5298 C C . ILE A 1 714 ? 1.887 -14.776 12.669 1.00 73.75 714 ILE A C 1
ATOM 5300 O O . ILE A 1 714 ? 1.454 -14.640 13.816 1.00 73.75 714 ILE A O 1
ATOM 5304 N N . LYS A 1 715 ? 1.242 -14.283 11.606 1.00 69.12 715 LYS A N 1
ATOM 5305 C CA . LYS A 1 715 ? 0.005 -13.490 11.703 1.00 69.12 715 LYS A CA 1
ATOM 5306 C C . LYS A 1 715 ? -1.113 -14.246 12.406 1.00 69.12 715 LYS A C 1
ATOM 5308 O O . LYS A 1 715 ? -1.880 -13.660 13.167 1.00 69.12 715 LYS A O 1
ATOM 5313 N N . ALA A 1 716 ? -1.262 -15.540 12.137 1.00 70.06 716 ALA A N 1
ATOM 5314 C CA . ALA A 1 716 ? -2.283 -16.340 12.797 1.00 70.06 716 ALA A CA 1
ATOM 5315 C C . ALA A 1 716 ? -1.975 -16.561 14.283 1.00 70.06 716 ALA A C 1
ATOM 5317 O O . ALA A 1 716 ? -2.855 -16.374 15.123 1.00 70.06 716 ALA A O 1
ATOM 5318 N N . ARG A 1 717 ? -0.719 -16.874 14.623 1.00 77.88 717 ARG A N 1
ATOM 5319 C CA . ARG A 1 717 ? -0.280 -17.055 16.016 1.00 77.88 717 ARG A CA 1
ATOM 5320 C C . ARG A 1 717 ? -0.481 -15.786 16.845 1.00 77.88 717 ARG A C 1
ATOM 5322 O O . ARG A 1 717 ? -1.027 -15.862 17.942 1.00 77.88 717 ARG A O 1
ATOM 5329 N N . VAL A 1 718 ? -0.113 -14.624 16.304 1.00 80.00 718 VAL A N 1
ATOM 5330 C CA . VAL A 1 718 ? -0.295 -13.319 16.962 1.00 80.00 718 VAL A CA 1
ATOM 5331 C C . VAL A 1 718 ? -1.776 -13.010 17.205 1.00 80.00 718 VAL A C 1
ATOM 5333 O O . VAL A 1 718 ? -2.141 -12.605 18.309 1.00 80.00 718 VAL A O 1
ATOM 5336 N N . ARG A 1 719 ? -2.648 -13.255 16.217 1.00 74.50 719 ARG A N 1
ATOM 5337 C CA . ARG A 1 719 ? -4.101 -13.051 16.352 1.00 74.50 719 ARG A CA 1
ATOM 5338 C C . ARG A 1 719 ? -4.716 -13.934 17.440 1.00 74.50 719 ARG A C 1
ATOM 5340 O O . ARG A 1 719 ? -5.434 -13.440 18.309 1.00 74.50 719 ARG A O 1
ATOM 5347 N N . ILE A 1 720 ? -4.388 -15.227 17.430 1.00 77.56 720 ILE A N 1
ATOM 5348 C CA . ILE A 1 720 ? -4.868 -16.193 18.429 1.00 77.56 720 ILE A CA 1
ATOM 5349 C C . ILE A 1 720 ? -4.348 -15.827 19.823 1.00 77.56 720 ILE A C 1
ATOM 5351 O O . ILE A 1 720 ? -5.116 -15.852 20.782 1.00 77.56 720 ILE A O 1
ATOM 5355 N N . ALA A 1 721 ? -3.075 -15.435 19.943 1.00 85.62 721 ALA A N 1
ATOM 5356 C CA . ALA A 1 721 ? -2.508 -14.974 21.207 1.00 85.62 721 ALA A CA 1
ATOM 5357 C C . ALA A 1 721 ? -3.253 -13.743 21.744 1.00 85.62 721 ALA A C 1
ATOM 5359 O O . ALA A 1 721 ? -3.621 -13.724 22.918 1.00 85.62 721 ALA A O 1
ATOM 5360 N N . GLY A 1 722 ? -3.532 -12.754 20.887 1.00 82.06 722 GLY A N 1
ATOM 5361 C CA . GLY A 1 722 ? -4.302 -11.560 21.246 1.00 82.06 722 GLY A CA 1
ATOM 5362 C C . GLY A 1 722 ? -5.672 -11.906 21.827 1.00 82.06 722 GLY A C 1
ATOM 5363 O O . GLY A 1 722 ? -6.017 -11.436 22.910 1.00 82.06 722 GLY A O 1
ATOM 5364 N N . TYR A 1 723 ? -6.414 -12.790 21.155 1.00 83.69 723 TYR A N 1
ATOM 5365 C CA . TYR A 1 723 ? -7.712 -13.269 21.632 1.00 83.69 723 TYR A CA 1
ATOM 5366 C C . TYR A 1 723 ? -7.607 -14.021 22.966 1.00 83.69 723 TYR A C 1
ATOM 5368 O O . TYR A 1 723 ? -8.266 -13.646 23.934 1.00 83.69 723 TYR A O 1
ATOM 5376 N N . LEU A 1 724 ? -6.760 -15.054 23.042 1.00 87.56 724 LEU A N 1
ATOM 5377 C CA . LEU A 1 724 ? -6.662 -15.930 24.214 1.00 87.56 724 LEU A CA 1
ATOM 5378 C C . LEU A 1 724 ? -6.193 -15.190 25.472 1.00 87.56 724 LEU A C 1
ATOM 5380 O O . LEU A 1 724 ? -6.673 -15.480 26.568 1.00 87.56 724 LEU A O 1
ATOM 5384 N N . VAL A 1 725 ? -5.290 -14.217 25.332 1.00 89.56 725 VAL A N 1
ATOM 5385 C CA . VAL A 1 725 ? -4.889 -13.369 26.460 1.00 89.56 725 VAL A CA 1
ATOM 5386 C C . VAL A 1 725 ? -6.031 -12.429 26.858 1.00 89.56 725 VAL A C 1
ATOM 5388 O O . VAL A 1 725 ? -6.304 -12.292 28.053 1.00 89.56 725 VAL A O 1
ATOM 5391 N N . ALA A 1 726 ? -6.750 -11.832 25.901 1.00 85.31 726 ALA A N 1
ATOM 5392 C CA . ALA A 1 726 ? -7.869 -10.926 26.183 1.00 85.31 726 ALA A CA 1
ATOM 5393 C C . ALA A 1 726 ? -9.025 -11.603 26.934 1.00 85.31 726 ALA A C 1
ATOM 5395 O O . ALA A 1 726 ? -9.629 -10.987 27.808 1.00 85.31 726 ALA A O 1
ATOM 5396 N N . ILE A 1 727 ? -9.305 -12.876 26.648 1.00 85.38 727 ILE A N 1
ATOM 5397 C CA . ILE A 1 727 ? -10.347 -13.642 27.352 1.00 85.38 727 ILE A CA 1
ATOM 5398 C C . ILE A 1 727 ? -9.838 -14.360 28.610 1.00 85.38 727 ILE A C 1
ATOM 5400 O O . ILE A 1 727 ? -10.593 -15.092 29.250 1.00 85.38 727 ILE A O 1
ATOM 5404 N N . SER A 1 728 ? -8.566 -14.192 28.980 1.00 87.31 728 SER A N 1
ATOM 5405 C CA . SER A 1 728 ? -8.040 -14.828 30.185 1.00 87.31 728 SER A CA 1
ATOM 5406 C C . SER A 1 728 ? -8.648 -14.191 31.448 1.00 87.31 728 SER A C 1
ATOM 5408 O O . SER A 1 728 ? -8.812 -12.968 31.495 1.00 87.31 728 SER A O 1
ATOM 5410 N N . PRO A 1 729 ? -8.931 -14.964 32.518 1.00 77.94 729 PRO A N 1
ATOM 5411 C CA . PRO A 1 729 ? -9.447 -14.414 33.776 1.00 77.94 729 PRO A CA 1
ATOM 5412 C C . PRO A 1 729 ? -8.585 -13.282 34.351 1.00 77.94 729 PRO A C 1
ATOM 5414 O O . PRO A 1 729 ? -9.104 -12.323 34.918 1.00 77.94 729 PRO A O 1
ATOM 5417 N N . ALA A 1 730 ? -7.265 -13.357 34.154 1.00 79.31 730 ALA A N 1
ATOM 5418 C CA . ALA A 1 730 ? -6.322 -12.339 34.603 1.00 79.31 730 ALA A CA 1
ATOM 5419 C C . ALA A 1 730 ? -6.551 -10.968 33.938 1.00 79.31 730 ALA A C 1
ATOM 5421 O O . ALA A 1 730 ? -6.306 -9.945 34.576 1.00 79.31 730 ALA A O 1
ATOM 5422 N N . SER A 1 731 ? -7.066 -10.935 32.705 1.00 78.50 731 SER A N 1
ATOM 5423 C CA . SER A 1 731 ? -7.379 -9.699 31.970 1.00 78.50 731 SER A CA 1
ATOM 5424 C C . SER A 1 731 ? -8.657 -9.011 32.461 1.00 78.50 731 SER A C 1
ATOM 5426 O O . SER A 1 731 ? -8.833 -7.807 32.264 1.00 78.50 731 SER A O 1
ATOM 5428 N N . PHE A 1 732 ? -9.537 -9.746 33.149 1.00 75.75 732 PHE A N 1
ATOM 5429 C CA . PHE A 1 732 ? -10.798 -9.225 33.681 1.00 75.75 732 PHE A CA 1
ATOM 5430 C C . PHE A 1 732 ? -10.696 -8.653 35.095 1.00 75.75 732 PHE A C 1
ATOM 5432 O O . PHE A 1 732 ? -11.698 -8.143 35.589 1.00 75.75 732 PHE A O 1
ATOM 5439 N N . ILE A 1 733 ? -9.538 -8.724 35.756 1.00 69.75 733 ILE A N 1
ATOM 5440 C CA . ILE A 1 733 ? -9.392 -8.348 37.168 1.00 69.75 733 ILE A CA 1
ATOM 5441 C C . ILE A 1 733 ? -8.274 -7.309 37.315 1.00 69.75 733 ILE A C 1
ATOM 5443 O O . ILE A 1 733 ? -7.132 -7.574 36.944 1.00 69.75 733 ILE A O 1
ATOM 5447 N N . SER A 1 734 ? -8.564 -6.151 37.913 1.00 62.50 734 SER A N 1
ATOM 5448 C CA . SER A 1 734 ? -7.551 -5.201 38.399 1.00 62.50 734 SER A CA 1
ATO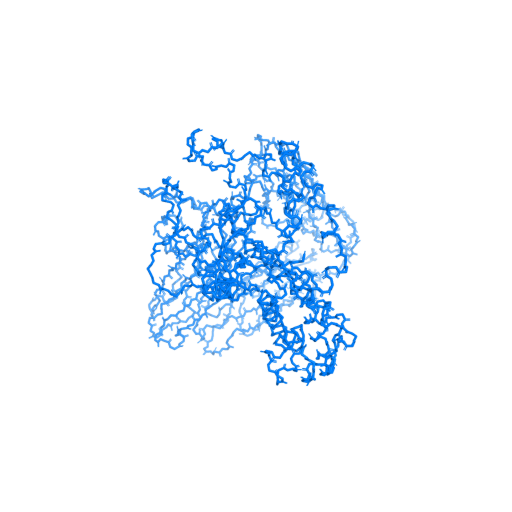M 5449 C C . SER A 1 734 ? -7.271 -5.439 39.891 1.00 62.50 734 SER A C 1
ATOM 5451 O O . SER A 1 734 ? -8.135 -5.930 40.618 1.00 62.50 734 SER A O 1
ATOM 5453 N N . LYS A 1 735 ? -6.045 -5.160 40.351 1.00 54.91 735 LYS A N 1
ATOM 5454 C CA . LYS A 1 735 ? -5.684 -5.147 41.781 1.00 54.91 735 LYS A CA 1
ATOM 5455 C C . LYS A 1 735 ? -5.657 -3.691 42.186 1.00 54.91 735 LYS A C 1
ATOM 5457 O O . LYS A 1 735 ? -5.113 -2.913 41.370 1.00 54.91 735 LYS A O 1
#

Secondary structure (DSSP, 8-state):
----HHHHHHHHHHHHHTTS-HHHHHHHHHHSHHHH-HHHHHH-TT--EEP-HHHHHHHHHHHTT-EESSBGGGGGSS-----TTT-S--SPPPHHHHHHHHTT--TT-SS-B-------HHHHS--TT--SSSS-SS-TT---TTHHHHTT---GGGGT--HHHHHHHHHHHHHHHTS--------SS----------SS---SEEEESS-TTT-BGGG-BSSEEEEE-TTTTTS-EEEEEEEPP-SS---SEEEEEEEEEEESSTTTTTEE-PPEEEEEE-S-SSTT--EEEEETTSSEEEEGGGSSS-SEEEEEEEESS--SS-EEEEEEEEEEETTEEE--EEEESSEEEE-TTTTTS-EEEEEEE---S-----EEEEEEEEEEESSTTGGGPPPPPEEEEEEB--SSS---EEEEEGGGSEEEETTS--EEEEEEESB--SS-EEEEEE--SSEEEESSEEEE-TTTTTSPEEEEEEEPP-S----SEEEEEEEEEEETTEEEEEEEEEEEE-SSS--EEEEESSSS-EEES------TT--PBPPGGGEEEEEEEESS--SS-EEEEEEE---GGGS-TTTTTS----------S--S----EE---HHHHHHHHHHHHTSTT-SSS--HHHHHHHHHHHHHHHHHHHHHHHTTTHHHHHH----GGGGG-TT---HHHHHHHHHHHSS-TTSTT-SS-HHHHHHHHHHHHHHHHHHHHTSGGGGEE-

Sequence (735 aa):
SNPSAGYLYRVSETFRQSNGNLGEVLKAILLDYEARSLVLADSAVGHGRMKEPLVHFMGLLRALNAYSNIPLTTLKDAPTPFSTGESPLTTPYPQSEIDKFQSLSPATWTEPTRFRFGDYTSVLGQSTLAAPSVFNWFLPDYTVPGTLAEAGLVSPEFQIATETNVVNRVNRLYSFALAALAGTTTYPGVDVDAPISITTSAAPEVKVSTALPGAATASTFLPEQTFVFNTSNWSTPRTVTVAAADDRRVEGNHTTQIRHSSTSSDIAYSNRTFDELTVNITDNEANGNARVILTESGGETLVVEGGGAGPASDTYDLVLGSAPSADVTIQITPAITYFGVNTTDVTVSPTSVTFTPGNWATPQTVTVTAVNDTHSEGPEIGLVSHVIQSADPVYAAVSAPSLNAIVGDNDNNGTYTVSVLQSANQTLVLEGGATDSYRVALRRQPTANVTMAINAGSQLTTAPTSLTFTTADWYVPKTVTVTAVDDAAVEGRHTQQISNAFSGGGYSVSNNFNATIEDNDGGSLIIAETSGSTDVTENFAGVPSGSNPILPSAALDSYTIRLGTAPTSDVTVTVAPERNPSKTSLWSKQAGYFLGDMNNNNSDQQKERIVLNYDFLINLYATTFAAMPGISGTPTNAQKQAAHFAATTAVVDKLDLLLAGGRLKAVGGSLALVDLNNTAIINPRKSIIAAVYSGYSTTRGNKVTDEPAFTNEIKARVRIAGYLVAISPASFISK

Foldseek 3Di:
DCPDPVLVVQLVVQCVVVVRPVVSSVCSNCVDCCNVDPCNVPVDPDDWDFDDLVVLVVLLCVLLVWAFPAAPVVQQVDQDPDDVVGDVDNHRDDVVVLVVCQVVDDPPDPGHHDDDWDDCCQQRVDGVVGQPDPVGSWDQQDQDPDPCVVVVHHDRRCSQPPPNRLVSSLVVLCCVLPNDDDDDDDDDDDDDDDDPPDDPDLQFQKWKFQDDLQGDWPVRTDLKDKDKDALVCQFPWGKIKMFGAFDQDDDAKDKFKKWKAKPWPFPLRHGDTADIAIEIEGECNQPHQFAKDKAWPVRAAEAEAPCQLHGQKGKMWIATRAQFPWKKKKAKDKAFQDPNDGDDQKDKPPRMDIDHSVCRGPIDMMMIGTHHDADDPWKTWIKIAIDIDTPRPSNNPYGYDIHIYIYAYAHDDDAWDKDKAFQVNAAEEEAVDDKGKIWIATRYQFQAKKKKAKDFDDQKDKVVRMDIDGSNCRGPIDMIIMYTHHDQDDPAKDKTKMKIAIDHSNDGDIDIDIHIYGYQNRWHKDKFFPPSHNYAYNPSPPDDPPDTDSDDSVRMGMIIIRISDHTPTMMMMMIRIDSDPPVVPPCPVQDDDDDPPPDDDDDDDDDGRIDGHCPVLLCLLVVQLVPQPQSPDQRDLVSLLQSNLRSLLRLLQSLCCSQLVNVLCVQQPDDDPVVLPVPVDPGLSSVLSNCLSPVDDPVPSRPPPDPVVVSVSSNVSNSSSSSSSSSDPSRRTRD

Radius of gyration: 36.55 Å; chains: 1; bounding box: 75×69×105 Å